Protein 5IX8 (pdb70)

CATH classification: 3.40.50.2300 (+1 more: 3.40.50.2300)

Organism: Bordetella parapertussis (strain 12822 / ATCC BAA-587 / NCTC 13253) (NCBI:txid257311)

Radius of gyration: 27.14 Å; Cα contacts (8 Å, |Δi|>4): 1447; chains: 2; bounding box: 65×62×69 Å

Sequence (625 aa):
DRLQGIVEPIVARQQPLKLGVTVVHLLDNFYKGIAYGIVDEARRSNVEVVQVAVAGAYGNVQQQFAQLQSFKTLGVDYAVLSPAAYSGYDPVVADLARSGIKTISAGIPVNSDKIAFGVLQQDDTLIGKVLGKALCDDGAQGKKQVIVVPGAAGLEWPRLRYEGFKEVASACGAKLTPAAFRGESLLADGAQTQQDLLRTPDAEYVFTPVTFLGIGAVRAARQANRPVKVLTSAVKENEAIREGRLLAVASEPGVIGRLIVQYAIREHEGLPPPLDKPTRSVPYPHFNVPITVVDKSNVDTHPYAFYDYPPQGWSIDRLQGIVEPIVARQPLKLGVTVVHLLDNFYKGIAYGIVDEARRSNVEVVQVAVAGAYGNVQQQQFAQLQSFKTLGVDYAVLSPAAYSGYDPVVADLARSGIKTISAGIPVNSDKIAFGVLQDDTLIGKVLGKALCDDGAQGKQVIVVPGAAGLEWPRLRYEGFKEVASACGAKKLTPAAFRGESLLADGAQTQDLLRTPDAEYVFTPVTFLGIGAVRAARQANRPVKVLTSAVKENEAIREGRLLAVASEPGVIGRLIVQYAIREHEGLPPPLDKPTRSVPYPHFNVPITVVVDKSNVDTHPYAFYDYPPQGWSIETA

Secondary structure (DSSP, 8-state):
-TTTTSS-----SS--EEEEEES-SSSHHHHHHHHHHHHHHHHTT-EEEEEEE--STT-HHHHHHHHHHHHHHT-SEEEE--SSSSS-HHHHHHHHHTT-EEEEESS--S-TT--EEEE--HHHHHHHHHHHHHHTT-TT-EEEE----SSSSHHHHHHHHHHHHHHHTT-EEPP-------TTT--HHHHH---TTEEEEE-SSHHHHHHHHHHHHHTT---EEEEE--HHHH--TTSSEEEEE-------HHHHHHHHHHHHT-----BPP-SSS-S-EEEPPP-EE-TTTTTT-THHHHTPPPTT---/-TTTTSS------S--EEEEEES-SSSSHHHHHHHHHHHHHHHHT-EEEEEEE-SSTT-HHHHHHHHHHHHHTT-SEEEE--SSSSS-HHHHHHHHHTT-EEEEESS--S-TT--EEEE--HHHHHHHHHHHHHHTT-TT-EEEE----SSSSHHHHHHHHHHHHHHHTT-EEPP-------TTT--HHHHH---TTEEEEE-SSHHHHHHHHHHHHHTT--PEEEEE--GGGT--TTSSEEEEE-------HHHHHHHHHHHHT-----BPP-SSS-S-EEEPPP-EE-TTTTTT-THHHHTPPPTT------

InterPro domains:
  IPR006311 Twin-arginine translocation pathway, signal sequence [PS51318] (1-34)
  IPR025997 Periplasmic binding protein [PF13407] (60-306)
  IPR028082 Periplasmic binding protein-like I [SSF53822] (56-345)

Foldseek 3Di:
DLLVPQDDFEAFPDAAEEEEEAADCPALFQVLLVLLLVVLCVVHVYHYPYYYHLPFQVSQVSVLVSLVVVLVVPHQEYEDHGSFQDDCQVSQVVCVVSNYAYEYEAAAHPYLRHAEYAHAQLLVLLQVLLVLCLVVPQAPAEEEEAQEAPRHPSSVSSVNSNCVSNVVSHHHYDDYDHHDTFLVSLVVLLVVVCPVRHQEYEYEADSVQNSNLVSCVVVVNQHEYEYEADPVVLVLQVRNHAKYKHTQSSSNNVVNRVVSCVVVVHDGDWDAADPRHNYTYHHDDIDMDHNVDSPPDVSCSRRGNDVPDDD/DLLVPQDDQEAFPDAAEEEEEAADCPALFQVLLVLLLVVLCVVHVYHYPAYAHLPFQVSQVSVLVSLVCVLVVPHQEYEDHGSFQDDCQVSQVVCVVSNYAYEYEAAAHPYLSHAEYEHAQLLVLLQVLLVLCLVVPQAVAEEEEAQEAPRHPSSVSSVNSNCVSNVVSHHHYDDYDHHDTFLCSLVVLLVVVCPVRHQEYEYEADSVQNSNLVSCVVVVHQHAYEYEAHDVVLVLQVRNHAKYKHTQSSSNNVVNRVVSCVVVVHDGDWDAADPRHNYTYHHDDIDMDHNVDSPPDVSCSRRGDDVPDDDDHD

B-factor: mean 17.67, std 7.72, range [7.01, 57.53]

Nearest PDB structures (foldseek):
  1dbp-assembly1_A  TM=9.033E-01  e=1.895E-18  Escherichia coli
  1drk-assembly1_A  TM=8.856E-01  e=1.521E-18  Escherichia coli
  1drj-assembly1_A  TM=9.032E-01  e=1.158E-17  Escherichia coli
  4rwe-assembly1_A  TM=7.915E-01  e=1.096E-17  Yersinia pestis A1122
  3brs-assembly2_B  TM=8.586E-01  e=3.120E-15  Lachnoclostridium phytofermentans ISDg

Structure (mmCIF, N/CA/C/O backbone):
data_5IX8
#
_entry.id   5IX8
#
_cell.length_a   59.557
_cell.length_b   78.719
_cell.length_c   66.890
_cell.angle_alpha   90.000
_cell.angle_beta   104.830
_cell.angle_gamma   90.000
#
_symmetry.space_group_name_H-M   'P 1 21 1'
#
loop_
_entity.id
_entity.type
_entity.pdbx_description
1 polymer 'Putative sugar ABC transport system, substrate-binding protein'
2 non-polymer 'SULFATE ION'
3 non-polymer 1,2-ETHANEDIOL
4 water water
#
loop_
_atom_site.group_PDB
_atom_site.id
_atom_site.type_symbol
_atom_site.label_atom_id
_atom_site.label_alt_id
_atom_site.label_comp_id
_atom_site.label_asym_id
_atom_site.label_entity_id
_atom_site.label_seq_id
_atom_site.pdbx_PDB_ins_code
_atom_site.Cartn_x
_atom_site.Cartn_y
_atom_site.Cartn_z
_atom_site.occupancy
_atom_site.B_iso_or_equiv
_atom_site.auth_seq_id
_atom_site.auth_comp_id
_atom_site.auth_asym_id
_atom_site.auth_atom_id
_atom_site.pdbx_PDB_model_num
ATOM 1 N N . ASP A 1 1 ? -10.603 36.821 55.011 1.00 28.36 40 ASP A N 1
ATOM 2 C CA . ASP A 1 1 ? -11.789 36.190 54.437 1.00 25.48 40 ASP A CA 1
ATOM 3 C C . ASP A 1 1 ? -12.171 35.011 55.300 1.00 21.51 40 ASP A C 1
ATOM 4 O O . ASP A 1 1 ? -11.396 34.064 55.452 1.00 20.35 40 ASP A O 1
ATOM 9 N N . ARG A 1 2 ? -13.377 35.070 55.874 1.00 18.82 41 ARG A N 1
ATOM 10 C CA . ARG A 1 2 ? -13.818 34.003 56.770 1.00 17.43 41 ARG A CA 1
ATOM 11 C C . ARG A 1 2 ? -13.994 32.679 56.039 1.00 15.71 41 ARG A C 1
ATOM 12 O O . ARG A 1 2 ? -14.072 31.629 56.699 1.00 14.94 41 ARG A O 1
ATOM 20 N N . LEU A 1 3 ? -14.127 32.708 54.710 1.00 14.85 42 LEU A N 1
ATOM 21 C CA . LEU A 1 3 ? -14.265 31.480 53.929 1.00 15.44 42 LEU A CA 1
ATOM 22 C C . LEU A 1 3 ? -12.963 31.099 53.219 1.00 16.74 42 LEU A C 1
ATOM 23 O O . LEU A 1 3 ? -12.957 30.159 52.413 1.00 15.79 42 LEU A O 1
ATOM 28 N N . GLN A 1 4 ? -11.864 31.805 53.518 1.00 17.68 43 GLN A N 1
ATOM 29 C CA . GLN A 1 4 ? -10.518 31.513 52.987 1.00 19.42 43 GLN A CA 1
ATOM 30 C C . GLN A 1 4 ? -10.481 31.405 51.460 1.00 17.71 43 GLN A C 1
ATOM 31 O O . GLN A 1 4 ? -9.704 30.625 50.912 1.00 19.43 43 GLN A O 1
ATOM 37 N N . GLY A 1 5 ? -11.313 32.174 50.763 1.00 14.69 44 GLY A N 1
ATOM 38 C CA . GLY A 1 5 ? -11.406 32.113 49.308 1.00 14.34 44 GLY A CA 1
ATOM 39 C C . GLY A 1 5 ? -11.965 30.835 48.726 1.00 13.87 44 GLY A C 1
ATOM 40 O O . GLY A 1 5 ? -11.864 30.630 47.519 1.00 16.14 44 GLY A O 1
ATOM 41 N N . ILE A 1 6 ? -12.569 29.975 49.536 1.00 11.59 45 ILE A N 1
ATOM 42 C CA . ILE A 1 6 ? -13.014 28.688 49.010 1.00 11.55 45 ILE A CA 1
ATOM 43 C C . ILE A 1 6 ? -14.257 28.855 48.166 1.00 13.10 45 ILE A C 1
ATOM 44 O O . ILE A 1 6 ? -14.422 28.183 47.135 1.00 13.71 45 ILE A O 1
ATOM 49 N N . VAL A 1 7 ? -15.153 29.745 48.594 1.00 12.89 46 VAL A N 1
ATOM 50 C CA . VAL A 1 7 ? -16.410 29.970 47.909 1.00 12.60 46 VAL A CA 1
ATOM 51 C C . VAL A 1 7 ? -16.832 31.398 48.244 1.00 13.52 46 VAL A C 1
ATOM 52 O O . VAL A 1 7 ? -16.479 31.924 49.300 1.00 15.57 46 VAL A O 1
ATOM 56 N N . GLU A 1 8 ? -17.574 32.043 47.325 1.00 13.55 47 GLU A N 1
ATOM 57 C CA . GLU A 1 8 ? -18.101 33.372 47.626 1.00 13.74 47 GLU A CA 1
ATOM 58 C C . GLU A 1 8 ? -19.349 33.238 48.513 1.00 12.48 47 GLU A C 1
ATOM 59 O O . GLU A 1 8 ? -20.141 32.323 48.315 1.00 13.27 47 GLU A O 1
ATOM 65 N N . PRO A 1 9 ? -19.528 34.071 49.537 1.00 12.85 48 PRO A N 1
ATOM 66 C CA . PRO A 1 9 ? -20.750 33.946 50.359 1.00 12.76 48 PRO A CA 1
ATOM 67 C C . PRO A 1 9 ? -21.971 34.439 49.598 1.00 13.26 48 PRO A C 1
ATOM 68 O O . PRO A 1 9 ? -21.945 35.518 49.001 1.00 14.68 48 PRO A O 1
ATOM 72 N N . ILE A 1 10 ? -23.064 33.680 49.662 1.00 12.03 49 ILE A N 1
ATOM 73 C CA . ILE A 1 10 ? -24.324 34.163 49.138 1.00 13.30 49 ILE A CA 1
ATOM 74 C C . ILE A 1 10 ? -25.395 34.034 50.213 1.00 13.02 49 ILE A C 1
ATOM 75 O O . ILE A 1 10 ? -25.144 33.579 51.334 1.00 13.57 49 ILE A O 1
ATOM 80 N N . VAL A 1 11 ? -26.605 34.453 49.854 1.00 11.29 50 VAL A N 1
ATOM 81 C CA . VAL A 1 11 ? -27.729 34.534 50.778 1.00 12.51 50 VAL A CA 1
ATOM 82 C C . VAL A 1 11 ? -28.880 33.709 50.235 1.00 12.28 50 VAL A C 1
ATOM 83 O O . VAL A 1 11 ? -29.184 33.783 49.039 1.00 13.27 50 VAL A O 1
ATOM 87 N N . ALA A 1 12 ? -29.518 32.933 51.110 1.00 11.68 51 ALA A N 1
ATOM 88 C CA . ALA A 1 12 ? -30.661 32.120 50.708 1.00 11.88 51 ALA A CA 1
ATOM 89 C C . ALA A 1 12 ? -31.814 33.033 50.339 1.00 12.42 51 ALA A C 1
ATOM 90 O O . ALA A 1 12 ? -32.078 34.034 51.024 1.00 13.34 51 ALA A O 1
ATOM 92 N N . ARG A 1 13 ? -32.465 32.718 49.225 1.00 12.09 52 ARG A N 1
ATOM 93 C CA . ARG A 1 13 ? -33.719 33.341 48.865 1.00 14.21 52 ARG A CA 1
ATOM 94 C C . ARG A 1 13 ? -34.902 32.449 49.206 1.00 17.74 52 ARG A C 1
ATOM 95 O O . ARG A 1 13 ? -35.926 32.942 49.665 1.00 21.19 52 ARG A O 1
ATOM 103 N N A GLN A 1 14 ? -34.772 31.176 49.031 0.46 18.11 53 GLN A N 1
ATOM 104 N N B GLN A 1 14 ? -34.780 31.151 49.014 0.54 18.03 53 GLN A N 1
ATOM 105 C CA A GLN A 1 14 ? -35.822 30.259 49.459 0.46 19.10 53 GLN A CA 1
ATOM 106 C CA B GLN A 1 14 ? -35.792 30.176 49.435 0.54 18.90 53 GLN A CA 1
ATOM 107 C C A GLN A 1 14 ? -35.634 29.910 50.933 0.46 17.99 53 GLN A C 1
ATOM 108 C C B GLN A 1 14 ? -35.628 29.878 50.928 0.54 17.77 53 GLN A C 1
ATOM 109 O O A GLN A 1 14 ? -34.498 29.782 51.399 0.46 18.15 53 GLN A O 1
ATOM 110 O O B GLN A 1 14 ? -34.497 29.761 51.411 0.54 17.88 53 GLN A O 1
ATOM 121 N N . PRO A 1 15 ? -36.717 29.753 51.687 1.00 17.55 54 PRO A N 1
ATOM 122 C CA . PRO A 1 15 ? -36.571 29.413 53.114 1.00 17.48 54 PRO A CA 1
ATOM 123 C C . PRO A 1 15 ? -35.765 28.136 53.282 1.00 16.12 54 PRO A C 1
ATOM 124 O O . PRO A 1 15 ? -35.972 27.147 52.570 1.00 16.21 54 PRO A O 1
ATOM 128 N N . LEU A 1 16 ? -34.828 28.166 54.220 1.00 14.94 55 LEU A N 1
ATOM 129 C CA . LEU A 1 16 ? -33.907 27.059 54.418 1.00 14.35 55 LEU A CA 1
ATOM 130 C C . LEU A 1 16 ? -33.699 26.869 55.911 1.00 14.43 55 LEU A C 1
ATOM 131 O O . LEU A 1 16 ? -33.172 27.761 56.584 1.00 15.10 55 LEU A O 1
ATOM 136 N N . LYS A 1 17 ? -34.113 25.718 56.426 1.00 13.55 56 LYS A N 1
ATOM 137 C CA . LYS A 1 17 ? -34.006 25.400 57.851 1.00 13.87 56 LYS A CA 1
ATOM 138 C C . LYS A 1 17 ? -33.051 24.238 58.064 1.00 13.53 56 LYS A C 1
ATOM 139 O O . LYS A 1 17 ? -33.128 23.219 57.359 1.00 14.38 56 LYS A O 1
ATOM 145 N N . LEU A 1 18 ? -32.156 24.388 59.029 1.00 11.88 57 LEU A N 1
ATOM 146 C CA . LEU A 1 18 ? -31.212 23.339 59.397 1.00 12.64 57 LEU A CA 1
ATOM 147 C C . LEU A 1 18 ? -31.500 22.825 60.799 1.00 13.61 57 LEU A C 1
ATOM 148 O O . LEU A 1 18 ? -31.794 23.612 61.709 1.00 14.64 57 LEU A O 1
ATOM 153 N N . GLY A 1 19 ? -31.343 21.523 60.993 1.00 13.21 58 GLY A N 1
ATOM 154 C CA . GLY A 1 19 ? -31.208 20.947 62.332 1.00 13.76 58 GLY A CA 1
ATOM 155 C C . GLY A 1 19 ? -29.825 20.337 62.423 1.00 13.64 58 GLY A C 1
ATOM 156 O O . GLY A 1 19 ? -29.384 19.686 61.484 1.00 14.91 58 GLY A O 1
ATOM 157 N N . VAL A 1 20 ? -29.154 20.542 63.563 1.00 14.01 59 VAL A N 1
ATOM 158 C CA . VAL A 1 20 ? -27.760 20.133 63.760 1.00 14.33 59 VAL A CA 1
ATOM 159 C C . VAL A 1 20 ? -27.682 19.212 64.967 1.00 14.83 59 VAL A C 1
ATOM 160 O O . VAL A 1 20 ? -28.156 19.572 66.050 1.00 16.03 59 VAL A O 1
ATOM 164 N N . THR A 1 21 ? -27.058 18.042 64.802 1.00 12.88 60 THR A N 1
ATOM 165 C CA . THR A 1 21 ? -26.684 17.244 65.968 1.00 12.74 60 THR A CA 1
ATOM 166 C C . THR A 1 21 ? -25.215 16.834 65.888 1.00 12.86 60 THR A C 1
ATOM 167 O O . THR A 1 21 ? -24.761 16.294 64.877 1.00 13.90 60 THR A O 1
ATOM 171 N N . VAL A 1 22 ? -24.474 17.081 66.967 1.00 12.36 61 VAL A N 1
ATOM 172 C CA . VAL A 1 22 ? -23.066 16.722 67.041 1.00 13.88 61 VAL A CA 1
ATOM 173 C C . VAL A 1 22 ? -22.861 15.882 68.287 1.00 14.32 61 VAL A C 1
ATOM 174 O O . VAL A 1 22 ? -23.778 15.705 69.086 1.00 15.24 61 VAL A O 1
ATOM 178 N N . VAL A 1 23 ? -21.635 15.365 68.462 1.00 13.99 62 VAL A N 1
ATOM 179 C CA . VAL A 1 23 ? -21.397 14.422 69.554 1.00 13.36 62 VAL A CA 1
ATOM 180 C C . VAL A 1 23 ? -21.482 15.129 70.901 1.00 15.44 62 VAL A C 1
ATOM 181 O O . VAL A 1 23 ? -22.169 14.668 71.828 1.00 16.31 62 VAL A O 1
ATOM 185 N N . HIS A 1 24 ? -20.761 16.237 71.036 1.00 15.95 63 HIS A N 1
ATOM 186 C CA . HIS A 1 24 ? -20.644 16.946 72.297 1.00 16.92 63 HIS A CA 1
ATOM 187 C C . HIS A 1 24 ? -20.131 18.350 71.998 1.00 16.95 63 HIS A C 1
ATOM 188 O O . HIS A 1 24 ? -19.545 18.613 70.945 1.00 18.34 63 HIS A O 1
ATOM 195 N N . LEU A 1 25 ? -20.357 19.252 72.934 1.00 16.29 64 LEU A N 1
ATOM 196 C CA . LEU A 1 25 ? -19.855 20.616 72.796 1.00 17.24 64 LEU A CA 1
ATOM 197 C C . LEU A 1 25 ? -18.794 20.949 73.843 1.00 18.60 64 LEU A C 1
ATOM 198 O O . LEU A 1 25 ? -18.723 22.088 74.304 1.00 19.69 64 LEU A O 1
ATOM 203 N N . LEU A 1 26 ? -17.968 19.968 74.236 1.00 19.89 65 LEU A N 1
ATOM 204 C CA . LEU A 1 26 ? -17.003 20.153 75.313 1.00 20.57 65 LEU A CA 1
ATOM 205 C C . LEU A 1 26 ? -15.626 20.612 74.854 1.00 22.15 65 LEU A C 1
ATOM 206 O O . LEU A 1 26 ? -14.830 21.023 75.707 1.00 23.48 65 LEU A O 1
ATOM 211 N N . ASP A 1 27 ? -15.320 20.591 73.549 1.00 21.98 66 ASP A N 1
ATOM 212 C CA . ASP A 1 27 ? -14.048 21.152 73.093 1.00 21.83 66 ASP A CA 1
ATOM 213 C C . ASP A 1 27 ? -14.288 22.160 71.981 1.00 20.24 66 ASP A C 1
ATOM 214 O O . ASP A 1 27 ? -15.415 22.607 71.791 1.00 22.47 66 ASP A O 1
ATOM 219 N N . ASN A 1 28 ? -13.251 22.594 71.280 1.00 18.45 67 ASN A N 1
ATOM 220 C CA . ASN A 1 28 ? -13.484 23.618 70.280 1.00 17.23 67 ASN A CA 1
ATOM 221 C C . ASN A 1 28 ? -13.927 23.058 68.947 1.00 16.03 67 ASN A C 1
ATOM 222 O O . ASN A 1 28 ? -14.250 23.847 68.049 1.00 17.13 67 ASN A O 1
ATOM 227 N N . PHE A 1 29 ? -13.924 21.735 68.770 1.00 14.64 68 PHE A N 1
ATOM 228 C CA . PHE A 1 29 ? -14.123 21.225 67.416 1.00 12.42 68 PHE A CA 1
ATOM 229 C C . PHE A 1 29 ? -15.596 21.225 67.041 1.00 11.93 68 PHE A C 1
ATOM 230 O O . PHE A 1 29 ? -16.006 21.947 66.128 1.00 12.12 68 PHE A O 1
ATOM 238 N N . TYR A 1 30 ? -16.407 20.378 67.680 1.00 12.48 69 TYR A N 1
ATOM 239 C CA . TYR A 1 30 ? -17.827 20.418 67.320 1.00 12.86 69 TYR A CA 1
ATOM 240 C C . TYR A 1 30 ? -18.453 21.747 67.692 1.00 13.12 69 TYR A C 1
ATOM 241 O O . TYR A 1 30 ? -19.369 22.218 66.994 1.00 13.89 69 TYR A O 1
ATOM 250 N N . LYS A 1 31 ? -18.002 22.355 68.792 1.00 13.75 70 LYS A N 1
ATOM 251 C CA . LYS A 1 31 ? -18.544 23.664 69.149 1.00 12.74 70 LYS A CA 1
ATOM 252 C C . LYS A 1 31 ? -18.186 24.701 68.086 1.00 12.67 70 LYS A C 1
ATOM 253 O O . LYS A 1 31 ? -19.001 25.567 67.754 1.00 13.38 70 LYS A O 1
ATOM 259 N N . GLY A 1 32 ? -16.972 24.614 67.523 1.00 12.84 71 GLY A N 1
ATOM 260 C CA . GLY A 1 32 ? -16.623 25.448 66.378 1.00 12.72 71 GLY A CA 1
ATOM 261 C C . GLY A 1 32 ? -17.526 25.228 65.176 1.00 12.01 71 GLY A C 1
ATOM 262 O O . GLY A 1 32 ? -17.967 26.184 64.522 1.00 12.80 71 GLY A O 1
ATOM 263 N N . ILE A 1 33 ? -17.775 23.967 64.828 1.00 11.99 72 ILE A N 1
ATOM 264 C CA . ILE A 1 33 ? -18.688 23.701 63.724 1.00 12.07 72 ILE A CA 1
ATOM 265 C C . ILE A 1 33 ? -20.041 24.345 63.989 1.00 11.80 72 ILE A C 1
ATOM 266 O O . ILE A 1 33 ? -20.603 25.037 63.122 1.00 11.43 72 ILE A O 1
ATOM 271 N N . ALA A 1 34 ? -20.568 24.158 65.205 1.00 12.82 73 ALA A N 1
ATOM 272 C CA . ALA A 1 34 ? -21.872 24.727 65.552 1.00 12.78 73 ALA A CA 1
ATOM 273 C C . ALA A 1 34 ? -21.851 26.249 65.467 1.00 13.10 73 ALA A C 1
ATOM 274 O O . ALA A 1 34 ? -22.767 26.844 64.897 1.00 13.64 73 ALA A O 1
ATOM 276 N N . TYR A 1 35 ? -20.788 26.887 65.990 1.00 11.75 74 TYR A N 1
ATOM 277 C CA . TYR A 1 35 ? -20.647 28.338 65.863 1.00 12.11 74 TYR A CA 1
ATOM 278 C C . TYR A 1 35 ? -20.598 28.766 64.388 1.00 11.99 74 TYR A C 1
ATOM 279 O O . TYR A 1 35 ? -21.246 29.745 63.988 1.00 12.31 74 TYR A O 1
ATOM 288 N N . GLY A 1 36 ? -19.798 28.067 63.569 1.00 11.64 75 GLY A N 1
ATOM 289 C CA . GLY A 1 36 ? -19.691 28.448 62.161 1.00 10.17 75 GLY A CA 1
ATOM 290 C C . GLY A 1 36 ? -21.024 28.350 61.459 1.00 9.81 75 GLY A C 1
ATOM 291 O O . GLY A 1 36 ? -21.386 29.223 60.661 1.00 11.47 75 GLY A O 1
ATOM 292 N N . ILE A 1 37 ? -21.804 27.309 61.783 1.00 10.20 76 ILE A N 1
ATOM 293 C CA . ILE A 1 37 ? -23.133 27.195 61.182 1.00 10.18 76 ILE A CA 1
ATOM 294 C C . ILE A 1 37 ? -24.030 28.349 61.622 1.00 10.14 76 ILE A C 1
ATOM 295 O O . ILE A 1 37 ? -24.695 28.998 60.799 1.00 10.34 76 ILE A O 1
ATOM 300 N N . VAL A 1 38 ? -24.106 28.583 62.931 1.00 9.98 77 VAL A N 1
ATOM 301 C CA . VAL A 1 38 ? -25.013 29.612 63.465 1.00 10.30 77 VAL A CA 1
ATOM 302 C C . VAL A 1 38 ? -24.622 31.001 62.967 1.00 11.56 77 VAL A C 1
ATOM 303 O O . VAL A 1 38 ? -25.467 31.798 62.515 1.00 12.91 77 VAL A O 1
ATOM 307 N N . ASP A 1 39 ? -23.333 31.322 63.031 1.00 11.46 78 ASP A N 1
ATOM 308 C CA . ASP A 1 39 ? -22.930 32.653 62.614 1.00 13.30 78 ASP A CA 1
ATOM 309 C C . ASP A 1 39 ? -23.044 32.838 61.102 1.00 12.36 78 ASP A C 1
ATOM 310 O O . ASP A 1 39 ? -23.392 33.927 60.631 1.00 15.75 78 ASP A O 1
ATOM 315 N N . GLU A 1 40 ? -22.740 31.810 60.318 1.00 10.75 79 GLU A N 1
ATOM 316 C CA . GLU A 1 40 ? -22.926 31.975 58.884 1.00 9.22 79 GLU A CA 1
ATOM 317 C C . GLU A 1 40 ? -24.405 32.053 58.538 1.00 10.07 79 GLU A C 1
ATOM 318 O O . GLU A 1 40 ? -24.790 32.783 57.618 1.00 10.70 79 GLU A O 1
ATOM 324 N N . ALA A 1 41 ? -25.258 31.322 59.261 1.00 11.07 80 ALA A N 1
ATOM 325 C CA . ALA A 1 41 ? -26.685 31.356 58.933 1.00 11.90 80 ALA A CA 1
ATOM 326 C C . ALA A 1 41 ? -27.260 32.752 59.101 1.00 11.10 80 ALA A C 1
ATOM 327 O O . ALA A 1 41 ? -28.099 33.183 58.289 1.00 11.29 80 ALA A O 1
ATOM 329 N N . ARG A 1 42 ? -26.844 33.473 60.149 1.00 10.73 81 ARG A N 1
ATOM 330 C CA . ARG A 1 42 ? -27.402 34.815 60.363 1.00 11.51 81 ARG A CA 1
ATOM 331 C C . ARG A 1 42 ? -26.830 35.828 59.375 1.00 12.10 81 ARG A C 1
ATOM 332 O O . ARG A 1 42 ? -27.342 36.952 59.292 1.00 13.29 81 ARG A O 1
ATOM 340 N N . ARG A 1 43 ? -25.782 35.459 58.634 1.00 11.39 82 ARG A N 1
ATOM 341 C CA . ARG A 1 43 ? -25.288 36.269 57.532 1.00 10.98 82 ARG A CA 1
ATOM 342 C C . ARG A 1 43 ? -25.991 35.939 56.227 1.00 11.23 82 ARG A C 1
ATOM 343 O O . ARG A 1 43 ? -25.854 36.685 55.239 1.00 12.26 82 ARG A O 1
ATOM 351 N N . SER A 1 44 ? -26.763 34.857 56.204 1.00 10.17 83 SER A N 1
ATOM 352 C CA . SER A 1 44 ? -27.130 34.242 54.939 1.00 10.94 83 SER A CA 1
ATOM 353 C C . SER A 1 44 ? -28.612 33.913 54.817 1.00 10.70 83 SER A C 1
ATOM 354 O O . SER A 1 44 ? -28.983 33.163 53.906 1.00 11.13 83 SER A O 1
ATOM 357 N N . ASN A 1 45 ? -29.460 34.413 55.722 1.00 10.30 84 ASN A N 1
ATOM 358 C CA . ASN A 1 45 ? -30.908 34.147 55.696 1.00 9.43 84 ASN A CA 1
ATOM 359 C C . ASN A 1 45 ? -31.229 32.652 55.809 1.00 10.58 84 ASN A C 1
ATOM 360 O O . ASN A 1 45 ? -32.109 32.126 55.114 1.00 12.82 84 ASN A O 1
ATOM 365 N N . VAL A 1 46 ? -30.518 31.960 56.689 1.00 9.36 85 VAL A N 1
ATOM 366 C CA . VAL A 1 46 ? -30.741 30.542 56.952 1.00 9.78 85 VAL A CA 1
ATOM 367 C C . VAL A 1 46 ? -31.160 30.416 58.401 1.00 11.16 85 VAL A C 1
ATOM 368 O O . VAL A 1 46 ? -30.623 31.118 59.273 1.00 12.80 85 VAL A O 1
ATOM 372 N N . GLU A 1 47 ? -32.128 29.536 58.668 1.00 12.45 86 GLU A N 1
ATOM 373 C CA . GLU A 1 47 ? -32.627 29.335 60.024 1.00 14.84 86 GLU A CA 1
ATOM 374 C C . GLU A 1 47 ? -32.044 28.053 60.601 1.00 14.96 86 GLU A C 1
ATOM 375 O O . GLU A 1 47 ? -32.152 26.984 59.986 1.00 16.26 86 GLU A O 1
ATOM 381 N N . VAL A 1 48 ? -31.421 28.156 61.769 1.00 14.35 87 VAL A N 1
ATOM 382 C CA . VAL A 1 48 ? -30.968 26.991 62.516 1.00 15.48 87 VAL A CA 1
ATOM 383 C C . VAL A 1 48 ? -32.028 26.721 63.568 1.00 16.33 87 VAL A C 1
ATOM 384 O O . VAL A 1 48 ? -32.193 27.494 64.520 1.00 18.35 87 VAL A O 1
ATOM 388 N N . VAL A 1 49 ? -32.781 25.643 63.375 1.00 15.77 88 VAL A N 1
ATOM 389 C CA . VAL A 1 49 ? -33.923 25.396 64.252 1.00 17.08 88 VAL A CA 1
ATOM 390 C C . VAL A 1 49 ? -33.483 24.817 65.589 1.00 17.82 88 VAL A C 1
ATOM 391 O O . VAL A 1 49 ? -34.078 25.110 66.639 1.00 19.76 88 VAL A O 1
ATOM 395 N N . GLN A 1 50 ? -32.440 24.005 65.583 1.00 18.73 89 GLN A N 1
ATOM 396 C CA . GLN A 1 50 ? -32.025 23.348 66.805 1.00 20.07 89 GLN A CA 1
ATOM 397 C C . GLN A 1 50 ? -30.591 22.898 66.633 1.00 19.65 89 GLN A C 1
ATOM 398 O O . GLN A 1 50 ? -30.209 22.460 65.542 1.00 18.34 89 GLN A O 1
ATOM 404 N N . VAL A 1 51 ? -29.811 23.012 67.705 1.00 20.38 90 VAL A N 1
ATOM 405 C CA . VAL A 1 51 ? -28.530 22.329 67.837 1.00 19.70 90 VAL A CA 1
ATOM 406 C C . VAL A 1 51 ? -28.659 21.363 69.000 1.00 19.69 90 VAL A C 1
ATOM 407 O O . VAL A 1 51 ? -29.017 21.770 70.114 1.00 21.70 90 VAL A O 1
ATOM 411 N N . ALA A 1 52 ? -28.426 20.085 68.735 1.00 16.48 91 ALA A N 1
ATOM 412 C CA . ALA A 1 52 ? -28.563 19.049 69.740 1.00 16.29 91 ALA A CA 1
ATOM 413 C C . ALA A 1 52 ? -27.244 18.306 69.874 1.00 16.87 91 ALA A C 1
ATOM 414 O O . ALA A 1 52 ? -26.395 18.362 68.976 1.00 17.31 91 ALA A O 1
ATOM 416 N N . VAL A 1 53 ? -27.069 17.612 71.007 1.00 16.86 92 VAL A N 1
ATOM 417 C CA . VAL A 1 53 ? -25.859 16.819 71.232 1.00 17.39 92 VAL A CA 1
ATOM 418 C C . VAL A 1 53 ? -26.223 15.393 71.597 1.00 17.32 92 VAL A C 1
ATOM 419 O O . VAL A 1 53 ? -27.185 15.144 72.331 1.00 18.60 92 VAL A O 1
ATOM 423 N N . ALA A 1 54 ? -25.440 14.455 71.069 1.00 15.91 93 ALA A N 1
ATOM 424 C CA . ALA A 1 54 ? -25.550 13.064 71.508 1.00 15.78 93 ALA A CA 1
ATOM 425 C C . ALA A 1 54 ? -25.244 12.941 72.986 1.00 17.64 93 ALA A C 1
ATOM 426 O O . ALA A 1 54 ? -25.888 12.162 73.698 1.00 19.79 93 ALA A O 1
ATOM 428 N N . GLY A 1 55 ? -24.212 13.651 73.441 1.00 17.00 94 GLY A N 1
ATOM 429 C CA . GLY A 1 55 ? -23.790 13.689 74.828 1.00 17.90 94 GLY A CA 1
ATOM 430 C C . GLY A 1 55 ? -22.493 12.960 75.066 1.00 18.98 94 GLY A C 1
ATOM 431 O O . GLY A 1 55 ? -21.742 13.326 75.984 1.00 21.18 94 GLY A O 1
ATOM 432 N N . ALA A 1 56 ? -22.213 11.928 74.275 1.00 17.78 95 ALA A N 1
ATOM 433 C CA . ALA A 1 56 ? -20.983 11.156 74.451 1.00 17.20 95 ALA A CA 1
ATOM 434 C C . ALA A 1 56 ? -20.799 10.318 73.204 1.00 16.02 95 ALA A C 1
ATOM 435 O O . ALA A 1 56 ? -21.772 10.018 72.513 1.00 16.12 95 ALA A O 1
ATOM 437 N N . TYR A 1 57 ? -19.556 9.923 72.926 1.00 15.27 96 TYR A N 1
ATOM 438 C CA . TYR A 1 57 ? -19.396 8.896 71.894 1.00 15.10 96 TYR A CA 1
ATOM 439 C C . TYR A 1 57 ? -20.161 7.642 72.314 1.00 15.48 96 TYR A C 1
ATOM 440 O O . TYR A 1 57 ? -20.222 7.297 73.502 1.00 18.02 96 TYR A O 1
ATOM 449 N N . GLY A 1 58 ? -20.801 6.995 71.344 1.00 15.28 97 GLY A N 1
ATOM 450 C CA . GLY A 1 58 ? -21.632 5.834 71.616 1.00 15.21 97 GLY A CA 1
ATOM 451 C C . GLY A 1 58 ? -23.097 6.128 71.880 1.00 16.78 97 GLY A C 1
ATOM 452 O O . GLY A 1 58 ? -23.894 5.180 71.908 1.00 18.29 97 GLY A O 1
ATOM 453 N N . ASN A 1 59 ? -23.478 7.403 72.069 1.00 17.69 98 ASN A N 1
ATOM 454 C CA . ASN A 1 59 ? -24.869 7.784 72.323 1.00 17.56 98 ASN A CA 1
ATOM 455 C C . ASN A 1 59 ? -25.657 7.863 71.017 1.00 17.14 98 ASN A C 1
ATOM 456 O O . ASN A 1 59 ? -26.192 8.899 70.617 1.00 18.40 98 ASN A O 1
ATOM 461 N N . VAL A 1 60 ? -25.737 6.712 70.352 1.00 17.48 99 VAL A N 1
ATOM 462 C CA . VAL A 1 60 ? -26.305 6.666 69.019 1.00 18.46 99 VAL A CA 1
ATOM 463 C C . VAL A 1 60 ? -27.830 6.804 69.060 1.00 18.59 99 VAL A C 1
ATOM 464 O O . VAL A 1 60 ? -28.415 7.530 68.248 1.00 17.85 99 VAL A O 1
ATOM 468 N N . GLN A 1 61 ? -28.496 6.141 70.018 1.00 19.11 100 GLN A N 1
ATOM 469 C CA . GLN A 1 61 ? -29.956 6.238 70.108 1.00 20.64 100 GLN A CA 1
ATOM 470 C C . GLN A 1 61 ? -30.406 7.671 70.364 1.00 19.95 100 GLN A C 1
ATOM 471 O O . GLN A 1 61 ? -31.416 8.126 69.803 1.00 19.72 100 GLN A O 1
ATOM 477 N N . GLN A 1 62 ? -29.657 8.407 71.197 1.00 20.37 101 GLN A N 1
ATOM 478 C CA . GLN A 1 62 ? -29.961 9.815 71.431 1.00 22.28 101 GLN A CA 1
ATOM 479 C C . GLN A 1 62 ? -29.977 10.593 70.125 1.00 20.64 101 GLN A C 1
ATOM 480 O O . GLN A 1 62 ? -30.870 11.418 69.892 1.00 21.36 101 GLN A O 1
ATOM 486 N N . GLN A 1 63 ? -29.008 10.325 69.245 1.00 18.59 102 GLN A N 1
ATOM 487 C CA . GLN A 1 63 ? -28.959 11.051 67.981 1.00 17.09 102 GLN A CA 1
ATOM 488 C C . GLN A 1 63 ? -30.039 10.587 67.024 1.00 16.48 102 GLN A C 1
ATOM 489 O O . GLN A 1 63 ? -30.572 11.400 66.269 1.00 17.16 102 GLN A O 1
ATOM 495 N N . PHE A 1 64 ? -30.358 9.285 67.007 1.00 15.84 103 PHE A N 1
ATOM 496 C CA . PHE A 1 64 ? -31.458 8.840 66.146 1.00 16.98 103 PHE A CA 1
ATOM 497 C C . PHE A 1 64 ? -32.732 9.598 66.494 1.00 19.19 103 PHE A C 1
ATOM 498 O O . PHE A 1 64 ? -33.487 10.023 65.605 1.00 20.52 103 PHE A O 1
ATOM 506 N N . ALA A 1 65 ? -33.001 9.751 67.792 1.00 19.15 104 ALA A N 1
ATOM 507 C CA . ALA A 1 65 ? -34.212 10.445 68.214 1.00 19.38 104 ALA A CA 1
ATOM 508 C C . ALA A 1 65 ? -34.168 11.904 67.795 1.00 19.20 104 ALA A C 1
ATOM 509 O O . ALA A 1 65 ? -35.197 12.480 67.401 1.00 19.96 104 ALA A O 1
ATOM 511 N N . GLN A 1 66 ? -32.985 12.516 67.870 1.00 17.82 105 GLN A N 1
ATOM 512 C CA . GLN A 1 66 ? -32.853 13.912 67.466 1.00 18.37 105 GLN A CA 1
ATOM 513 C C . GLN A 1 66 ? -33.105 14.071 65.975 1.00 18.15 105 GLN A C 1
ATOM 514 O O . GLN A 1 66 ? -33.781 15.014 65.554 1.00 20.01 105 GLN A O 1
ATOM 520 N N . LEU A 1 67 ? -32.557 13.172 65.160 1.00 17.43 106 LEU A N 1
ATOM 521 C CA . LEU A 1 67 ? -32.778 13.256 63.721 1.00 16.32 106 LEU A CA 1
ATOM 522 C C . LEU A 1 67 ? -34.254 13.056 63.391 1.00 17.82 106 LEU A C 1
ATOM 523 O O . LEU A 1 67 ? -34.810 13.751 62.543 1.00 17.84 106 LEU A O 1
ATOM 528 N N . GLN A 1 68 ? -34.915 12.134 64.095 1.00 19.46 107 GLN A N 1
ATOM 529 C CA . GLN A 1 68 ? -36.348 11.954 63.905 1.00 23.88 107 GLN A CA 1
ATOM 530 C C . GLN A 1 68 ? -37.132 13.206 64.263 1.00 24.28 107 GLN A C 1
ATOM 531 O O . GLN A 1 68 ? -38.083 13.570 63.557 1.00 25.91 107 GLN A O 1
ATOM 537 N N . SER A 1 69 ? -36.741 13.902 65.329 1.00 24.19 108 SER A N 1
ATOM 538 C CA . SER A 1 69 ? -37.473 15.113 65.692 1.00 26.16 108 SER A CA 1
ATOM 539 C C . SER A 1 69 ? -37.290 16.221 64.657 1.00 25.08 108 SER A C 1
ATOM 540 O O . SER A 1 69 ? -38.168 17.090 64.514 1.00 25.58 108 SER A O 1
ATOM 543 N N . PHE A 1 70 ? -36.169 16.217 63.929 1.00 23.93 109 PHE A N 1
ATOM 544 C CA . PHE A 1 70 ? -36.008 17.193 62.852 1.00 23.87 109 PHE A CA 1
ATOM 545 C C . PHE A 1 70 ? -37.073 17.008 61.774 1.00 25.39 109 PHE A C 1
ATOM 546 O O . PHE A 1 70 ? -37.469 17.978 61.116 1.00 24.51 109 PHE A O 1
ATOM 554 N N . LYS A 1 71 ? -37.542 15.775 61.579 1.00 27.23 110 LYS A N 1
ATOM 555 C CA . LYS A 1 71 ? -38.605 15.509 60.617 1.00 30.07 110 LYS A CA 1
ATOM 556 C C . LYS A 1 71 ? -39.859 16.291 60.963 1.00 31.52 110 LYS A C 1
ATOM 557 O O . LYS A 1 71 ? -40.493 16.900 60.095 1.00 32.54 110 LYS A O 1
ATOM 563 N N . THR A 1 72 ? -40.239 16.263 62.239 1.00 32.03 111 THR A N 1
ATOM 564 C CA . THR A 1 72 ? -41.416 16.974 62.692 1.00 32.44 111 THR A CA 1
ATOM 565 C C . THR A 1 72 ? -41.218 18.477 62.659 1.00 31.28 111 THR A C 1
ATOM 566 O O . THR A 1 72 ? -42.191 19.218 62.508 1.00 31.55 111 THR A O 1
ATOM 570 N N . LEU A 1 73 ? -39.980 18.954 62.807 1.00 29.05 112 LEU A N 1
ATOM 571 C CA . LEU A 1 73 ? -39.742 20.389 62.798 1.00 27.89 112 LEU A CA 1
ATOM 572 C C . LEU A 1 73 ? -39.648 20.952 61.393 1.00 27.68 112 LEU A C 1
ATOM 573 O O . LEU A 1 73 ? -39.503 22.163 61.237 1.00 29.33 112 LEU A O 1
ATOM 578 N N . GLY A 1 74 ? -39.717 20.109 60.372 1.00 27.12 113 GLY A N 1
ATOM 579 C CA . GLY A 1 74 ? -39.704 20.607 59.008 1.00 26.13 113 GLY A CA 1
ATOM 580 C C . GLY A 1 74 ? -38.370 21.162 58.562 1.00 23.28 113 GLY A C 1
ATOM 581 O O . GLY A 1 74 ? -38.322 22.073 57.725 1.00 24.84 113 GLY A O 1
ATOM 582 N N . VAL A 1 75 ? -37.279 20.639 59.089 1.00 20.11 114 VAL A N 1
ATOM 583 C CA . VAL A 1 75 ? -35.991 21.075 58.574 1.00 17.20 114 VAL A CA 1
ATOM 584 C C . VAL A 1 75 ? -35.826 20.618 57.123 1.00 16.34 114 VAL A C 1
ATOM 585 O O . VAL A 1 75 ? -36.460 19.670 56.657 1.00 17.14 114 VAL A O 1
ATOM 589 N N . ASP A 1 76 ? -34.980 21.331 56.395 1.00 14.33 115 ASP A N 1
ATOM 590 C CA . ASP A 1 76 ? -34.629 20.957 55.028 1.00 14.22 115 ASP A CA 1
ATOM 591 C C . ASP A 1 76 ? -33.375 20.106 54.960 1.00 14.68 115 ASP A C 1
ATOM 592 O O . ASP A 1 76 ? -33.281 19.209 54.105 1.00 15.33 115 ASP A O 1
ATOM 597 N N . TYR A 1 77 ? -32.444 20.332 55.881 1.00 13.97 116 TYR A N 1
ATOM 598 C CA . TYR A 1 77 ? -31.221 19.554 56.003 1.00 14.01 116 TYR A CA 1
ATOM 599 C C . TYR A 1 77 ? -30.988 19.234 57.460 1.00 14.00 116 TYR A C 1
ATOM 600 O O . TYR A 1 77 ? -31.167 20.090 58.333 1.00 14.62 116 TYR A O 1
ATOM 609 N N . ALA A 1 78 ? -30.555 18.011 57.708 1.00 12.58 117 ALA A N 1
ATOM 610 C CA . ALA A 1 78 ? -29.981 17.627 58.988 1.00 12.54 117 ALA A CA 1
ATOM 611 C C . ALA A 1 78 ? -28.477 17.669 58.845 1.00 12.79 117 ALA A C 1
ATOM 612 O O . ALA A 1 78 ? -27.953 17.222 57.831 1.00 15.62 117 ALA A O 1
ATOM 614 N N . VAL A 1 79 ? -27.779 18.214 59.839 1.00 11.01 118 VAL A N 1
ATOM 615 C CA . VAL A 1 79 ? -26.319 18.253 59.849 1.00 11.19 118 VAL A CA 1
ATOM 616 C C . VAL A 1 79 ? -25.853 17.345 60.978 1.00 11.98 118 VAL A C 1
ATOM 617 O O . VAL A 1 79 ? -26.294 17.507 62.115 1.00 13.32 118 VAL A O 1
ATOM 621 N N . LEU A 1 80 ? -24.982 16.384 60.667 1.00 12.02 119 LEU A N 1
ATOM 622 C CA . LEU A 1 80 ? -24.699 15.266 61.554 1.00 11.68 119 LEU A CA 1
ATOM 623 C C . LEU A 1 80 ? -23.196 15.110 61.757 1.00 12.44 119 LEU A C 1
ATOM 624 O O . LEU A 1 80 ? -22.457 14.935 60.785 1.00 11.82 119 LEU A O 1
ATOM 629 N N . SER A 1 81 ? -22.758 15.163 63.017 1.00 12.65 120 SER A N 1
ATOM 630 C CA . SER A 1 81 ? -21.469 14.614 63.453 1.00 12.89 120 SER A CA 1
ATOM 631 C C . SER A 1 81 ? -21.791 13.427 64.339 1.00 13.04 120 SER A C 1
ATOM 632 O O . SER A 1 81 ? -22.293 13.628 65.452 1.00 13.44 120 SER A O 1
ATOM 635 N N . PRO A 1 82 ? -21.533 12.194 63.912 1.00 13.11 121 PRO A N 1
ATOM 636 C CA . PRO A 1 82 ? -22.128 11.036 64.594 1.00 12.72 121 PRO A CA 1
ATOM 637 C C . PRO A 1 82 ? -21.332 10.557 65.801 1.00 12.78 121 PRO A C 1
ATOM 638 O O . PRO A 1 82 ? -20.108 10.668 65.868 1.00 14.29 121 PRO A O 1
ATOM 642 N N . ALA A 1 83 ? -22.056 9.980 66.750 1.00 12.93 122 ALA A N 1
ATOM 643 C CA . ALA A 1 83 ? -21.444 9.420 67.953 1.00 13.18 122 ALA A CA 1
ATOM 644 C C . ALA A 1 83 ? -20.833 8.040 67.727 1.00 12.61 122 ALA A C 1
ATOM 645 O O . ALA A 1 83 ? -20.227 7.479 68.648 1.00 13.28 122 ALA A O 1
ATOM 647 N N . ALA A 1 84 ? -21.013 7.473 66.550 1.00 12.27 123 ALA A N 1
ATOM 648 C CA . ALA A 1 84 ? -20.361 6.238 66.147 1.00 12.72 123 ALA A CA 1
ATOM 649 C C . ALA A 1 84 ? -20.322 6.247 64.634 1.00 11.47 123 ALA A C 1
ATOM 650 O O . ALA A 1 84 ? -21.140 6.908 63.988 1.00 13.45 123 ALA A O 1
ATOM 652 N N . TYR A 1 85 ? -19.385 5.482 64.066 1.00 10.52 124 TYR A N 1
ATOM 653 C CA . TYR A 1 85 ? -19.252 5.469 62.609 1.00 10.78 124 TYR A CA 1
ATOM 654 C C . TYR A 1 85 ? -20.454 4.799 61.961 1.00 11.66 124 TYR A C 1
ATOM 655 O O . TYR A 1 85 ? -21.018 5.320 60.989 1.00 11.78 124 TYR A O 1
ATOM 664 N N . SER A 1 86 ? -20.854 3.644 62.483 1.00 12.66 125 SER A N 1
ATOM 665 C CA . SER A 1 86 ? -21.850 2.787 61.849 1.00 13.44 125 SER A CA 1
ATOM 666 C C . SER A 1 86 ? -23.201 2.870 62.548 1.00 14.42 125 SER A C 1
ATOM 667 O O . SER A 1 86 ? -23.306 3.200 63.734 1.00 15.78 125 SER A O 1
ATOM 670 N N . GLY A 1 87 ? -24.239 2.562 61.780 1.00 14.88 126 GLY A N 1
ATOM 671 C CA . GLY A 1 87 ? -25.593 2.440 62.280 1.00 14.87 126 GLY A CA 1
ATOM 672 C C . GLY A 1 87 ? -26.552 3.557 61.888 1.00 15.12 126 GLY A C 1
ATOM 673 O O . GLY A 1 87 ? -27.725 3.495 62.274 1.00 17.10 126 GLY A O 1
ATOM 674 N N . TYR A 1 88 ? -26.093 4.584 61.171 1.00 14.23 127 TYR A N 1
ATOM 675 C CA . TYR A 1 88 ? -26.928 5.729 60.819 1.00 13.33 127 TYR A CA 1
ATOM 676 C C . TYR A 1 88 ? -27.562 5.610 59.444 1.00 14.93 127 TYR A C 1
ATOM 677 O O . TYR A 1 88 ? -28.383 6.459 59.089 1.00 14.65 127 TYR A O 1
ATOM 686 N N . ASP A 1 89 ? -27.211 4.602 58.647 1.00 16.06 128 ASP A N 1
ATOM 687 C CA . ASP A 1 89 ? -27.801 4.576 57.310 1.00 17.39 128 ASP A CA 1
ATOM 688 C C . ASP A 1 89 ? -29.327 4.482 57.363 1.00 16.17 128 ASP A C 1
ATOM 689 O O . ASP A 1 89 ? -29.978 5.208 56.597 1.00 15.77 128 ASP A O 1
ATOM 694 N N . PRO A 1 90 ? -29.960 3.673 58.228 1.00 17.66 129 PRO A N 1
ATOM 695 C CA . PRO A 1 90 ? -31.441 3.648 58.223 1.00 18.31 129 PRO A CA 1
ATOM 696 C C . PRO A 1 90 ? -32.071 4.991 58.515 1.00 17.52 129 PRO A C 1
ATOM 697 O O . PRO A 1 90 ? -33.071 5.349 57.874 1.00 18.61 129 PRO A O 1
ATOM 701 N N . VAL A 1 91 ? -31.534 5.750 59.468 1.00 17.07 130 VAL A N 1
ATOM 702 C CA . VAL A 1 91 ? -32.168 7.024 59.785 1.00 17.16 130 VAL A CA 1
ATOM 703 C C . VAL A 1 91 ? -31.886 8.050 58.701 1.00 15.99 130 VAL A C 1
ATOM 704 O O . VAL A 1 91 ? -32.747 8.875 58.384 1.00 17.27 130 VAL A O 1
ATOM 708 N N . VAL A 1 92 ? -30.695 8.021 58.102 1.00 14.58 131 VAL A N 1
ATOM 709 C CA . VAL A 1 92 ? -30.432 8.929 56.978 1.00 14.84 131 VAL A CA 1
ATOM 710 C C . VAL A 1 92 ? -31.376 8.613 55.829 1.00 15.73 131 VAL A C 1
ATOM 711 O O . VAL A 1 92 ? -31.944 9.514 55.191 1.00 14.79 131 VAL A O 1
ATOM 715 N N . ALA A 1 93 ? -31.582 7.322 55.563 1.00 16.76 132 ALA A N 1
ATOM 716 C CA . ALA A 1 93 ? -32.480 6.920 54.495 1.00 16.27 132 ALA A CA 1
ATOM 717 C C . ALA A 1 93 ? -33.911 7.353 54.790 1.00 16.42 132 ALA A C 1
ATOM 718 O O . ALA A 1 93 ? -34.637 7.791 53.888 1.00 16.54 132 ALA A O 1
ATOM 720 N N . ASP A 1 94 ? -34.324 7.242 56.049 1.00 17.16 133 ASP A N 1
ATOM 721 C CA . ASP A 1 94 ? -35.669 7.642 56.449 1.00 18.85 133 ASP A CA 1
ATOM 722 C C . ASP A 1 94 ? -35.875 9.145 56.306 1.00 17.19 133 ASP A C 1
ATOM 723 O O . ASP A 1 94 ? -36.926 9.599 55.828 1.00 18.21 133 ASP A O 1
ATOM 728 N N . LEU A 1 95 ? -34.883 9.940 56.718 1.00 15.79 134 LEU A N 1
ATOM 729 C CA . LEU A 1 95 ? -34.993 11.377 56.499 1.00 16.03 134 LEU A CA 1
ATOM 730 C C . LEU A 1 95 ? -35.093 11.693 55.015 1.00 15.62 134 LE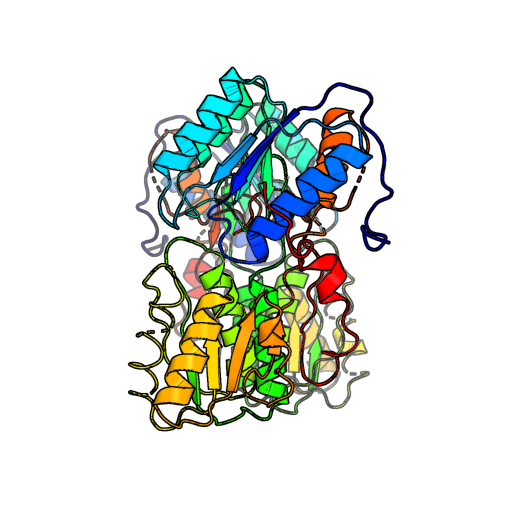U A C 1
ATOM 731 O O . LEU A 1 95 ? -35.921 12.516 54.607 1.00 16.57 134 LEU A O 1
ATOM 736 N N . ALA A 1 96 ? -34.277 11.027 54.184 1.00 15.01 135 ALA A N 1
ATOM 737 C CA . ALA A 1 96 ? -34.296 11.323 52.754 1.00 15.04 135 ALA A CA 1
ATOM 738 C C . ALA A 1 96 ? -35.652 10.997 52.137 1.00 16.87 135 ALA A C 1
ATOM 739 O O . ALA A 1 96 ? -36.101 11.704 51.227 1.00 17.56 135 ALA A O 1
ATOM 741 N N . ARG A 1 97 ? -36.321 9.929 52.609 1.00 18.27 136 ARG A N 1
ATOM 742 C CA . ARG A 1 97 ? -37.635 9.630 52.062 1.00 20.98 136 ARG A CA 1
ATOM 743 C C . ARG A 1 97 ? -38.627 10.724 52.398 1.00 22.58 136 ARG A C 1
ATOM 744 O O . ARG A 1 97 ? -39.617 10.878 51.682 1.00 23.18 136 ARG A O 1
ATOM 752 N N . SER A 1 98 ? -38.369 11.493 53.455 1.00 23.04 137 SER A N 1
ATOM 753 C CA . SER A 1 98 ? -39.200 12.629 53.832 1.00 25.44 137 SER A CA 1
ATOM 754 C C . SER A 1 98 ? -38.745 13.935 53.195 1.00 24.70 137 SER A C 1
ATOM 755 O O . SER A 1 98 ? -39.222 15.008 53.593 1.00 26.17 137 SER A O 1
ATOM 758 N N . GLY A 1 99 ? -37.852 13.878 52.214 1.00 23.02 138 GLY A N 1
ATOM 759 C CA . GLY A 1 99 ? -37.330 15.082 51.594 1.00 22.06 138 GLY A CA 1
ATOM 760 C C . GLY A 1 99 ? -36.271 15.827 52.378 1.00 20.82 138 GLY A C 1
ATOM 761 O O . GLY A 1 99 ? -35.945 16.969 52.017 1.00 23.07 138 GLY A O 1
ATOM 762 N N . ILE A 1 100 ? -35.704 15.226 53.421 1.00 16.41 139 ILE A N 1
ATOM 763 C CA . ILE A 1 100 ? -34.688 15.865 54.248 1.00 14.41 139 ILE A CA 1
ATOM 764 C C . ILE A 1 100 ? -33.348 15.232 53.935 1.00 13.73 139 ILE A C 1
ATOM 765 O O . ILE A 1 100 ? -33.148 14.040 54.188 1.00 13.87 139 ILE A O 1
ATOM 770 N N . LYS A 1 101 ? -32.430 16.031 53.405 1.00 13.02 140 LYS A N 1
ATOM 771 C CA . LYS A 1 101 ? -31.083 15.576 53.089 1.00 13.84 140 LYS A CA 1
ATOM 772 C C . LYS A 1 101 ? -30.202 15.744 54.321 1.00 12.35 140 LYS A C 1
ATOM 773 O O . LYS A 1 101 ? -30.451 16.606 55.174 1.00 14.55 140 LYS A O 1
ATOM 779 N N . THR A 1 102 ? -29.191 14.890 54.434 1.00 10.95 141 THR A N 1
ATOM 780 C CA . THR A 1 102 ? -28.308 14.893 55.591 1.00 9.69 141 THR A CA 1
ATOM 781 C C . THR A 1 102 ? -26.910 15.287 55.140 1.00 10.70 141 THR A C 1
ATOM 782 O O . THR A 1 102 ? -26.394 14.755 54.149 1.00 12.51 141 THR A O 1
ATOM 786 N N . ILE A 1 103 ? -26.319 16.229 55.859 1.00 9.84 142 ILE A N 1
ATOM 787 C CA . ILE A 1 103 ? -24.977 16.725 55.587 1.00 9.26 142 ILE A CA 1
ATOM 788 C C . ILE A 1 103 ? -24.055 16.199 56.673 1.00 9.69 142 ILE A C 1
ATOM 789 O O . ILE A 1 103 ? -24.333 16.367 57.868 1.00 11.80 142 ILE A O 1
ATOM 794 N N . SER A 1 104 ? -22.940 15.611 56.261 1.00 8.83 143 SER A N 1
ATOM 795 C CA . SER A 1 104 ? -21.919 15.131 57.196 1.00 9.16 143 SER A CA 1
ATOM 796 C C . SER A 1 104 ? -21.011 16.283 57.592 1.00 10.85 143 SER A C 1
ATOM 797 O O . SER A 1 104 ? -20.514 17.003 56.717 1.00 11.52 143 SER A O 1
ATOM 800 N N . ALA A 1 105 ? -20.794 16.476 58.907 1.00 10.90 144 ALA A N 1
ATOM 801 C CA . ALA A 1 105 ? -19.952 17.565 59.398 1.00 11.61 144 ALA A CA 1
ATOM 802 C C . ALA A 1 105 ? -18.767 17.036 60.190 1.00 10.99 144 ALA A C 1
ATOM 803 O O . ALA A 1 105 ? -18.947 16.271 61.147 1.00 12.09 144 ALA A O 1
ATOM 805 N N . GLY A 1 106 ? -17.551 17.462 59.802 1.00 9.75 145 GLY A N 1
ATOM 806 C CA . GLY A 1 106 ? -16.351 17.287 60.614 1.00 10.13 145 GLY A CA 1
ATOM 807 C C . GLY A 1 106 ? -15.690 15.921 60.611 1.00 11.18 145 GLY A C 1
ATOM 808 O O . GLY A 1 106 ? -14.462 15.833 60.571 1.00 11.36 145 GLY A O 1
ATOM 809 N N . ILE A 1 107 ? -16.480 14.857 60.699 1.00 10.97 146 ILE A N 1
ATOM 810 C CA . ILE A 1 107 ? -15.948 13.494 60.786 1.00 12.29 146 ILE A CA 1
ATOM 811 C C . ILE A 1 107 ? -16.781 12.567 59.912 1.00 11.00 146 ILE A C 1
ATOM 812 O O . ILE A 1 107 ? -17.963 12.824 59.649 1.00 12.11 146 ILE A O 1
ATOM 817 N N . PRO A 1 108 ? -16.173 11.466 59.434 1.00 10.59 147 PRO A N 1
ATOM 818 C CA . PRO A 1 108 ? -16.888 10.560 58.521 1.00 12.07 147 PRO A CA 1
ATOM 819 C C . PRO A 1 108 ? -18.052 9.837 59.200 1.00 12.00 147 PRO A C 1
ATOM 820 O O . PRO A 1 108 ? -18.006 9.515 60.393 1.00 12.01 147 PRO A O 1
ATOM 824 N N . VAL A 1 109 ? -19.093 9.543 58.417 1.00 11.15 148 VAL A N 1
ATOM 825 C CA . VAL A 1 109 ? -20.145 8.640 58.868 1.00 11.10 148 VAL A CA 1
ATOM 826 C C . VAL A 1 109 ? -20.341 7.553 57.808 1.00 10.98 148 VAL A C 1
ATOM 827 O O . VAL A 1 109 ? -20.186 7.784 56.596 1.00 10.83 148 VAL A O 1
ATOM 831 N N . ASN A 1 110 ? -20.688 6.349 58.271 1.00 11.25 149 ASN A N 1
ATOM 832 C CA . ASN A 1 110 ? -20.788 5.180 57.398 1.00 12.59 149 ASN A CA 1
ATOM 833 C C . ASN A 1 110 ? -22.180 5.089 56.772 1.00 12.75 149 ASN A C 1
ATOM 834 O O . ASN A 1 110 ? -22.989 4.211 57.091 1.00 14.98 149 ASN A O 1
ATOM 839 N N . SER A 1 111 ? -22.456 6.003 55.852 1.00 12.16 150 SER A N 1
ATOM 840 C CA . SER A 1 111 ? -23.719 5.955 55.117 1.00 11.76 150 SER A CA 1
ATOM 841 C C . SER A 1 111 ? -23.512 6.567 53.746 1.00 12.38 150 SER A C 1
ATOM 842 O O . SER A 1 111 ? -23.151 7.742 53.651 1.00 12.32 150 SER A O 1
ATOM 845 N N . ASP A 1 112 ? -23.772 5.790 52.686 1.00 12.22 151 ASP A N 1
ATOM 846 C CA . ASP A 1 112 ? -23.647 6.356 51.342 1.00 13.36 151 ASP A CA 1
ATOM 847 C C . ASP A 1 112 ? -24.885 7.116 50.898 1.00 14.28 151 ASP A C 1
ATOM 848 O O . ASP A 1 112 ? -24.964 7.500 49.717 1.00 15.37 151 ASP A O 1
ATOM 853 N N . LYS A 1 113 ? -25.839 7.334 51.812 1.00 13.39 152 LYS A N 1
ATOM 854 C CA . LYS A 1 113 ? -27.033 8.130 51.532 1.00 12.67 152 LYS A CA 1
ATOM 855 C C . LYS A 1 113 ? -26.909 9.581 52.014 1.00 12.23 152 LYS A C 1
ATOM 856 O O . LYS A 1 113 ? -27.828 10.371 51.814 1.00 12.67 152 LYS A O 1
ATOM 862 N N . ILE A 1 114 ? -25.795 9.930 52.662 1.00 10.82 153 ILE A N 1
ATOM 863 C CA . ILE A 1 114 ? -25.449 11.318 52.951 1.00 11.36 153 ILE A CA 1
ATOM 864 C C . ILE A 1 114 ? -25.400 12.107 51.657 1.00 11.91 153 ILE A C 1
ATOM 865 O O . ILE A 1 114 ? -24.902 11.619 50.630 1.00 14.13 153 ILE A O 1
ATOM 870 N N . ALA A 1 115 ? -25.947 13.330 51.686 1.00 10.83 154 ALA A N 1
ATOM 871 C CA . ALA A 1 115 ? -25.960 14.162 50.477 1.00 11.86 154 ALA A CA 1
ATOM 872 C C . ALA A 1 115 ? -24.563 14.670 50.143 1.00 13.01 154 ALA A C 1
ATOM 873 O O . ALA A 1 115 ? -24.083 14.501 49.009 1.00 14.26 154 ALA A O 1
ATOM 875 N N . PHE A 1 116 ? -23.886 15.273 51.131 1.00 12.04 155 PHE A N 1
ATOM 876 C CA . PHE A 1 116 ? -22.485 15.661 50.993 1.00 11.75 155 PHE A CA 1
ATOM 877 C C . PHE A 1 116 ? -21.943 15.913 52.388 1.00 11.96 155 PHE A C 1
ATOM 878 O O . PHE A 1 116 ? -22.686 15.947 53.372 1.00 11.73 155 PHE A O 1
ATOM 886 N N . GLY A 1 117 ? -20.628 16.088 52.461 1.00 10.69 156 GLY A N 1
ATOM 887 C CA . GLY A 1 117 ? -19.975 16.362 53.719 1.00 9.70 156 GLY A CA 1
ATOM 888 C C . GLY A 1 117 ? -18.977 17.499 53.604 1.00 10.64 156 GLY A C 1
ATOM 889 O O . GLY A 1 117 ? -18.527 17.864 52.516 1.00 12.28 156 GLY A O 1
ATOM 890 N N . VAL A 1 118 ? -18.647 18.070 54.760 1.00 11.15 157 VAL A N 1
ATOM 891 C CA . VAL A 1 118 ? -17.568 19.043 54.870 1.00 10.84 157 VAL A CA 1
ATOM 892 C C . VAL A 1 118 ? -16.751 18.591 56.055 1.00 11.23 157 VAL A C 1
ATOM 893 O O . VAL A 1 118 ? -17.267 18.561 57.180 1.00 12.10 157 VAL A O 1
ATOM 897 N N . LEU A 1 119 ? -15.498 18.210 55.812 1.00 10.65 158 LEU A N 1
ATOM 898 C CA . LEU A 1 119 ? -14.695 17.686 56.925 1.00 10.82 158 LEU A CA 1
ATOM 899 C C . LEU A 1 119 ? -13.225 17.902 56.597 1.00 11.79 158 LEU A C 1
ATOM 900 O O . LEU A 1 119 ? -12.876 18.950 56.054 1.00 13.17 158 LEU A O 1
ATOM 905 N N A GLN A 1 120 ? -12.361 16.996 57.052 0.54 13.21 159 GLN A N 1
ATOM 906 N N B GLN A 1 120 ? -12.373 16.945 56.952 0.46 12.94 159 GLN A N 1
ATOM 907 C CA A GLN A 1 120 ? -10.952 16.989 56.677 0.54 13.38 159 GLN A CA 1
ATOM 908 C CA B GLN A 1 120 ? -10.947 16.997 56.679 0.46 12.94 159 GLN A CA 1
ATOM 909 C C A GLN A 1 120 ? -10.524 15.552 56.462 0.54 13.20 159 GLN A C 1
ATOM 910 C C B GLN A 1 120 ? -10.443 15.568 56.605 0.46 12.83 159 GLN A C 1
ATOM 911 O O A GLN A 1 120 ? -11.244 14.613 56.814 0.54 13.98 159 GLN A O 1
ATOM 912 O O B GLN A 1 120 ? -11.034 14.657 57.192 0.46 13.22 159 GLN A O 1
ATOM 923 N N . ASP A 1 121 ? -9.326 15.389 55.900 1.00 12.20 160 ASP A N 1
ATOM 924 C CA . ASP A 1 121 ? -8.781 14.072 55.580 1.00 11.97 160 ASP A CA 1
ATOM 925 C C . ASP A 1 121 ? -8.088 13.531 56.828 1.00 12.74 160 ASP A C 1
ATOM 926 O O . ASP A 1 121 ? -6.973 13.937 57.153 1.00 13.46 160 ASP A O 1
ATOM 931 N N . ASP A 1 122 ? -8.734 12.594 57.526 1.00 12.85 161 ASP A N 1
ATOM 932 C CA . ASP A 1 122 ? -8.191 12.103 58.790 1.00 11.61 161 ASP A CA 1
ATOM 933 C C . ASP A 1 122 ? -6.871 11.351 58.607 1.00 11.96 161 ASP A C 1
ATOM 934 O O . ASP A 1 122 ? -5.958 11.502 59.430 1.00 12.20 161 ASP A O 1
ATOM 939 N N . THR A 1 123 ? -6.713 10.596 57.515 1.00 11.89 162 THR A N 1
ATOM 940 C CA . THR A 1 123 ? -5.414 9.973 57.286 1.00 13.13 162 THR A CA 1
ATOM 941 C C . THR A 1 123 ? -4.309 11.023 57.171 1.00 13.42 162 THR A C 1
ATOM 942 O O . THR A 1 123 ? -3.188 10.824 57.687 1.00 13.40 162 THR A O 1
ATOM 946 N N . LEU A 1 124 ? -4.600 12.146 56.505 1.00 14.20 163 LEU A N 1
ATOM 947 C CA . LEU A 1 124 ? -3.567 13.156 56.283 1.00 13.11 163 LEU A CA 1
ATOM 948 C C . LEU A 1 124 ? -3.266 13.930 57.569 1.00 13.31 163 LEU A C 1
ATOM 949 O O . LEU A 1 124 ? -2.129 14.381 57.773 1.00 14.71 163 LEU A O 1
ATOM 954 N N . ILE A 1 125 ? -4.256 14.066 58.455 1.00 13.39 164 ILE A N 1
ATOM 955 C CA . ILE A 1 125 ? -3.977 14.605 59.782 1.00 13.73 164 ILE A CA 1
ATOM 956 C C . ILE A 1 125 ? -2.891 13.766 60.461 1.00 13.86 164 ILE A C 1
ATOM 957 O O . ILE A 1 125 ? -1.927 14.295 61.032 1.00 15.32 164 ILE A O 1
ATOM 962 N N . GLY A 1 126 ? -3.022 12.435 60.385 1.00 13.40 165 GLY A N 1
ATOM 963 C CA . GLY A 1 126 ? -2.009 11.571 60.966 1.00 13.26 165 GLY A CA 1
ATOM 964 C C . GLY A 1 126 ? -0.677 11.696 60.254 1.00 13.85 165 GLY A C 1
ATOM 965 O O . GLY A 1 126 ? 0.370 11.752 60.892 1.00 15.33 165 GLY A O 1
ATOM 966 N N . LYS A 1 127 ? -0.699 11.756 58.925 1.00 14.16 166 LYS A N 1
ATOM 967 C CA . LYS A 1 127 ? 0.546 11.917 58.171 1.00 14.28 166 LYS A CA 1
ATOM 968 C C . LYS A 1 127 ? 1.276 13.210 58.529 1.00 15.19 166 LYS A C 1
ATOM 969 O O . LYS A 1 127 ? 2.504 13.211 58.652 1.00 16.92 166 LYS A O 1
ATOM 975 N N . VAL A 1 128 ? 0.558 14.332 58.675 1.00 15.49 167 VAL A N 1
ATOM 976 C CA . VAL A 1 128 ? 1.288 15.580 58.954 1.00 16.88 167 VAL A CA 1
ATOM 977 C C . VAL A 1 128 ? 1.857 15.570 60.377 1.00 16.33 167 VAL A C 1
ATOM 978 O O . VAL A 1 128 ? 2.932 16.139 60.629 1.00 16.60 167 VAL A O 1
ATOM 982 N N . LEU A 1 129 ? 1.196 14.894 61.315 1.00 15.49 168 LEU A N 1
ATOM 983 C CA . LEU A 1 129 ? 1.796 14.736 62.640 1.00 14.40 168 LEU A CA 1
ATOM 984 C C . LEU A 1 129 ? 2.997 13.799 62.577 1.00 15.93 168 LEU A C 1
ATOM 985 O O . LEU A 1 129 ? 3.992 13.993 63.293 1.00 16.98 168 LEU A O 1
ATOM 990 N N . GLY A 1 130 ? 2.920 12.773 61.733 1.00 15.78 169 GLY A N 1
ATOM 991 C CA . GLY A 1 130 ? 4.087 11.941 61.494 1.00 16.26 169 GLY A CA 1
ATOM 992 C C . GLY A 1 130 ? 5.278 12.726 60.976 1.00 17.81 169 GLY A C 1
ATOM 993 O O . GLY A 1 130 ? 6.420 12.502 61.405 1.00 18.47 169 GLY A O 1
ATOM 994 N N . LYS A 1 131 ? 5.038 13.658 60.052 1.00 17.98 170 LYS A N 1
ATOM 995 C CA . LYS A 1 131 ? 6.137 14.473 59.551 1.00 18.31 170 LYS A CA 1
ATOM 996 C C . LYS A 1 131 ? 6.714 15.344 60.652 1.00 18.08 170 LYS A C 1
ATOM 997 O O . LYS A 1 131 ? 7.939 15.488 60.763 1.00 18.68 170 LYS A O 1
ATOM 1003 N N . ALA A 1 132 ? 5.852 15.918 61.501 1.00 17.66 171 ALA A N 1
ATOM 1004 C CA . ALA A 1 132 ? 6.362 16.716 62.618 1.00 18.14 171 ALA A CA 1
ATOM 1005 C C . ALA A 1 132 ? 7.262 15.877 63.521 1.00 18.22 171 ALA A C 1
ATOM 1006 O O . ALA A 1 132 ? 8.338 16.327 63.939 1.00 17.48 171 ALA A O 1
ATOM 1008 N N . LEU A 1 133 ? 6.844 14.641 63.800 1.00 18.63 172 LEU A N 1
ATOM 1009 C CA . LEU A 1 133 ? 7.646 13.718 64.590 1.00 17.91 172 LEU A CA 1
ATOM 1010 C C . LEU A 1 133 ? 8.988 13.469 63.920 1.00 18.69 172 LEU A C 1
ATOM 1011 O O . LEU A 1 133 ? 10.057 13.632 64.530 1.00 18.98 172 LEU A O 1
ATOM 1016 N N . CYS A 1 134 ? 8.949 13.093 62.646 1.00 19.99 173 CYS A N 1
ATOM 1017 C CA . CYS A 1 134 ? 10.185 12.761 61.941 1.00 22.36 173 CYS A CA 1
ATOM 1018 C C . CYS A 1 134 ? 11.130 13.954 61.884 1.00 23.08 173 CYS A C 1
ATOM 1019 O O . CYS A 1 134 ? 12.336 13.810 62.112 1.00 23.34 173 CYS A O 1
ATOM 1022 N N . ASP A 1 135 ? 10.596 15.148 61.615 1.00 23.71 174 ASP A N 1
ATOM 1023 C CA . ASP A 1 135 ? 11.430 16.344 61.549 1.00 23.87 174 ASP A CA 1
ATOM 1024 C C . ASP A 1 135 ? 12.007 16.748 62.906 1.00 23.31 174 ASP A C 1
ATOM 1025 O O . ASP A 1 135 ? 12.972 17.516 62.952 1.00 24.32 174 ASP A O 1
ATOM 1030 N N . ASP A 1 136 ? 11.448 16.268 64.001 1.00 22.83 175 ASP A N 1
ATOM 1031 C CA . ASP A 1 136 ? 12.041 16.500 65.305 1.00 22.25 175 ASP A CA 1
ATOM 1032 C C . ASP A 1 136 ? 13.218 15.573 65.598 1.00 23.30 175 ASP A C 1
ATOM 1033 O O . ASP A 1 136 ? 13.860 15.722 66.646 1.00 25.37 175 ASP A O 1
ATOM 1038 N N . GLY A 1 137 ? 13.519 14.631 64.715 1.00 23.37 176 GLY A N 1
ATOM 1039 C CA . GLY A 1 137 ? 14.610 13.702 64.949 1.00 24.36 176 GLY A CA 1
ATOM 1040 C C . GLY A 1 137 ? 14.200 12.439 65.667 1.00 24.53 176 GLY A C 1
ATOM 1041 O O . GLY A 1 137 ? 14.996 11.881 66.426 1.00 25.47 176 GLY A O 1
ATOM 1042 N N . ALA A 1 138 ? 12.985 11.957 65.437 1.00 23.54 177 ALA A N 1
ATOM 1043 C CA . ALA A 1 138 ? 12.488 10.781 66.143 1.00 22.36 177 ALA A CA 1
ATOM 1044 C C . ALA A 1 138 ? 13.060 9.460 65.635 1.00 23.02 177 ALA A C 1
ATOM 1045 O O . ALA A 1 138 ? 12.789 8.419 66.240 1.00 24.13 177 ALA A O 1
ATOM 1047 N N . GLN A 1 139 ? 13.849 9.464 64.566 1.00 24.56 178 GLN A N 1
ATOM 1048 C CA . GLN A 1 139 ? 14.469 8.227 64.095 1.00 25.06 178 GLN A CA 1
ATOM 1049 C C . GLN A 1 139 ? 15.136 7.470 65.236 1.00 24.77 178 GLN A C 1
ATOM 1050 O O . GLN A 1 139 ? 15.935 8.035 65.989 1.00 24.92 178 GLN A O 1
ATOM 1056 N N . GLY A 1 140 ? 14.789 6.191 65.380 1.00 23.09 179 GLY A N 1
ATOM 1057 C CA . GLY A 1 140 ? 15.329 5.381 66.444 1.00 23.72 179 GLY A CA 1
ATOM 1058 C C . GLY A 1 140 ? 14.673 5.544 67.809 1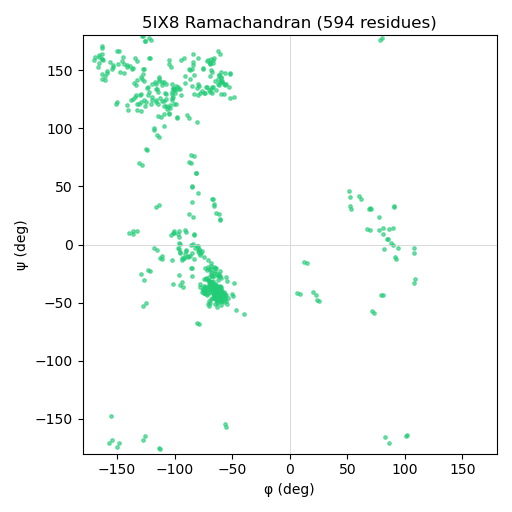.00 23.06 179 GLY A C 1
ATOM 1059 O O . GLY A 1 140 ? 15.000 4.781 68.733 1.00 25.39 179 GLY A O 1
ATOM 1060 N N A LYS A 1 141 ? 13.779 6.510 67.977 0.35 21.76 180 LYS A N 1
ATOM 1061 N N B LYS A 1 141 ? 13.743 6.474 67.971 0.65 21.04 180 LYS A N 1
ATOM 1062 C CA A LYS A 1 141 ? 13.198 6.792 69.282 0.35 20.76 180 LYS A CA 1
ATOM 1063 C CA B LYS A 1 141 ? 13.204 6.775 69.292 0.65 19.89 180 LYS A CA 1
ATOM 1064 C C A LYS A 1 141 ? 11.874 6.055 69.442 0.35 19.36 180 LYS A C 1
ATOM 1065 C C B LYS A 1 141 ? 11.805 6.201 69.443 0.65 18.70 180 LYS A C 1
ATOM 1066 O O A LYS A 1 141 ? 11.265 5.611 68.468 0.35 18.78 180 LYS A O 1
ATOM 1067 O O B LYS A 1 141 ? 11.082 6.019 68.462 0.65 17.92 180 LYS A O 1
ATOM 1078 N N . GLN A 1 142 ? 11.433 5.924 70.693 1.00 18.58 181 GLN A N 1
ATOM 1079 C CA . GLN A 1 142 ? 10.175 5.253 70.990 1.00 18.47 181 GLN A CA 1
ATOM 1080 C C . GLN A 1 142 ? 9.029 6.234 71.183 1.00 17.34 181 GLN A C 1
ATOM 1081 O O . GLN A 1 142 ? 9.175 7.271 71.839 1.00 17.30 181 GLN A O 1
ATOM 1087 N N . VAL A 1 143 ? 7.875 5.863 70.635 1.00 16.05 182 VAL A N 1
ATOM 1088 C CA . VAL A 1 143 ? 6.679 6.688 70.593 1.00 15.20 182 VAL A CA 1
ATOM 1089 C C . VAL A 1 143 ? 5.531 5.886 71.201 1.00 13.54 182 VAL A C 1
ATOM 1090 O O . VAL A 1 143 ? 5.176 4.814 70.685 1.00 15.10 182 VAL A O 1
ATOM 1094 N N . ILE A 1 144 ? 4.947 6.398 72.284 1.00 12.64 183 ILE A N 1
ATOM 1095 C CA . ILE A 1 144 ? 3.715 5.828 72.829 1.00 12.33 183 ILE A CA 1
ATOM 1096 C C . ILE A 1 144 ? 2.551 6.254 71.951 1.00 13.23 183 ILE A C 1
ATOM 1097 O O . ILE A 1 144 ? 2.399 7.454 71.654 1.00 13.71 183 ILE A O 1
ATOM 1102 N N . VAL A 1 145 ? 1.696 5.294 71.579 1.00 11.78 184 VAL A N 1
ATOM 1103 C CA . VAL A 1 145 ? 0.505 5.567 70.778 1.00 11.68 184 VAL A CA 1
ATOM 1104 C C . VAL A 1 145 ? -0.730 5.394 71.659 1.00 11.99 184 VAL A C 1
ATOM 1105 O O . VAL A 1 145 ? -0.962 4.308 72.200 1.00 12.66 184 VAL A O 1
ATOM 1109 N N . VAL A 1 146 ? -1.502 6.469 71.820 1.00 11.19 185 VAL A N 1
ATOM 1110 C CA . VAL A 1 146 ? -2.783 6.472 72.537 1.00 11.49 185 VAL A CA 1
ATOM 1111 C C . VAL A 1 146 ? -3.783 6.804 71.436 1.00 11.39 185 VAL A C 1
ATOM 1112 O O . VAL A 1 146 ? -3.945 7.986 71.108 1.00 12.28 185 VAL A O 1
ATOM 1116 N N . PRO A 1 147 ? -4.413 5.812 70.795 1.00 12.04 186 PRO A N 1
ATOM 1117 C CA . PRO A 1 147 ? -5.036 6.031 69.487 1.00 11.21 186 PRO A CA 1
ATOM 1118 C C . PRO A 1 147 ? -6.452 6.552 69.528 1.00 12.13 186 PRO A C 1
ATOM 1119 O O . PRO A 1 147 ? -6.987 6.906 68.469 1.00 13.41 186 PRO A O 1
ATOM 1123 N N . GLY A 1 148 ? -7.080 6.577 70.686 1.00 12.03 187 GLY A N 1
ATOM 1124 C CA . GLY A 1 148 ? -8.461 6.961 70.760 1.00 11.77 187 GLY A CA 1
ATOM 1125 C C . GLY A 1 148 ? -9.371 5.761 70.873 1.00 11.60 187 GLY A C 1
ATOM 1126 O O . GLY A 1 148 ? -8.959 4.641 71.203 1.00 12.52 187 GLY A O 1
ATOM 1127 N N . ALA A 1 149 ? -10.656 6.025 70.631 1.00 10.64 188 ALA A N 1
ATOM 1128 C CA . ALA A 1 149 ? -11.696 5.021 70.786 1.00 11.65 188 ALA A CA 1
ATOM 1129 C C . ALA A 1 149 ? -11.802 4.169 69.525 1.00 11.44 188 ALA A C 1
ATOM 1130 O O . ALA A 1 149 ? -11.431 4.599 68.423 1.00 13.02 188 ALA A O 1
ATOM 1132 N N . ALA A 1 150 ? -12.346 2.953 69.695 1.00 10.67 189 ALA A N 1
ATOM 1133 C CA . ALA A 1 150 ? -12.743 2.118 68.568 1.00 11.77 189 ALA A CA 1
ATOM 1134 C C . ALA A 1 150 ? -14.150 2.490 68.084 1.00 12.43 189 ALA A C 1
ATOM 1135 O O . ALA A 1 150 ? -14.901 3.192 68.766 1.00 14.16 189 ALA A O 1
ATOM 1137 N N . GLY A 1 151 ? -14.486 2.039 66.863 1.00 11.46 190 GLY A N 1
ATOM 1138 C CA . GLY A 1 151 ? -15.833 2.199 66.353 1.00 11.11 190 GLY A CA 1
ATOM 1139 C C . GLY A 1 151 ? -16.138 3.558 65.767 1.00 11.04 190 GLY A C 1
ATOM 1140 O O . GLY A 1 151 ? -17.303 3.836 65.454 1.00 11.96 190 GLY A O 1
ATOM 1141 N N . LEU A 1 152 ? -15.139 4.411 65.600 1.00 10.60 191 LEU A N 1
ATOM 1142 C CA . LEU A 1 152 ? -15.375 5.756 65.099 1.00 11.00 191 LEU A CA 1
ATOM 1143 C C . LEU A 1 152 ? -14.785 6.001 63.724 1.00 11.05 191 LEU A C 1
ATOM 1144 O O . LEU A 1 152 ? -15.069 7.061 63.134 1.00 11.77 191 LEU A O 1
ATOM 1149 N N . GLU A 1 153 ? -13.933 5.089 63.231 1.00 11.71 192 GLU A N 1
ATOM 1150 C CA . GLU A 1 153 ? -13.266 5.172 61.922 1.00 10.92 192 GLU A CA 1
ATOM 1151 C C . GLU A 1 153 ? -12.149 6.215 61.905 1.00 12.23 192 GLU A C 1
ATOM 1152 O O . GLU A 1 153 ? -10.990 5.876 61.642 1.00 12.79 192 GLU A O 1
ATOM 1158 N N . TRP A 1 154 ? -12.472 7.485 62.190 1.00 11.72 193 TRP A N 1
ATOM 1159 C CA . TRP A 1 154 ? -11.454 8.513 61.996 1.00 9.78 193 TRP A CA 1
ATOM 1160 C C . TRP A 1 154 ? -10.261 8.394 62.948 1.00 9.57 193 TRP A C 1
ATOM 1161 O O . TRP A 1 154 ? -9.155 8.743 62.530 1.00 11.23 193 TRP A O 1
ATOM 1172 N N . PRO A 1 155 ? -10.394 7.906 64.188 1.00 10.00 194 PRO A N 1
ATOM 1173 C CA . PRO A 1 155 ? -9.174 7.714 64.993 1.00 9.75 194 PRO A CA 1
ATOM 1174 C C . PRO A 1 155 ? -8.271 6.676 64.369 1.00 10.61 194 PRO A C 1
ATOM 1175 O O . PRO A 1 155 ? -7.047 6.814 64.404 1.00 12.03 194 PRO A O 1
ATOM 1179 N N . ARG A 1 156 ? -8.856 5.626 63.791 1.00 11.34 195 ARG A N 1
ATOM 1180 C CA . ARG A 1 156 ? -8.034 4.628 63.113 1.00 12.60 195 ARG A CA 1
ATOM 1181 C C . ARG A 1 156 ? -7.330 5.234 61.900 1.00 12.65 195 ARG A C 1
ATOM 1182 O O . ARG A 1 156 ? -6.146 4.944 61.652 1.00 12.70 195 ARG A O 1
ATOM 1190 N N . LEU A 1 157 ? -8.038 6.078 61.130 1.00 11.99 196 LEU A N 1
ATOM 1191 C CA . LEU A 1 157 ? -7.413 6.716 59.978 1.00 11.48 196 LEU A CA 1
ATOM 1192 C C . LEU A 1 157 ? -6.237 7.586 60.407 1.00 12.72 196 LEU A C 1
ATOM 1193 O O . LEU A 1 157 ? -5.163 7.548 59.786 1.00 12.36 196 LEU A O 1
ATOM 1198 N N . ARG A 1 158 ? -6.414 8.364 61.478 1.00 11.73 197 ARG A N 1
ATOM 1199 C CA . ARG A 1 158 ? -5.309 9.185 61.975 1.00 11.48 197 ARG A CA 1
ATOM 1200 C C . ARG A 1 158 ? -4.136 8.329 62.404 1.00 11.86 197 ARG A C 1
ATOM 1201 O O . ARG A 1 158 ? -2.975 8.662 62.116 1.00 11.93 197 ARG A O 1
ATOM 1209 N N . TYR A 1 159 ? -4.418 7.238 63.123 1.00 11.87 198 TYR A N 1
ATOM 1210 C CA . TYR A 1 159 ? -3.361 6.315 63.518 1.00 11.59 198 TYR A CA 1
ATOM 1211 C C . TYR A 1 159 ? -2.641 5.738 62.304 1.00 12.99 198 TYR A C 1
ATOM 1212 O O . TYR A 1 159 ? -1.408 5.684 62.265 1.00 14.23 198 TYR A O 1
ATOM 1221 N N . GLU A 1 160 ? -3.396 5.312 61.296 1.00 12.51 199 GLU A N 1
ATOM 1222 C CA . GLU A 1 160 ? -2.783 4.738 60.101 1.00 13.77 199 GLU A CA 1
ATOM 1223 C C . GLU A 1 160 ? -1.856 5.734 59.399 1.00 14.11 199 GLU A C 1
ATOM 1224 O O . GLU A 1 160 ? -0.747 5.380 58.976 1.00 14.52 199 GLU A O 1
ATOM 1230 N N . GLY A 1 161 ? -2.304 6.987 59.239 1.00 13.08 200 GLY A N 1
ATOM 1231 C CA . GLY A 1 161 ? -1.453 7.974 58.585 1.00 12.52 200 GLY A CA 1
ATOM 1232 C C . GLY A 1 161 ? -0.208 8.288 59.387 1.00 12.18 200 GLY A C 1
ATOM 1233 O O . GLY A 1 161 ? 0.894 8.375 58.820 1.00 13.02 200 GLY A O 1
ATOM 1234 N N . PHE A 1 162 ? -0.357 8.429 60.717 1.00 11.73 201 PHE A N 1
ATOM 1235 C CA . PHE A 1 162 ? 0.790 8.650 61.591 1.00 12.31 201 PHE A CA 1
ATOM 1236 C C . PHE A 1 162 ? 1.777 7.493 61.510 1.00 13.73 201 PHE A C 1
ATOM 1237 O O . PHE A 1 162 ? 2.982 7.699 61.340 1.00 13.32 201 PHE A O 1
ATOM 1245 N N . LYS A 1 163 ? 1.272 6.254 61.603 1.00 13.74 202 LYS A N 1
ATOM 1246 C CA . LYS A 1 163 ? 2.169 5.098 61.616 1.00 15.38 202 LYS A CA 1
ATOM 1247 C C . LYS A 1 163 ? 2.951 4.975 60.314 1.00 16.31 202 LYS A C 1
ATOM 1248 O O . LYS A 1 163 ? 4.133 4.607 60.323 1.00 17.59 202 LYS A O 1
ATOM 1254 N N . GLU A 1 164 ? 2.291 5.205 59.181 1.00 16.76 203 GLU A N 1
ATOM 1255 C CA . GLU A 1 164 ? 2.965 5.116 57.885 1.00 18.73 203 GLU A CA 1
ATOM 1256 C C . GLU A 1 164 ? 4.165 6.054 57.843 1.00 18.27 203 GLU A C 1
ATOM 1257 O O . GLU A 1 164 ? 5.284 5.642 57.542 1.00 18.48 203 GLU A O 1
ATOM 1263 N N . VAL A 1 165 ? 3.958 7.312 58.229 1.00 17.03 204 VAL A N 1
ATOM 1264 C CA . VAL A 1 165 ? 5.025 8.288 58.096 1.00 16.98 204 VAL A CA 1
ATOM 1265 C C . VAL A 1 165 ? 6.063 8.091 59.186 1.00 18.05 204 VAL A C 1
ATOM 1266 O O . VAL A 1 165 ? 7.271 8.151 58.919 1.00 17.30 204 VAL A O 1
ATOM 1270 N N . ALA A 1 166 ? 5.611 7.810 60.420 1.00 18.21 205 ALA A N 1
ATOM 1271 C CA . ALA A 1 166 ? 6.551 7.612 61.529 1.00 19.33 205 ALA A CA 1
ATOM 1272 C C . ALA A 1 166 ? 7.415 6.369 61.325 1.00 20.78 205 ALA A C 1
ATOM 1273 O O . ALA A 1 166 ? 8.629 6.413 61.537 1.00 22.01 205 ALA A O 1
ATOM 1275 N N . SER A 1 167 ? 6.816 5.260 60.903 1.00 21.23 206 SER A N 1
ATOM 1276 C CA . SER A 1 167 ? 7.603 4.064 60.616 1.00 22.25 206 SER A CA 1
ATOM 1277 C C . SER A 1 167 ? 8.638 4.314 59.534 1.00 22.24 206 SER A C 1
ATOM 1278 O O . SER A 1 167 ? 9.747 3.758 59.575 1.00 23.92 206 SER A O 1
ATOM 1281 N N . ALA A 1 168 ? 8.293 5.130 58.541 1.00 22.28 207 ALA A N 1
ATOM 1282 C CA . ALA A 1 168 ? 9.196 5.318 57.419 1.00 23.50 207 ALA A CA 1
ATOM 1283 C C . ALA A 1 168 ? 10.463 6.063 57.825 1.00 25.26 207 ALA A C 1
ATOM 1284 O O . ALA A 1 168 ? 11.492 5.913 57.162 1.00 27.07 207 ALA A O 1
ATOM 1286 N N . CYS A 1 169 ? 10.424 6.871 58.882 1.00 25.05 208 CYS A N 1
ATOM 1287 C CA . CYS A 1 169 ? 11.641 7.538 59.324 1.00 27.94 208 CYS A CA 1
ATOM 1288 C C . CYS A 1 169 ? 12.325 6.803 60.475 1.00 28.07 208 CYS A C 1
ATOM 1289 O O . CYS A 1 169 ? 13.277 7.327 61.057 1.00 30.50 208 CYS A O 1
ATOM 1292 N N . GLY A 1 170 ? 11.879 5.600 60.804 1.00 25.57 209 GLY A N 1
ATOM 1293 C CA . GLY A 1 170 ? 12.572 4.794 61.786 1.00 23.85 209 GLY A CA 1
ATOM 1294 C C . GLY A 1 170 ? 12.133 4.994 63.215 1.00 22.36 209 GLY A C 1
ATOM 1295 O O . GLY A 1 170 ? 12.829 4.532 64.130 1.00 23.21 209 GLY A O 1
ATOM 1296 N N . ALA A 1 171 ? 10.999 5.647 63.447 1.00 20.53 210 ALA A N 1
ATOM 1297 C CA . ALA A 1 171 ? 10.504 5.741 64.807 1.00 19.18 210 ALA A CA 1
ATOM 1298 C C . ALA A 1 171 ? 9.900 4.401 65.222 1.00 20.00 210 ALA A C 1
ATOM 1299 O O . ALA A 1 171 ? 9.430 3.615 64.388 1.00 20.70 210 ALA A O 1
ATOM 1301 N N . LYS A 1 172 ? 9.964 4.119 66.519 1.00 20.50 211 LYS A N 1
ATOM 1302 C CA . LYS A 1 172 ? 9.529 2.840 67.088 1.00 20.99 211 LYS A CA 1
ATOM 1303 C C . LYS A 1 172 ? 8.253 3.081 67.891 1.00 20.03 211 LYS A C 1
ATOM 1304 O O . LYS A 1 172 ? 8.299 3.578 69.014 1.00 20.82 211 LYS A O 1
ATOM 1310 N N . LEU A 1 173 ? 7.119 2.722 67.314 1.00 18.13 212 LEU A N 1
ATOM 1311 C CA . LEU A 1 173 ? 5.819 2.951 67.934 1.00 17.53 212 LEU A CA 1
ATOM 1312 C C . LEU A 1 173 ? 5.396 1.762 68.781 1.00 16.88 212 LEU A C 1
ATOM 1313 O O . LEU A 1 173 ? 5.692 0.614 68.433 1.00 18.87 212 LEU A O 1
ATOM 1318 N N . THR A 1 174 ? 4.710 2.042 69.901 1.00 14.53 213 THR A N 1
ATOM 1319 C CA . THR A 1 174 ? 4.035 0.976 70.656 1.00 14.10 213 THR A CA 1
ATOM 1320 C C . THR A 1 174 ? 2.830 0.513 69.849 1.00 14.68 213 THR A C 1
ATOM 1321 O O . THR A 1 174 ? 2.344 1.246 68.989 1.00 15.39 213 THR A O 1
ATOM 1325 N N . PRO A 1 175 ? 2.323 -0.691 70.096 1.00 14.09 214 PRO A N 1
ATOM 1326 C CA . PRO A 1 175 ? 1.021 -1.047 69.507 1.00 14.46 214 PRO A CA 1
ATOM 1327 C C . PRO A 1 175 ? -0.060 -0.123 70.032 1.00 14.85 214 PRO A C 1
ATOM 1328 O O . PRO A 1 175 ? 0.128 0.605 71.003 1.00 16.15 214 PRO A O 1
ATOM 1332 N N . ALA A 1 176 ? -1.213 -0.149 69.376 1.00 14.69 215 ALA A N 1
ATOM 1333 C CA . ALA A 1 176 ? -2.281 0.793 69.690 1.00 13.20 215 ALA A CA 1
ATOM 1334 C C . ALA A 1 176 ? -3.489 0.034 70.223 1.00 12.70 215 ALA A C 1
ATOM 1335 O O . ALA A 1 176 ? -4.022 -0.852 69.549 1.00 15.23 215 ALA A O 1
ATOM 1337 N N . ALA A 1 177 ? -3.944 0.407 71.409 1.00 10.44 216 ALA A N 1
ATOM 1338 C CA . ALA A 1 177 ? -5.122 -0.215 72.016 1.00 10.86 216 ALA A CA 1
ATOM 1339 C C . ALA A 1 177 ? -6.275 0.790 71.889 1.00 10.78 216 ALA A C 1
ATOM 1340 O O . ALA A 1 177 ? -6.265 1.846 72.537 1.00 11.00 216 ALA A O 1
ATOM 1342 N N . PHE A 1 178 ? -7.284 0.450 71.097 1.00 10.31 217 PHE A N 1
ATOM 1343 C CA . PHE A 1 178 ? -8.397 1.356 70.828 1.00 10.66 217 PHE A CA 1
ATOM 1344 C C . PHE A 1 178 ? -9.461 1.119 71.897 1.00 11.82 217 PHE A C 1
ATOM 1345 O O . PHE A 1 178 ? -10.065 0.042 71.947 1.00 12.75 217 PHE A O 1
ATOM 1353 N N . ARG A 1 179 ? -9.656 2.099 72.781 1.00 12.52 218 ARG A N 1
ATOM 1354 C CA . ARG A 1 179 ? -10.517 1.909 73.939 1.00 14.20 218 ARG A CA 1
ATOM 1355 C C . ARG A 1 179 ? -10.815 3.272 74.539 1.00 14.40 218 ARG A C 1
ATOM 1356 O O . ARG A 1 179 ? -10.116 4.251 74.265 1.00 15.49 218 ARG A O 1
ATOM 1364 N N . GLY A 1 180 ? -11.843 3.305 75.375 1.00 12.64 219 GLY A N 1
ATOM 1365 C CA . GLY A 1 180 ? -12.252 4.520 76.048 1.00 13.57 219 GLY A CA 1
ATOM 1366 C C . GLY A 1 180 ? -13.140 5.385 75.181 1.00 14.01 219 GLY A C 1
ATOM 1367 O O . GLY A 1 180 ? -13.672 4.952 74.159 1.00 15.44 219 GLY A O 1
ATOM 1368 N N . GLU A 1 181 ? -13.311 6.637 75.620 1.00 13.74 220 GLU A N 1
ATOM 1369 C CA . GLU A 1 181 ? -14.171 7.596 74.932 1.00 13.80 220 GLU A CA 1
ATOM 1370 C C . GLU A 1 181 ? -13.427 8.893 74.641 1.00 13.40 220 GLU A C 1
ATOM 1371 O O . GLU A 1 181 ? -14.054 9.899 74.291 1.00 15.22 220 GLU A O 1
ATOM 1385 N N . SER A 1 183 ? -11.725 10.913 76.550 1.00 14.22 222 SER A N 1
ATOM 1386 C CA . SER A 1 183 ? -11.894 11.961 77.539 1.00 13.11 222 SER A CA 1
ATOM 1387 C C . SER A 1 183 ? -10.550 12.393 78.127 1.00 13.43 222 SER A C 1
ATOM 1388 O O . SER A 1 183 ? -9.502 11.772 77.896 1.00 13.07 222 SER A O 1
ATOM 1391 N N A LEU A 1 184 ? -10.577 13.494 78.885 0.51 12.85 223 LEU A N 1
ATOM 1392 N N B LEU A 1 184 ? -10.598 13.478 78.902 0.49 12.87 223 LEU A N 1
ATOM 1393 C CA A LEU A 1 184 ? -9.402 13.864 79.669 0.51 12.96 223 LEU A CA 1
ATOM 1394 C CA B LEU A 1 184 ? -9.422 13.900 79.651 0.49 12.97 223 LEU A CA 1
ATOM 1395 C C A LEU A 1 184 ? -8.964 12.712 80.550 0.51 12.65 223 LEU A C 1
ATOM 1396 C C B LEU A 1 184 ? -8.970 12.811 80.625 0.49 12.59 223 LEU A C 1
ATOM 1397 O O A LEU A 1 184 ? -7.771 12.394 80.644 0.51 12.19 223 LEU A O 1
ATOM 1398 O O B LEU A 1 184 ? -7.765 12.597 80.813 0.49 11.88 223 LEU A O 1
ATOM 1407 N N . ALA A 1 185 ? -9.925 12.111 81.251 1.00 13.07 224 ALA A N 1
ATOM 1408 C CA . ALA A 1 185 ? -9.592 11.035 82.181 1.00 12.40 224 ALA A CA 1
ATOM 1409 C C . ALA A 1 185 ? -8.974 9.859 81.452 1.00 11.89 224 ALA A C 1
ATOM 1410 O O . ALA A 1 185 ? -8.046 9.237 81.970 1.00 11.74 224 ALA A O 1
ATOM 1412 N N . ASP A 1 186 ? -9.463 9.546 80.247 1.00 12.34 225 ASP A N 1
ATOM 1413 C CA . ASP A 1 186 ? -8.851 8.473 79.458 1.00 12.44 225 ASP A CA 1
ATOM 1414 C C . ASP A 1 186 ? -7.420 8.808 79.087 1.00 11.91 225 ASP A C 1
ATOM 1415 O O . ASP A 1 186 ? -6.544 7.942 79.147 1.00 11.04 225 ASP A O 1
ATOM 1420 N N . GLY A 1 187 ? -7.174 10.050 78.643 1.00 11.24 226 GLY A N 1
ATOM 1421 C CA . GLY A 1 187 ? -5.828 10.418 78.256 1.00 11.73 226 GLY A CA 1
ATOM 1422 C C . GLY A 1 187 ? -4.867 10.290 79.415 1.00 12.65 226 GLY A C 1
ATOM 1423 O O . GLY A 1 187 ? -3.746 9.770 79.264 1.00 12.85 226 GLY A O 1
ATOM 1432 N N . ALA A 1 189 ? -5.234 8.369 82.226 1.00 11.07 228 ALA A N 1
ATOM 1433 C CA . ALA A 1 189 ? -5.036 7.014 82.718 1.00 10.10 228 ALA A CA 1
ATOM 1434 C C . ALA A 1 189 ? -4.270 6.187 81.696 1.00 10.57 228 ALA A C 1
ATOM 1435 O O . ALA A 1 189 ? -3.371 5.403 82.045 1.00 11.22 228 ALA A O 1
ATOM 1437 N N . GLN A 1 190 ? -4.624 6.333 80.426 1.00 10.13 229 GLN A N 1
ATOM 1438 C CA . GLN A 1 190 ? -3.927 5.523 79.434 1.00 9.47 229 GLN A CA 1
ATOM 1439 C C . GLN A 1 190 ? -2.468 5.934 79.316 1.00 10.23 229 GLN A C 1
ATOM 1440 O O . GLN A 1 190 ? -1.593 5.071 79.141 1.00 10.70 229 GLN A O 1
ATOM 1446 N N . THR A 1 191 ? -2.180 7.235 79.391 1.00 10.37 230 THR A N 1
ATOM 1447 C CA . THR A 1 191 ? -0.795 7.652 79.211 1.00 10.74 230 THR A CA 1
ATOM 1448 C C . THR A 1 191 ? 0.009 7.324 80.453 1.00 10.87 230 THR A C 1
ATOM 1449 O O . THR A 1 191 ? 1.185 6.931 80.358 1.00 12.30 230 THR A O 1
ATOM 1453 N N A GLN A 1 192 ? -0.608 7.442 81.624 0.60 9.79 231 GLN A N 1
ATOM 1454 N N B GLN A 1 192 ? -0.592 7.479 81.637 0.40 10.57 231 GLN A N 1
ATOM 1455 C CA A GLN A 1 192 ? 0.114 7.072 82.836 0.60 10.88 231 GLN A CA 1
ATOM 1456 C CA B GLN A 1 192 ? 0.098 7.056 82.853 0.40 11.54 231 GLN A CA 1
ATOM 1457 C C A GLN A 1 192 ? 0.532 5.602 82.789 0.60 11.89 231 GLN A C 1
ATOM 1458 C C B GLN A 1 192 ? 0.552 5.609 82.725 0.40 12.09 231 GLN A C 1
ATOM 1459 O O A GLN A 1 192 ? 1.672 5.243 83.131 0.60 12.63 231 GLN A O 1
ATOM 1460 O O B GLN A 1 192 ? 1.723 5.270 82.951 0.40 12.76 231 GLN A O 1
ATOM 1471 N N . ASP A 1 193 ? -0.387 4.741 82.363 1.00 11.82 232 ASP A N 1
ATOM 1472 C CA . ASP A 1 193 ? -0.093 3.325 82.224 1.00 11.52 232 ASP A CA 1
ATOM 1473 C C . ASP A 1 193 ? 0.995 3.082 81.174 1.00 11.55 232 ASP A C 1
ATOM 1474 O O . ASP A 1 193 ? 1.968 2.347 81.422 1.00 11.17 232 ASP A O 1
ATOM 1479 N N . LEU A 1 194 ? 0.872 3.724 79.999 1.00 11.60 233 LEU A N 1
ATOM 1480 C CA . LEU A 1 194 ? 1.854 3.453 78.947 1.00 11.49 233 LEU A CA 1
ATOM 1481 C C . LEU A 1 194 ? 3.217 4.074 79.239 1.00 12.46 233 LEU A C 1
ATOM 1482 O O . LEU A 1 194 ? 4.233 3.484 78.838 1.00 12.94 233 LEU A O 1
ATOM 1487 N N . LEU A 1 195 ? 3.286 5.198 79.981 1.00 12.36 234 LEU A N 1
ATOM 1488 C CA . LEU A 1 195 ? 4.611 5.722 80.363 1.00 13.51 234 LEU A CA 1
ATOM 1489 C C . LEU A 1 195 ? 5.332 4.745 81.274 1.00 14.77 234 LEU A C 1
ATOM 1490 O O . LEU A 1 195 ? 6.556 4.551 81.163 1.00 13.76 234 LEU A O 1
ATOM 1503 N N . ARG A 1 197 ? 4.906 1.518 81.327 1.00 14.70 236 ARG A N 1
ATOM 1504 C CA . ARG A 1 197 ? 5.231 0.327 80.542 1.00 14.44 236 ARG A CA 1
ATOM 1505 C C . ARG A 1 197 ? 6.256 0.588 79.454 1.00 15.33 236 ARG A C 1
ATOM 1506 O O . ARG A 1 197 ? 6.806 -0.377 78.892 1.00 16.96 236 ARG A O 1
ATOM 1514 N N . THR A 1 198 ? 6.505 1.854 79.119 1.00 15.61 237 THR A N 1
ATOM 1515 C CA . THR A 1 198 ? 7.402 2.227 78.024 1.00 15.45 237 THR A CA 1
ATOM 1516 C C . THR A 1 198 ? 8.407 3.241 78.558 1.00 15.23 237 THR A C 1
ATOM 1517 O O . THR A 1 198 ? 8.403 4.417 78.185 1.00 14.74 237 THR A O 1
ATOM 1521 N N . PRO A 1 199 ? 9.294 2.807 79.446 1.00 16.36 238 PRO A N 1
ATOM 1522 C CA . PRO A 1 199 ? 10.175 3.771 80.134 1.00 17.14 238 PRO A CA 1
ATOM 1523 C C . PRO A 1 199 ? 11.075 4.557 79.197 1.00 18.81 238 PRO A C 1
ATOM 1524 O O . PRO A 1 199 ? 11.548 5.639 79.574 1.00 19.05 238 PRO A O 1
ATOM 1528 N N . ASP A 1 200 ? 11.350 4.053 78.001 1.00 18.77 239 ASP A N 1
ATOM 1529 C CA . ASP A 1 200 ? 12.260 4.749 77.108 1.00 20.31 239 ASP A CA 1
ATOM 1530 C C . ASP A 1 200 ? 11.537 5.632 76.096 1.00 19.72 239 ASP A C 1
ATOM 1531 O O . ASP A 1 200 ? 12.197 6.279 75.277 1.00 20.75 239 ASP A O 1
ATOM 1536 N N . ALA A 1 201 ? 10.204 5.701 76.138 1.00 17.67 240 ALA A N 1
ATOM 1537 C CA . ALA A 1 201 ? 9.497 6.547 75.181 1.00 15.64 240 ALA A CA 1
ATOM 1538 C C . ALA A 1 201 ? 9.874 8.023 75.330 1.00 16.21 240 ALA A C 1
ATOM 1539 O O . ALA A 1 201 ? 10.031 8.539 76.446 1.00 16.71 240 ALA A O 1
ATOM 1541 N N . GLU A 1 202 ? 9.972 8.724 74.193 1.00 16.90 241 GLU A N 1
ATOM 1542 C CA . GLU A 1 202 ? 10.276 10.153 74.198 1.00 17.86 241 GLU A CA 1
ATOM 1543 C C . GLU A 1 202 ? 9.148 10.976 73.599 1.00 17.34 241 GLU A C 1
ATOM 1544 O O . GLU A 1 202 ? 9.218 12.212 73.606 1.00 17.19 241 GLU A O 1
ATOM 1550 N N . TYR A 1 203 ? 8.100 10.324 73.113 1.00 16.37 242 TYR A N 1
ATOM 1551 C CA . TYR A 1 203 ? 7.000 10.987 72.440 1.00 14.69 242 TYR A CA 1
ATOM 1552 C C . TYR A 1 203 ? 5.729 10.264 72.808 1.00 13.38 242 TYR A C 1
ATOM 1553 O O . TYR A 1 203 ? 5.760 9.072 73.114 1.00 14.17 242 TYR A O 1
ATOM 1562 N N . VAL A 1 204 ? 4.606 10.984 72.726 1.00 12.83 243 VAL A N 1
ATOM 1563 C CA . VAL A 1 204 ? 3.276 10.391 72.864 1.00 12.93 243 VAL A CA 1
ATOM 1564 C C . VAL A 1 204 ? 2.419 10.933 71.732 1.00 13.64 243 VAL A C 1
ATOM 1565 O O . VAL A 1 204 ? 2.360 12.152 71.516 1.00 14.43 243 VAL A O 1
ATOM 1569 N N . PHE A 1 205 ? 1.775 10.040 70.997 1.00 12.47 244 PHE A N 1
ATOM 1570 C CA . PHE A 1 205 ? 0.851 10.441 69.946 1.00 12.47 244 PHE A CA 1
ATOM 1571 C C . PHE A 1 205 ? -0.573 10.310 70.453 1.00 12.60 244 PHE A C 1
ATOM 1572 O O . PHE A 1 205 ? -0.921 9.283 71.032 1.00 13.78 244 PHE A O 1
ATOM 1580 N N . THR A 1 206 ? -1.396 11.331 70.214 1.00 12.77 245 THR A N 1
ATOM 1581 C CA . THR A 1 206 ? -2.823 11.323 70.528 1.00 13.70 245 THR A CA 1
ATOM 1582 C C . THR A 1 206 ? -3.569 11.944 69.358 1.00 13.75 245 THR A C 1
ATOM 1583 O O . THR A 1 206 ? -3.035 12.847 68.683 1.00 15.26 245 THR A O 1
ATOM 1587 N N . PRO A 1 207 ? -4.822 11.538 69.126 1.00 12.30 246 PRO A N 1
ATOM 1588 C CA . PRO A 1 207 ? -5.542 12.069 67.968 1.00 12.01 246 PRO A CA 1
ATOM 1589 C C . PRO A 1 207 ? -6.403 13.276 68.241 1.00 12.46 246 PRO A C 1
ATOM 1590 O O . PRO A 1 207 ? -6.871 13.862 67.257 1.00 13.32 246 PRO A O 1
ATOM 1594 N N . VAL A 1 208 ? -6.659 13.647 69.508 1.00 12.70 247 VAL A N 1
ATOM 1595 C CA . VAL A 1 208 ? -7.640 14.689 69.828 1.00 13.81 247 VAL A CA 1
ATOM 1596 C C . VAL A 1 208 ? -7.231 15.431 71.087 1.00 13.57 247 VAL A C 1
ATOM 1597 O O . VAL A 1 208 ? -6.523 14.898 71.951 1.00 13.50 247 VAL A O 1
ATOM 1601 N N . THR A 1 209 ? -7.722 16.672 71.190 1.00 14.08 248 THR A N 1
ATOM 1602 C CA . THR A 1 209 ? -7.439 17.611 72.271 1.00 14.62 248 THR A CA 1
ATOM 1603 C C . THR A 1 209 ? -7.378 16.983 73.655 1.00 14.17 248 THR A C 1
ATOM 1604 O O . THR A 1 209 ? -6.372 17.096 74.356 1.00 15.14 248 THR A O 1
ATOM 1608 N N . PHE A 1 210 ? -8.467 16.358 74.095 1.00 14.80 249 PHE A N 1
ATOM 1609 C CA . PHE A 1 210 ? -8.503 15.934 75.496 1.00 15.70 249 PHE A CA 1
ATOM 1610 C C . PHE A 1 210 ? -7.543 14.792 75.776 1.00 13.02 249 PHE A C 1
ATOM 1611 O O . PHE A 1 210 ? -7.071 14.666 76.910 1.00 11.93 249 PHE A O 1
ATOM 1619 N N . LEU A 1 211 ? -7.292 13.917 74.793 1.00 11.71 250 LEU A N 1
ATOM 1620 C CA . LEU A 1 211 ? -6.281 12.880 75.012 1.00 11.46 250 LEU A CA 1
ATOM 1621 C C . LEU A 1 211 ? -4.898 13.509 75.101 1.00 12.21 250 LEU A C 1
ATOM 1622 O O . LEU A 1 211 ? -4.095 13.117 75.945 1.00 13.06 250 LEU A O 1
ATOM 1627 N N . GLY A 1 212 ? -4.623 14.527 74.279 1.00 11.67 251 GLY A N 1
ATOM 1628 C CA . GLY A 1 212 ? -3.364 15.249 74.413 1.00 12.41 251 GLY A CA 1
ATOM 1629 C C . GLY A 1 212 ? -3.204 15.941 75.762 1.00 12.96 251 GLY A C 1
ATOM 1630 O O . GLY A 1 212 ? -2.128 15.902 76.357 1.00 13.76 251 GLY A O 1
ATOM 1631 N N . ILE A 1 213 ? -4.255 16.623 76.243 1.00 14.48 252 ILE A N 1
ATOM 1632 C CA . ILE A 1 213 ? -4.204 17.251 77.571 1.00 14.51 252 ILE A CA 1
ATOM 1633 C C . ILE A 1 213 ? -3.956 16.201 78.646 1.00 15.14 252 ILE A C 1
ATOM 1634 O O . ILE A 1 213 ? -3.149 16.399 79.562 1.00 15.13 252 ILE A O 1
ATOM 1639 N N . GLY A 1 214 ? -4.675 15.080 78.571 1.00 14.57 253 GLY A N 1
ATOM 1640 C CA . GLY A 1 214 ? -4.477 14.043 79.572 1.00 12.68 253 GLY A CA 1
ATOM 1641 C C . GLY A 1 214 ? -3.068 13.481 79.516 1.00 13.67 253 GLY A C 1
ATOM 1642 O O . GLY A 1 214 ? -2.460 13.193 80.554 1.00 13.85 253 GLY A O 1
ATOM 1643 N N . ALA A 1 215 ? -2.527 13.329 78.300 1.00 13.53 254 ALA A N 1
ATOM 1644 C CA . ALA A 1 215 ? -1.161 12.835 78.171 1.00 13.73 254 ALA A CA 1
ATOM 1645 C C . ALA A 1 215 ? -0.178 13.794 78.835 1.00 14.35 254 ALA A C 1
ATOM 1646 O O . ALA A 1 215 ? 0.747 13.363 79.538 1.00 14.42 254 ALA A O 1
ATOM 1648 N N . VAL A 1 216 ? -0.374 15.101 78.633 1.00 14.66 255 VAL A N 1
ATOM 1649 C CA . VAL A 1 216 ? 0.487 16.094 79.271 1.00 16.02 255 VAL A CA 1
ATOM 1650 C C . VAL A 1 216 ? 0.356 16.021 80.787 1.00 17.02 255 VAL A C 1
ATOM 1651 O O . VAL A 1 216 ? 1.361 16.108 81.507 1.00 18.67 255 VAL A O 1
ATOM 1655 N N . ARG A 1 217 ? -0.869 15.831 81.310 1.00 17.22 256 ARG A N 1
ATOM 1656 C CA . ARG A 1 217 ? -1.002 15.713 82.771 1.00 16.09 256 ARG A CA 1
ATOM 1657 C C . ARG A 1 217 ? -0.229 14.506 83.277 1.00 15.05 256 ARG A C 1
ATOM 1658 O O . ARG A 1 217 ? 0.432 14.577 84.318 1.00 16.41 256 ARG A O 1
ATOM 1666 N N . ALA A 1 218 ? -0.317 13.385 82.556 1.00 13.50 257 ALA A N 1
ATOM 1667 C CA . ALA A 1 218 ? 0.415 12.179 82.948 1.00 13.24 257 ALA A CA 1
ATOM 1668 C C . ALA A 1 218 ? 1.918 12.398 82.889 1.00 15.03 257 ALA A C 1
ATOM 1669 O O . ALA A 1 218 ? 2.649 11.948 83.784 1.00 15.18 257 ALA A O 1
ATOM 1671 N N . ALA A 1 219 ? 2.399 13.047 81.825 1.00 15.48 258 ALA A N 1
ATOM 1672 C CA . ALA A 1 219 ? 3.826 13.307 81.685 1.00 16.17 258 ALA A CA 1
ATOM 1673 C C . ALA A 1 219 ? 4.309 14.216 82.802 1.00 17.59 258 ALA A C 1
ATOM 1674 O O . ALA A 1 219 ? 5.382 13.987 83.377 1.00 19.06 258 ALA A O 1
ATOM 1676 N N . ARG A 1 220 ? 3.499 15.224 83.163 1.00 17.31 259 ARG A N 1
ATOM 1677 C CA . ARG A 1 220 ? 3.891 16.123 84.248 1.00 17.92 259 ARG A CA 1
ATOM 1678 C C . ARG A 1 220 ? 3.983 15.359 85.565 1.00 17.70 259 ARG A C 1
ATOM 1679 O O . ARG A 1 220 ? 4.939 15.535 86.340 1.00 19.80 259 ARG A O 1
ATOM 1687 N N . GLN A 1 221 ? 2.994 14.515 85.846 1.00 17.31 260 GLN A N 1
ATOM 1688 C CA . GLN A 1 221 ? 3.000 13.792 87.109 1.00 17.60 260 GLN A CA 1
ATOM 1689 C C . GLN A 1 221 ? 4.179 12.829 87.180 1.00 17.99 260 GLN A C 1
ATOM 1690 O O . GLN A 1 221 ? 4.798 12.685 88.244 1.00 18.95 260 GLN A O 1
ATOM 1696 N N . ALA A 1 222 ? 4.526 12.189 86.060 1.00 18.30 261 ALA A N 1
ATOM 1697 C CA . ALA A 1 222 ? 5.617 11.210 86.042 1.00 19.51 261 ALA A CA 1
ATOM 1698 C C . ALA A 1 222 ? 6.992 11.843 85.875 1.00 21.45 261 ALA A C 1
ATOM 1699 O O . ALA A 1 222 ? 7.983 11.112 85.799 1.00 21.85 261 ALA A O 1
ATOM 1701 N N . ASN A 1 223 ? 7.069 13.169 85.774 1.00 21.91 262 ASN A N 1
ATOM 1702 C CA . ASN A 1 223 ? 8.326 13.867 85.497 1.00 22.54 262 ASN A CA 1
ATOM 1703 C C . ASN A 1 223 ? 9.034 13.307 84.265 1.00 21.47 262 ASN A C 1
ATOM 1704 O O . ASN A 1 223 ? 10.261 13.143 84.249 1.00 22.94 262 ASN A O 1
ATOM 1709 N N . ARG A 1 224 ? 8.259 13.000 83.228 1.00 18.90 263 ARG A N 1
ATOM 1710 C CA . ARG A 1 224 ? 8.793 12.456 81.982 1.00 17.92 263 ARG A CA 1
ATOM 1711 C C . ARG A 1 224 ? 8.803 13.544 80.918 1.00 19.62 263 ARG A C 1
ATOM 1712 O O . ARG A 1 224 ? 7.736 14.078 80.569 1.00 19.70 263 ARG A O 1
ATOM 1720 N N . PRO A 1 225 ? 9.946 13.875 80.376 1.00 20.79 264 PRO A N 1
ATOM 1721 C CA . PRO A 1 225 ? 10.025 14.970 79.401 1.00 20.98 264 PRO A CA 1
ATOM 1722 C C . PRO A 1 225 ? 9.590 14.545 78.010 1.00 21.72 264 PRO A C 1
ATOM 1723 O O . PRO A 1 225 ? 10.254 14.887 77.026 1.00 23.56 264 PRO A O 1
ATOM 1727 N N . VAL A 1 226 ? 8.499 13.821 77.902 1.00 19.64 265 VAL A N 1
ATOM 1728 C CA . VAL A 1 226 ? 8.037 13.402 76.584 1.00 18.86 265 VAL A CA 1
ATOM 1729 C C . VAL A 1 226 ? 7.402 14.586 75.877 1.00 18.72 265 VAL A C 1
ATOM 1730 O O . VAL A 1 226 ? 6.831 15.485 76.514 1.00 18.98 265 VAL A O 1
ATOM 1734 N N . LYS A 1 227 ? 7.471 14.557 74.546 1.00 17.03 266 LYS A N 1
ATOM 1735 C CA . LYS A 1 227 ? 6.819 15.547 73.699 1.00 17.03 266 LYS A CA 1
ATOM 1736 C C . LYS A 1 227 ? 5.545 14.932 73.160 1.00 16.38 266 LYS A C 1
ATOM 1737 O O . LYS A 1 227 ? 5.561 13.790 72.689 1.00 17.52 266 LYS A O 1
ATOM 1743 N N . VAL A 1 228 ? 4.457 15.688 73.207 1.00 15.47 267 VAL A N 1
ATOM 1744 C CA . VAL A 1 228 ? 3.134 15.180 72.851 1.00 15.32 267 VAL A CA 1
ATOM 1745 C C . VAL A 1 228 ? 2.715 15.766 71.511 1.00 15.12 267 VAL A C 1
ATOM 1746 O O . VAL A 1 228 ? 2.980 16.941 71.226 1.00 15.43 267 VAL A O 1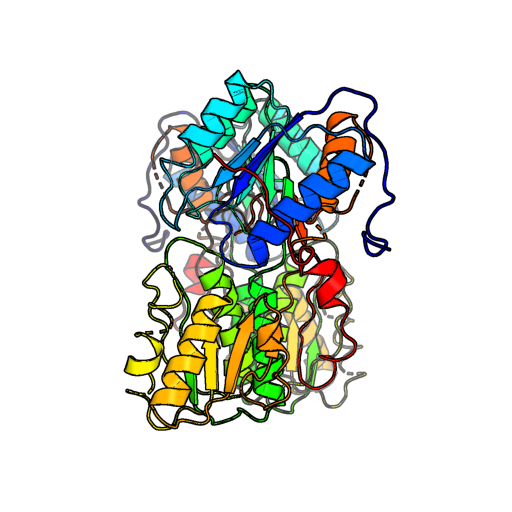
ATOM 1750 N N . LEU A 1 229 ? 2.127 14.919 70.668 1.00 14.22 268 LEU A N 1
ATOM 1751 C CA . LEU A 1 229 ? 1.487 15.309 69.422 1.00 13.71 268 LEU A CA 1
ATOM 1752 C C . LEU A 1 229 ? -0.000 15.136 69.600 1.00 13.48 268 LEU A C 1
ATOM 1753 O O . LEU A 1 229 ? -0.448 14.143 70.191 1.00 13.84 268 LEU A O 1
ATOM 1758 N N . THR A 1 230 ? -0.766 16.081 69.074 1.00 12.77 269 THR A N 1
ATOM 1759 C CA . THR A 1 230 ? -2.202 15.990 69.223 1.00 13.31 269 THR A CA 1
ATOM 1760 C C . THR A 1 230 ? -2.863 16.799 68.114 1.00 14.11 269 THR A C 1
ATOM 1761 O O . THR A 1 230 ? -2.212 17.241 67.162 1.00 13.74 269 THR A O 1
ATOM 1765 N N . SER A 1 231 ? -4.182 16.970 68.229 1.00 15.50 270 SER A N 1
ATOM 1766 C CA . SER A 1 231 ? -4.940 17.624 67.186 1.00 17.27 270 SER A CA 1
ATOM 1767 C C . SER A 1 231 ? -6.042 18.457 67.815 1.00 16.73 270 SER A C 1
ATOM 1768 O O . SER A 1 231 ? -6.559 18.112 68.876 1.00 18.24 270 SER A O 1
ATOM 1771 N N . ALA A 1 232 ? -6.356 19.572 67.156 1.00 15.28 271 ALA A N 1
ATOM 1772 C CA . ALA A 1 232 ? -7.442 20.496 67.475 1.00 15.51 271 ALA A CA 1
ATOM 1773 C C . ALA A 1 232 ? -7.065 21.439 68.613 1.00 15.82 271 ALA A C 1
ATOM 1774 O O . ALA A 1 232 ? -7.010 21.038 69.779 1.00 17.60 271 ALA A O 1
ATOM 1784 N N . VAL A 1 234 ? -6.797 24.268 71.506 1.00 15.12 273 VAL A N 1
ATOM 1785 C CA . VAL A 1 234 ? -7.451 25.092 72.516 1.00 16.04 273 VAL A CA 1
ATOM 1786 C C . VAL A 1 234 ? -6.421 26.113 72.984 1.00 17.45 273 VAL A C 1
ATOM 1787 O O . VAL A 1 234 ? -5.214 25.910 72.842 1.00 18.34 273 VAL A O 1
ATOM 1791 N N . LYS A 1 235 ? -6.915 27.220 73.556 1.00 17.87 274 LYS A N 1
ATOM 1792 C CA . LYS A 1 235 ? -6.041 28.321 73.962 1.00 21.03 274 LYS A CA 1
ATOM 1793 C C . LYS A 1 235 ? -4.846 27.841 74.781 1.00 21.07 274 LYS A C 1
ATOM 1794 O O . LYS A 1 235 ? -3.713 28.290 74.568 1.00 21.54 274 LYS A O 1
ATOM 1800 N N . GLU A 1 236 ? -5.082 26.938 75.741 1.00 21.71 275 GLU A N 1
ATOM 1801 C CA . GLU A 1 236 ? -4.013 26.507 76.631 1.00 22.90 275 GLU A CA 1
ATOM 1802 C C . GLU A 1 236 ? -2.897 25.766 75.900 1.00 21.94 275 GLU A C 1
ATOM 1803 O O . GLU A 1 236 ? -1.763 25.690 76.417 1.00 22.56 275 GLU A O 1
ATOM 1809 N N . ASN A 1 237 ? -3.178 25.240 74.701 1.00 20.55 276 ASN A N 1
ATOM 1810 C CA . ASN A 1 237 ? -2.142 24.567 73.920 1.00 20.04 276 ASN A CA 1
ATOM 1811 C C . ASN A 1 237 ? -1.045 25.526 73.481 1.00 20.03 276 ASN A C 1
ATOM 1812 O O . ASN A 1 237 ? 0.085 25.098 73.212 1.00 21.09 276 ASN A O 1
ATOM 1817 N N . GLU A 1 238 ? -1.372 26.811 73.342 1.00 18.81 277 GLU A N 1
ATOM 1818 C CA . GLU A 1 238 ? -0.395 27.772 72.828 1.00 18.97 277 GLU A CA 1
ATOM 1819 C C . GLU A 1 238 ? 0.832 27.828 73.720 1.00 19.33 277 GLU A C 1
ATOM 1820 O O . GLU A 1 238 ? 1.956 27.714 73.237 1.00 18.38 277 GLU A O 1
ATOM 1826 N N . ALA A 1 239 ? 0.628 27.959 75.036 1.00 20.62 278 ALA A N 1
ATOM 1827 C CA . ALA A 1 239 ? 1.764 28.000 75.959 1.00 20.82 278 ALA A CA 1
ATOM 1828 C C . ALA A 1 239 ? 2.507 26.662 75.978 1.00 22.28 278 ALA A C 1
ATOM 1829 O O . ALA A 1 239 ? 3.739 26.628 76.072 1.00 23.97 278 ALA A O 1
ATOM 1839 N N . ILE A 1 241 ? 2.894 24.578 73.500 1.00 20.05 280 ILE A N 1
ATOM 1840 C CA . ILE A 1 241 ? 3.766 24.553 72.327 1.00 20.31 280 ILE A CA 1
ATOM 1841 C C . ILE A 1 241 ? 5.019 25.389 72.573 1.00 21.25 280 ILE A C 1
ATOM 1842 O O . ILE A 1 241 ? 6.149 24.949 72.314 1.00 20.41 280 ILE A O 1
ATOM 1847 N N . ARG A 1 242 ? 4.845 26.609 73.088 1.00 21.76 281 ARG A N 1
ATOM 1848 C CA . ARG A 1 242 ? 6.005 27.464 73.314 1.00 22.76 281 ARG A CA 1
ATOM 1849 C C . ARG A 1 242 ? 6.961 26.857 74.332 1.00 24.29 281 ARG A C 1
ATOM 1850 O O . ARG A 1 242 ? 8.183 27.004 74.210 1.00 25.24 281 ARG A O 1
ATOM 1858 N N . GLU A 1 243 ? 6.425 26.217 75.363 1.00 24.58 282 GLU A N 1
ATOM 1859 C CA . GLU A 1 243 ? 7.223 25.610 76.426 1.00 26.51 282 GLU A CA 1
ATOM 1860 C C . GLU A 1 243 ? 7.826 24.273 76.026 1.00 26.36 282 GLU A C 1
ATOM 1861 O O . GLU A 1 243 ? 8.576 23.687 76.823 1.00 28.03 282 GLU A O 1
ATOM 1867 N N . GLY A 1 244 ? 7.499 23.773 74.831 1.00 24.82 283 GLY A N 1
ATOM 1868 C CA . GLY A 1 244 ? 8.067 22.556 74.297 1.00 22.97 283 GLY A CA 1
ATOM 1869 C C . GLY A 1 244 ? 7.346 21.280 74.662 1.00 22.26 283 GLY A C 1
ATOM 1870 O O . GLY A 1 244 ? 7.797 20.201 74.265 1.00 23.65 283 GLY A O 1
ATOM 1871 N N . ARG A 1 245 ? 6.250 21.353 75.407 1.00 20.10 284 ARG A N 1
ATOM 1872 C CA . ARG A 1 245 ? 5.582 20.126 75.844 1.00 19.76 284 ARG A CA 1
ATOM 1873 C C . ARG A 1 245 ? 4.750 19.494 74.726 1.00 18.66 284 ARG A C 1
ATOM 1874 O O . ARG A 1 245 ? 4.686 18.259 74.618 1.00 17.97 284 ARG A O 1
ATOM 1882 N N . LEU A 1 246 ? 4.113 20.322 73.889 1.00 17.12 285 LEU A N 1
ATOM 1883 C CA . LEU A 1 246 ? 3.431 19.864 72.683 1.00 17.19 285 LEU A CA 1
ATOM 1884 C C . LEU A 1 246 ? 4.343 20.143 71.499 1.00 17.90 285 LEU A C 1
ATOM 1885 O O . LEU A 1 246 ? 4.716 21.299 71.253 1.00 20.07 285 LEU A O 1
ATOM 1890 N N . LEU A 1 247 ? 4.706 19.086 70.776 1.00 16.92 286 LEU A N 1
ATOM 1891 C CA . LEU A 1 247 ? 5.572 19.244 69.609 1.00 17.32 286 LEU A CA 1
ATOM 1892 C C . LEU A 1 247 ? 4.816 19.850 68.447 1.00 16.81 286 LEU A C 1
ATOM 1893 O O . LEU A 1 247 ? 5.346 20.703 67.720 1.00 17.70 286 LEU A O 1
ATOM 1898 N N . ALA A 1 248 ? 3.574 19.424 68.265 1.00 15.49 287 ALA A N 1
ATOM 1899 C CA . ALA A 1 248 ? 2.777 19.846 67.133 1.00 14.48 287 ALA A CA 1
ATOM 1900 C C . ALA A 1 248 ? 1.327 19.546 67.433 1.00 14.44 287 ALA A C 1
ATOM 1901 O O . ALA A 1 248 ? 1.000 18.540 68.088 1.00 14.69 287 ALA A O 1
ATOM 1903 N N . VAL A 1 249 ? 0.461 20.406 66.917 1.00 13.32 288 VAL A N 1
ATOM 1904 C CA . VAL A 1 249 ? -0.975 20.240 67.055 1.00 13.59 288 VAL A CA 1
ATOM 1905 C C . VAL A 1 249 ? -1.565 20.451 65.687 1.00 13.71 288 VAL A C 1
ATOM 1906 O O . VAL A 1 249 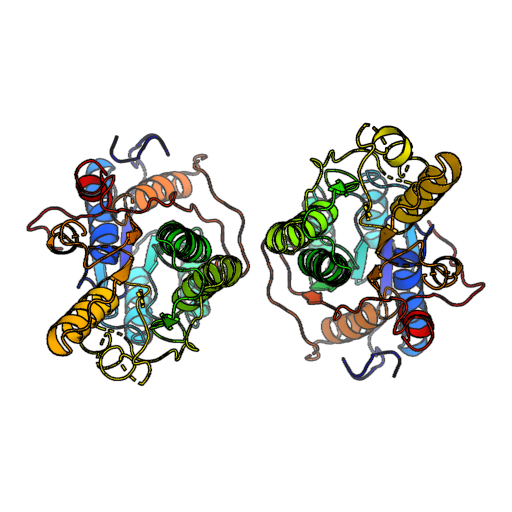? -1.438 21.542 65.118 1.00 14.44 288 VAL A O 1
ATOM 1910 N N . ALA A 1 250 ? -2.250 19.456 65.180 1.00 12.40 289 ALA A N 1
ATOM 1911 C CA . ALA A 1 250 ? -2.917 19.668 63.902 1.00 13.76 289 ALA A CA 1
ATOM 1912 C C . ALA A 1 250 ? -4.090 20.633 64.098 1.00 14.41 289 ALA A C 1
ATOM 1913 O O . ALA A 1 250 ? -4.852 20.500 65.056 1.00 15.49 289 ALA A O 1
ATOM 1915 N N . SER A 1 251 ? -4.206 21.638 63.222 1.00 13.65 290 SER A N 1
ATOM 1916 C CA . SER A 1 251 ? -5.357 22.547 63.270 1.00 14.56 290 SER A CA 1
ATOM 1917 C C . SER A 1 251 ? -6.594 21.822 62.746 1.00 15.30 290 SER A C 1
ATOM 1918 O O . SER A 1 251 ? -6.539 21.198 61.691 1.00 18.16 290 SER A O 1
ATOM 1921 N N . GLU A 1 252 ? -7.703 21.874 63.484 1.00 13.66 291 GLU A N 1
ATOM 1922 C CA . GLU A 1 252 ? -8.985 21.382 62.981 1.00 13.92 291 GLU A CA 1
ATOM 1923 C C . GLU A 1 252 ? -9.948 22.558 62.925 1.00 15.23 291 GLU A C 1
ATOM 1924 O O . GLU A 1 252 ? -10.494 22.971 63.964 1.00 16.32 291 GLU A O 1
ATOM 1930 N N . PRO A 1 253 ? -10.126 23.162 61.780 1.00 16.47 292 PRO A N 1
ATOM 1931 C CA . PRO A 1 253 ? -10.855 24.441 61.688 1.00 16.59 292 PRO A CA 1
ATOM 1932 C C . PRO A 1 253 ? -12.372 24.253 61.639 1.00 15.32 292 PRO A C 1
ATOM 1933 O O . PRO A 1 253 ? -13.015 24.376 60.608 1.00 14.58 292 PRO A O 1
ATOM 1937 N N . GLY A 1 254 ? -12.954 23.949 62.805 1.00 14.02 293 GLY A N 1
ATOM 1938 C CA . GLY A 1 254 ? -14.379 23.656 62.866 1.00 12.75 293 GLY A CA 1
ATOM 1939 C C . GLY A 1 254 ? -15.220 24.831 62.396 1.00 12.31 293 GLY A C 1
ATOM 1940 O O . GLY A 1 254 ? -16.280 24.642 61.802 1.00 11.13 293 GLY A O 1
ATOM 1941 N N . VAL A 1 255 ? -14.782 26.057 62.716 1.00 11.99 294 VAL A N 1
ATOM 1942 C CA . VAL A 1 255 ? -15.587 27.233 62.407 1.00 11.20 294 VAL A CA 1
ATOM 1943 C C . VAL A 1 255 ? -15.755 27.352 60.905 1.00 10.16 294 VAL A C 1
ATOM 1944 O O . VAL A 1 255 ? -16.868 27.518 60.412 1.00 11.59 294 VAL A O 1
ATOM 1948 N N . ILE A 1 256 ? -14.663 27.218 60.145 1.00 11.13 295 ILE A N 1
ATOM 1949 C CA . ILE A 1 256 ? -14.829 27.355 58.691 1.00 11.44 295 ILE A CA 1
ATOM 1950 C C . ILE A 1 256 ? -15.651 26.185 58.131 1.00 11.27 295 ILE A C 1
ATOM 1951 O O . ILE A 1 256 ? -16.424 26.368 57.173 1.00 11.56 295 ILE A O 1
ATOM 1964 N N . GLY A 1 258 ? -18.203 24.797 59.532 1.00 11.40 297 GLY A N 1
ATOM 1965 C CA . GLY A 1 258 ? -19.596 25.177 59.741 1.00 10.86 297 GLY A CA 1
ATOM 1966 C C . GLY A 1 258 ? -20.070 26.218 58.742 1.00 10.94 297 GLY A C 1
ATOM 1967 O O . GLY A 1 258 ? -21.175 26.124 58.216 1.00 10.70 297 GLY A O 1
ATOM 1968 N N . ARG A 1 259 ? -19.243 27.237 58.483 1.00 10.52 298 ARG A N 1
ATOM 1969 C CA . ARG A 1 259 ? -19.614 28.246 57.490 1.00 11.14 298 ARG A CA 1
ATOM 1970 C C . ARG A 1 259 ? -19.792 27.616 56.128 1.00 11.42 298 ARG A C 1
ATOM 1971 O O . ARG A 1 259 ? -20.723 27.964 55.380 1.00 11.28 298 ARG A O 1
ATOM 1979 N N . LEU A 1 260 ? -18.869 26.730 55.760 1.00 10.88 299 LEU A N 1
ATOM 1980 C CA . LEU A 1 260 ? -18.977 26.074 54.470 1.00 10.45 299 LEU A CA 1
ATOM 1981 C C . LEU A 1 260 ? -20.228 25.217 54.377 1.00 9.51 299 LEU A C 1
ATOM 1982 O O . LEU A 1 260 ? -20.857 25.171 53.331 1.00 9.79 299 LEU A O 1
ATOM 1987 N N . ILE A 1 261 ? -20.611 24.538 55.452 1.00 9.92 300 ILE A N 1
ATOM 1988 C CA . ILE A 1 261 ? -21.851 23.756 55.403 1.00 10.13 300 ILE A CA 1
ATOM 1989 C C . ILE A 1 261 ? -23.037 24.629 55.002 1.00 10.90 300 ILE A C 1
ATOM 1990 O O . ILE A 1 261 ? -23.873 24.241 54.174 1.00 11.03 300 ILE A O 1
ATOM 1995 N N . VAL A 1 262 ? -23.130 25.824 55.574 1.00 9.75 301 VAL A N 1
ATOM 1996 C CA . VAL A 1 262 ? -24.226 26.729 55.222 1.00 9.43 301 VAL A CA 1
ATOM 1997 C C . VAL A 1 262 ? -24.137 27.148 53.756 1.00 8.84 301 VAL A C 1
ATOM 1998 O O . VAL A 1 262 ? -25.145 27.150 53.020 1.00 9.98 301 VAL A O 1
ATOM 2002 N N . GLN A 1 263 ? -22.934 27.538 53.307 1.00 9.51 302 GLN A N 1
ATOM 2003 C CA . GLN A 1 263 ? -22.811 28.022 51.931 1.00 9.86 302 GLN A CA 1
ATOM 2004 C C . GLN A 1 263 ? -23.069 26.910 50.914 1.00 11.03 302 GLN A C 1
ATOM 2005 O O . GLN A 1 263 ? -23.632 27.165 49.833 1.00 11.73 302 GLN A O 1
ATOM 2011 N N . TYR A 1 264 ? -22.659 25.677 51.237 1.00 10.76 303 TYR A N 1
ATOM 2012 C CA . TYR A 1 264 ? -22.931 24.547 50.354 1.00 10.46 303 TYR A CA 1
ATOM 2013 C C . TYR A 1 264 ? -24.414 24.204 50.354 1.00 10.54 303 TYR A C 1
ATOM 2014 O O . TYR A 1 264 ? -24.990 23.894 49.289 1.00 11.07 303 TYR A O 1
ATOM 2023 N N . ALA A 1 265 ? -25.043 24.235 51.544 1.00 10.57 304 ALA A N 1
ATOM 2024 C CA . ALA A 1 265 ? -26.468 23.893 51.636 1.00 10.59 304 ALA A CA 1
ATOM 2025 C C . ALA A 1 265 ? -27.331 24.861 50.821 1.00 9.65 304 ALA A C 1
ATOM 2026 O O . ALA A 1 265 ? -28.302 24.432 50.168 1.00 10.22 304 ALA A O 1
ATOM 2028 N N . ILE A 1 266 ? -27.017 26.168 50.855 1.00 9.04 305 ILE A N 1
ATOM 2029 C CA . ILE A 1 266 ? -27.831 27.119 50.085 1.00 10.10 305 ILE A CA 1
ATOM 2030 C C . ILE A 1 266 ? -27.770 26.779 48.612 1.00 10.96 305 ILE A C 1
ATOM 2031 O O . ILE A 1 266 ? -28.795 26.789 47.904 1.00 11.87 305 ILE A O 1
ATOM 2036 N N . ARG A 1 267 ? -26.567 26.472 48.126 1.00 9.93 306 ARG A N 1
ATOM 2037 C CA . ARG A 1 267 ? -26.398 26.137 46.719 1.00 10.11 306 ARG A CA 1
ATOM 2038 C C . ARG A 1 267 ? -27.133 24.860 46.376 1.00 11.08 306 ARG A C 1
ATOM 2039 O O . ARG A 1 267 ? -27.823 24.787 45.350 1.00 12.19 306 ARG A O 1
ATOM 2047 N N . GLU A 1 268 ? -26.988 23.826 47.208 1.00 11.84 307 GLU A N 1
ATOM 2048 C CA . GLU A 1 268 ? -27.690 22.568 46.932 1.00 13.39 307 GLU A CA 1
ATOM 2049 C C . GLU A 1 268 ? -29.193 22.803 46.882 1.00 12.94 307 GLU A C 1
ATOM 2050 O O . GLU A 1 268 ? -29.880 22.354 45.955 1.00 13.42 307 GLU A O 1
ATOM 2056 N N . HIS A 1 269 ? -29.696 23.583 47.833 1.00 11.77 308 HIS A N 1
ATOM 2057 C CA . HIS A 1 269 ? -31.129 23.813 47.969 1.00 13.07 308 HIS A CA 1
ATOM 2058 C C . HIS A 1 269 ? -31.701 24.561 46.777 1.00 14.49 308 HIS A C 1
ATOM 2059 O O . HIS A 1 269 ? -32.8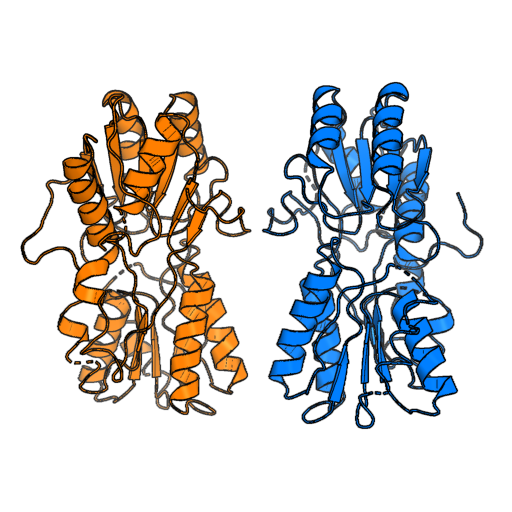38 24.289 46.354 1.00 17.56 308 HIS A O 1
ATOM 2066 N N . GLU A 1 270 ? -30.950 25.520 46.232 1.00 13.97 309 GLU A N 1
ATOM 2067 C CA . GLU A 1 270 ? -31.457 26.363 45.153 1.00 13.26 309 GLU A CA 1
ATOM 2068 C C . GLU A 1 270 ? -30.953 25.934 43.786 1.00 14.65 309 GLU A C 1
ATOM 2069 O O . GLU A 1 270 ? -31.171 26.655 42.803 1.00 15.45 309 GLU A O 1
ATOM 2075 N N . GLY A 1 271 ? -30.304 24.774 43.694 1.00 14.99 310 GLY A N 1
ATOM 2076 C CA . GLY A 1 271 ? -29.892 24.263 42.392 1.00 15.44 310 GLY A CA 1
ATOM 2077 C C . GLY A 1 271 ? -28.776 25.058 41.757 1.00 16.87 310 GLY A C 1
ATOM 2078 O O . GLY A 1 271 ? -28.700 25.150 40.518 1.00 19.39 310 GLY A O 1
ATOM 2079 N N . LEU A 1 272 ? -27.908 25.616 42.550 1.00 15.26 311 LEU A N 1
ATOM 2080 C CA . LEU A 1 272 ? -26.778 26.395 42.057 1.00 15.39 311 LEU A CA 1
ATOM 2081 C C . LEU A 1 272 ? -25.546 25.510 41.949 1.00 16.62 311 LEU A C 1
ATOM 2082 O O . LEU A 1 272 ? -25.476 24.452 42.593 1.00 17.14 311 LEU A O 1
ATOM 2087 N N . PRO A 1 273 ? -24.559 25.907 41.142 1.00 15.98 312 PRO A N 1
ATOM 2088 C CA . PRO A 1 273 ? -23.314 25.131 41.051 1.00 16.20 312 PRO A CA 1
ATOM 2089 C C . PRO A 1 273 ? -22.665 24.941 42.412 1.00 16.14 312 PRO A C 1
ATOM 2090 O O . PRO A 1 273 ? -22.491 25.896 43.168 1.00 15.93 312 PRO A O 1
ATOM 2102 N N . PRO A 1 275 ? -19.755 24.244 45.213 1.00 15.68 314 PRO A N 1
ATOM 2103 C CA . PRO A 1 275 ? -18.331 24.473 45.379 1.00 15.88 314 PRO A CA 1
ATOM 2104 C C . PRO A 1 275 ? -17.606 23.133 45.383 1.00 15.79 314 PRO A C 1
ATOM 2105 O O . PRO A 1 275 ? -18.242 22.076 45.173 1.00 15.26 314 PRO A O 1
ATOM 2109 N N . PRO A 1 276 ? -16.285 23.113 45.600 1.00 15.42 315 PRO A N 1
ATOM 2110 C CA . PRO A 1 276 ? -15.528 21.868 45.352 1.00 15.63 315 PRO A CA 1
ATOM 2111 C C . PRO A 1 276 ? -15.986 20.702 46.220 1.00 15.31 315 PRO A C 1
ATOM 2112 O O . PRO A 1 276 ? -16.216 20.836 47.425 1.00 15.12 315 PRO A O 1
ATOM 2116 N N . LEU A 1 277 ? -16.092 19.534 45.589 1.00 14.40 316 LEU A N 1
ATOM 2117 C CA . LEU A 1 277 ? -16.372 18.301 46.313 1.00 13.78 316 LEU A CA 1
ATOM 2118 C C . LEU A 1 277 ? -15.473 17.197 45.795 1.00 14.15 316 LEU A C 1
ATOM 2119 O O . LEU A 1 277 ? -15.449 16.925 44.591 1.00 15.67 316 LEU A O 1
ATOM 2124 N N . ASP A 1 278 ? -14.737 16.572 46.704 1.00 14.05 317 ASP A N 1
ATOM 2125 C CA . ASP A 1 278 ? -14.030 15.341 46.376 1.00 14.49 317 ASP A CA 1
ATOM 2126 C C . ASP A 1 278 ? -15.001 14.166 46.156 1.00 14.30 317 ASP A C 1
ATOM 2127 O O . ASP A 1 278 ? -16.125 14.129 46.673 1.00 13.73 317 ASP A O 1
ATOM 2132 N N . LYS A 1 279 ? -14.532 13.181 45.395 1.00 13.68 318 LYS A N 1
ATOM 2133 C CA . LYS A 1 279 ? -15.313 11.966 45.171 1.00 14.59 318 LYS A CA 1
ATOM 2134 C C . LYS A 1 279 ? -15.401 11.135 46.444 1.00 11.54 318 LYS A C 1
ATOM 2135 O O . LYS A 1 279 ? -14.528 11.223 47.303 1.00 11.89 318 LYS A O 1
ATOM 2141 N N . PRO A 1 280 ? -16.440 10.308 46.580 1.00 11.47 319 PRO A N 1
ATOM 2142 C CA . PRO A 1 280 ? -16.508 9.376 47.717 1.00 10.16 319 PRO A CA 1
ATOM 2143 C C . PRO A 1 280 ? -15.234 8.552 47.839 1.00 11.02 319 PRO A C 1
ATOM 2144 O O . PRO A 1 280 ? -14.587 8.223 46.834 1.00 12.46 319 PRO A O 1
ATOM 2148 N N . THR A 1 281 ? -14.878 8.230 49.078 1.00 10.43 320 THR A N 1
ATOM 2149 C CA . THR A 1 281 ? -13.764 7.329 49.373 1.00 10.33 320 THR A CA 1
ATOM 2150 C C . THR A 1 281 ? -14.288 6.144 50.168 1.00 9.95 320 THR A C 1
ATOM 2151 O O . THR A 1 281 ? -15.454 6.105 50.539 1.00 9.89 320 THR A O 1
ATOM 2155 N N . ARG A 1 282 ? -13.399 5.189 50.451 1.00 9.73 321 ARG A N 1
ATOM 2156 C CA . ARG A 1 282 ? -13.808 4.020 51.233 1.00 9.08 321 ARG A CA 1
ATOM 2157 C C . ARG A 1 282 ? -14.427 4.425 52.561 1.00 10.25 321 ARG A C 1
ATOM 2158 O O . ARG A 1 282 ? -15.494 3.911 52.939 1.00 12.00 321 ARG A O 1
ATOM 2166 N N . SER A 1 283 ? -13.762 5.327 53.302 1.00 10.59 322 SER A N 1
ATOM 2167 C CA . SER A 1 283 ? -14.240 5.723 54.626 1.00 10.40 322 SER A CA 1
ATOM 2168 C C . SER A 1 283 ? -15.265 6.840 54.590 1.00 11.28 322 SER A C 1
ATOM 2169 O O . SER A 1 283 ? -15.982 7.034 55.588 1.00 13.19 322 SER A O 1
ATOM 2172 N N . VAL A 1 284 ? -15.311 7.607 53.498 1.00 10.08 323 VAL A N 1
ATOM 2173 C CA . VAL A 1 284 ? -16.199 8.767 53.411 1.00 10.10 323 VAL A CA 1
ATOM 2174 C C . VAL A 1 284 ? -17.071 8.562 52.178 1.00 10.29 323 VAL A C 1
ATOM 2175 O O . VAL A 1 284 ? -16.758 9.092 51.104 1.00 10.41 323 VAL A O 1
ATOM 2179 N N . PRO A 1 285 ? -18.146 7.781 52.258 1.00 10.91 324 PRO A N 1
ATOM 2180 C CA . PRO A 1 285 ? -18.807 7.285 51.041 1.00 10.94 324 PRO A CA 1
ATOM 2181 C C . PRO A 1 285 ? -19.819 8.251 50.455 1.00 11.40 324 PRO A C 1
ATOM 2182 O O . PRO A 1 285 ? -20.945 7.871 50.125 1.00 12.26 324 PRO A O 1
ATOM 2186 N N . TYR A 1 286 ? -19.407 9.500 50.274 1.00 10.49 325 TYR A N 1
ATOM 2187 C CA . TYR A 1 286 ? -20.261 10.548 49.728 1.00 10.12 325 TYR A CA 1
ATOM 2188 C C . TYR A 1 286 ? -19.373 11.690 49.268 1.00 10.58 325 TYR A C 1
ATOM 2189 O O . TYR A 1 286 ? -18.217 11.795 49.692 1.00 11.75 325 TYR A O 1
ATOM 2198 N N . PRO A 1 287 ? -19.874 12.547 48.387 1.00 10.24 326 PRO A N 1
ATOM 2199 C CA . PRO A 1 287 ? -19.092 13.723 47.974 1.00 10.49 326 PRO A CA 1
ATOM 2200 C C . PRO A 1 287 ? -18.803 14.603 49.173 1.00 10.18 326 PRO A C 1
ATOM 2201 O O . PRO A 1 287 ? -19.660 14.781 50.032 1.00 10.94 326 PRO A O 1
ATOM 2205 N N . HIS A 1 288 ? -17.581 15.141 49.247 1.00 10.71 327 HIS A N 1
ATOM 2206 C CA . HIS A 1 288 ? -17.243 15.859 50.467 1.00 10.37 327 HIS A CA 1
ATOM 2207 C C . HIS A 1 288 ? -16.103 16.819 50.194 1.00 10.99 327 HIS A C 1
ATOM 2208 O O . HIS A 1 288 ? -15.235 16.550 49.351 1.00 11.80 327 HIS A O 1
ATOM 2215 N N . PHE A 1 289 ? -16.121 17.950 50.906 1.00 11.06 328 PHE A N 1
ATOM 2216 C CA . PHE A 1 289 ? -15.016 18.899 50.858 1.00 10.54 328 PHE A CA 1
ATOM 2217 C C . PHE A 1 289 ? -14.109 18.634 52.035 1.00 12.01 328 PHE A C 1
ATOM 2218 O O . PHE A 1 289 ? -14.589 18.509 53.169 1.00 13.63 328 PHE A O 1
ATOM 2226 N N . ASN A 1 290 ? -12.807 18.585 51.779 1.00 12.35 329 ASN A N 1
ATOM 2227 C CA . ASN A 1 290 ? -11.821 18.454 52.850 1.00 12.18 329 ASN A CA 1
ATOM 2228 C C . ASN A 1 290 ? -11.117 19.784 53.014 1.00 12.26 329 ASN A C 1
ATOM 2229 O O . ASN A 1 290 ? -10.451 20.232 52.080 1.00 14.61 329 ASN A O 1
ATOM 2234 N N . VAL A 1 291 ? -11.229 20.395 54.193 1.00 12.46 330 VAL A N 1
ATOM 2235 C CA . VAL A 1 291 ? -10.503 21.645 54.445 1.00 12.65 330 VAL A CA 1
ATOM 2236 C C . VAL A 1 291 ? -9.012 21.340 54.499 1.00 13.95 330 VAL A C 1
ATOM 2237 O O . VAL A 1 291 ? -8.610 20.383 55.166 1.00 14.91 330 VAL A O 1
ATOM 2241 N N . PRO A 1 292 ? -8.157 22.111 53.839 1.00 16.81 331 PRO A N 1
ATOM 2242 C CA . PRO A 1 292 ? -6.726 21.787 53.870 1.00 18.31 331 PRO A CA 1
ATOM 2243 C C . PRO A 1 292 ? -6.175 21.800 55.288 1.00 18.86 331 PRO A C 1
ATOM 2244 O O . PRO A 1 292 ? -6.652 22.525 56.167 1.00 20.05 331 PRO A O 1
ATOM 2248 N N . ILE A 1 293 ? -5.178 20.950 55.514 1.00 18.36 332 ILE A N 1
ATOM 2249 C CA . ILE A 1 293 ? -4.625 20.710 56.842 1.00 19.01 332 ILE A CA 1
ATOM 2250 C C . ILE A 1 293 ? -3.404 21.590 57.049 1.00 19.69 332 ILE A C 1
ATOM 2251 O O . ILE A 1 293 ? -2.540 21.685 56.165 1.00 20.88 332 ILE A O 1
ATOM 2256 N N . THR A 1 294 ? -3.336 22.232 58.208 1.00 19.33 333 THR A N 1
ATOM 2257 C CA . THR A 1 294 ? -2.154 22.943 58.677 1.00 20.14 333 THR A CA 1
ATOM 2258 C C . THR A 1 294 ? -1.800 22.429 60.069 1.00 19.32 333 THR A C 1
ATOM 2259 O O . THR A 1 294 ? -2.655 21.930 60.807 1.00 21.73 333 THR A O 1
ATOM 2263 N N . VAL A 1 295 ? -0.522 22.479 60.397 1.00 17.43 334 VAL A N 1
ATOM 2264 C CA . VAL A 1 295 ? -0.032 22.071 61.708 1.00 17.09 334 VAL A CA 1
ATOM 2265 C C . VAL A 1 295 ? 0.443 23.307 62.450 1.00 17.11 334 VAL A C 1
ATOM 2266 O O . VAL A 1 295 ? 1.072 24.192 61.854 1.00 17.87 334 VAL A O 1
ATOM 2270 N N . VAL A 1 296 ? 0.155 23.366 63.748 1.00 15.32 335 VAL A N 1
ATOM 2271 C CA . VAL A 1 296 ? 0.626 24.454 64.598 1.00 15.99 335 VAL A CA 1
ATOM 2272 C C . VAL A 1 296 ? 1.805 23.939 65.400 1.00 16.58 335 VAL A C 1
ATOM 2273 O O . VAL A 1 296 ? 1.735 22.840 65.983 1.00 17.19 335 VAL A O 1
ATOM 2277 N N . ASP A 1 297 ? 2.896 24.703 65.411 1.00 18.06 336 ASP A N 1
ATOM 2278 C CA . ASP A 1 297 ? 4.102 24.321 66.156 1.00 20.51 336 ASP A CA 1
ATOM 2279 C C . ASP A 1 297 ? 4.802 25.600 66.599 1.00 21.70 336 ASP A C 1
ATOM 2280 O O . ASP A 1 297 ? 4.271 26.693 66.424 1.00 21.84 336 ASP A O 1
ATOM 2285 N N . LYS A 1 298 ? 5.990 25.465 67.199 1.00 23.75 337 LYS A N 1
ATOM 2286 C CA . LYS A 1 298 ? 6.720 26.655 67.638 1.00 27.60 337 LYS A CA 1
ATOM 2287 C C . LYS A 1 298 ? 6.932 27.659 66.509 1.00 28.76 337 LYS A C 1
ATOM 2288 O O . LYS A 1 298 ? 6.995 28.8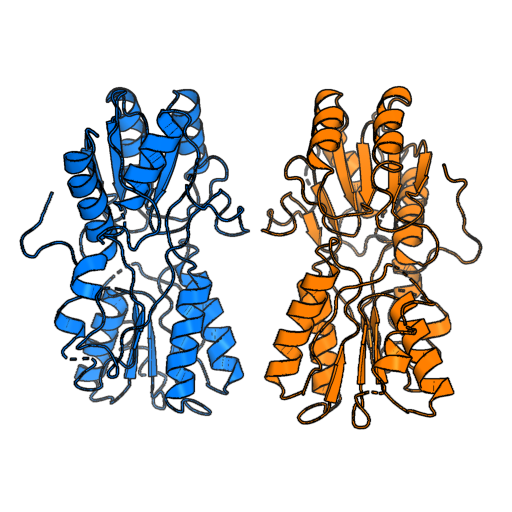75 66.757 1.00 29.91 337 LYS A O 1
ATOM 2294 N N . SER A 1 299 ? 7.064 27.181 65.270 1.00 28.56 338 SER A N 1
ATOM 2295 C CA . SER A 1 299 ? 7.387 28.083 64.174 1.00 29.72 338 SER A CA 1
ATOM 2296 C C . SER A 1 299 ? 6.222 28.984 63.794 1.00 28.96 338 SER A C 1
ATOM 2297 O O . SER A 1 299 ? 6.453 30.040 63.213 1.00 30.31 338 SER A O 1
ATOM 2300 N N . ASN A 1 300 ? 4.974 28.610 64.110 1.00 27.10 339 ASN A N 1
ATOM 2301 C CA . ASN A 1 300 ? 3.850 29.442 63.704 1.00 25.53 339 ASN A CA 1
ATOM 2302 C C . ASN A 1 300 ? 2.793 29.633 64.782 1.00 24.61 339 ASN A C 1
ATOM 2303 O O . ASN A 1 300 ? 1.696 30.121 64.473 1.00 24.82 339 ASN A O 1
ATOM 2308 N N . VAL A 1 301 ? 3.061 29.250 66.030 1.00 23.80 340 VAL A N 1
ATOM 2309 C CA . VAL A 1 301 ? 2.044 29.414 67.058 1.00 23.61 340 VAL A CA 1
ATOM 2310 C C . VAL A 1 301 ? 1.696 30.891 67.236 1.00 25.07 340 VAL A C 1
ATOM 2311 O O . VAL A 1 301 ? 0.569 31.227 67.599 1.00 25.44 340 VAL A O 1
ATOM 2315 N N . ASP A 1 302 ? 2.623 31.799 66.938 1.00 27.76 341 ASP A N 1
ATOM 2316 C CA . ASP A 1 302 ? 2.342 33.224 67.089 1.00 30.00 341 ASP A CA 1
ATOM 2317 C C . ASP A 1 302 ? 1.752 33.866 65.839 1.00 31.20 341 ASP A C 1
ATOM 2318 O O . ASP A 1 302 ? 1.380 35.039 65.892 1.00 32.75 341 ASP A O 1
ATOM 2323 N N . THR A 1 303 ? 1.639 33.142 64.723 1.00 30.82 342 THR A N 1
ATOM 2324 C CA . THR A 1 303 ? 1.151 33.746 63.482 1.00 31.01 342 THR A CA 1
ATOM 2325 C C . THR A 1 303 ? 0.023 32.961 62.841 1.00 30.63 342 THR A C 1
ATOM 2326 O O . THR A 1 303 ? -0.755 33.520 62.063 1.00 31.70 342 THR A O 1
ATOM 2330 N N . HIS A 1 304 ? -0.047 31.662 63.111 1.00 30.62 343 HIS A N 1
ATOM 2331 C CA . HIS A 1 304 ? -1.066 30.830 62.475 1.00 31.05 343 HIS A CA 1
ATOM 2332 C C . HIS A 1 304 ? -2.458 31.353 62.828 1.00 31.14 343 HIS A C 1
ATOM 2333 O O . HIS A 1 304 ? -2.682 31.808 63.951 1.00 31.36 343 HIS A O 1
ATOM 2340 N N . PRO A 1 305 ? -3.418 31.310 61.896 1.00 31.96 344 PRO A N 1
ATOM 2341 C CA . PRO A 1 305 ? -4.719 31.940 62.149 1.00 30.70 344 PRO A CA 1
ATOM 2342 C C . PRO A 1 305 ? -5.733 31.036 62.846 1.00 30.17 344 PRO A C 1
ATOM 2343 O O . PRO A 1 305 ? -6.957 31.230 62.699 1.00 29.48 344 PRO A O 1
ATOM 2347 N N . TYR A 1 306 ? -5.238 30.049 63.613 1.00 29.98 345 TYR A N 1
ATOM 2348 C CA . TYR A 1 306 ? -6.142 29.089 64.252 1.00 31.20 345 TYR A CA 1
ATOM 2349 C C . TYR A 1 306 ? -7.195 29.788 65.107 1.00 32.44 345 TYR A C 1
ATOM 2350 O O . TYR A 1 306 ? -8.300 29.268 65.273 1.00 33.27 345 TYR A O 1
ATOM 2359 N N . ALA A 1 307 ? -6.882 30.971 65.645 1.00 32.93 346 ALA A N 1
ATOM 2360 C CA . ALA A 1 307 ? -7.841 31.679 66.483 1.00 34.78 346 ALA A CA 1
ATOM 2361 C C . ALA A 1 307 ? -9.022 32.228 65.690 1.00 36.54 346 ALA A C 1
ATOM 2362 O O . ALA A 1 307 ? -10.066 32.535 66.276 1.00 38.66 346 ALA A O 1
ATOM 2364 N N . PHE A 1 308 ? -8.877 32.403 64.383 1.00 35.65 347 PHE A N 1
ATOM 2365 C CA . PHE A 1 308 ? -9.984 32.904 63.578 1.00 33.39 347 PHE A CA 1
ATOM 2366 C C . PHE A 1 308 ? -10.803 31.756 62.992 1.00 31.65 347 PHE A C 1
ATOM 2367 O O . PHE A 1 308 ? -12.034 31.823 62.965 1.00 32.85 347 PHE A O 1
ATOM 2369 N N . TYR A 1 309 ? -10.143 30.663 62.604 1.00 29.63 348 TYR A N 1
ATOM 2370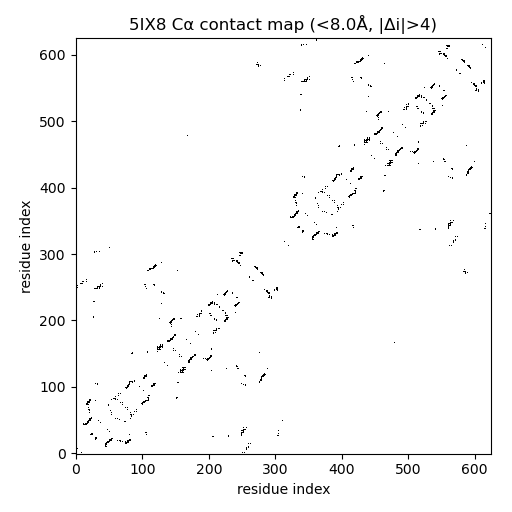 C CA . TYR A 1 309 ? -10.788 29.562 61.903 1.00 27.19 348 TYR A CA 1
ATOM 2371 C C . TYR A 1 309 ? -11.079 28.359 62.797 1.00 25.80 348 TYR A C 1
ATOM 2372 O O . TYR A 1 309 ? -11.817 27.460 62.372 1.00 25.29 348 TYR A O 1
ATOM 2381 N N . ASP A 1 310 ? -10.503 28.302 64.009 1.00 25.56 349 ASP A N 1
ATOM 2382 C CA . ASP A 1 310 ? -10.608 27.134 64.879 1.00 25.18 349 ASP A CA 1
ATOM 2383 C C . ASP A 1 310 ? -11.233 27.402 66.245 1.00 24.17 349 ASP A C 1
ATOM 2384 O O . ASP A 1 310 ? -11.699 26.451 66.888 1.00 25.53 349 ASP A O 1
ATOM 2389 N N . TYR A 1 311 ? -11.210 28.630 66.732 1.00 21.45 350 TYR A N 1
ATOM 2390 C CA . TYR A 1 311 ? -11.809 28.958 68.022 1.00 20.29 350 TYR A CA 1
ATOM 2391 C C . TYR A 1 311 ? -13.155 29.614 67.799 1.00 19.78 350 TYR A C 1
ATOM 2392 O O . TYR A 1 311 ? -13.217 30.646 67.092 1.00 20.61 350 TYR A O 1
ATOM 2401 N N . PRO A 1 312 ? -14.231 29.131 68.408 1.00 20.05 351 PRO A N 1
ATOM 2402 C CA . PRO A 1 312 ? -15.427 29.968 68.529 1.00 20.64 351 PRO A CA 1
ATOM 2403 C C . PRO A 1 312 ? -15.108 31.148 69.429 1.00 21.31 351 PRO A C 1
ATOM 2404 O O . PRO A 1 312 ? -14.135 31.107 70.192 1.00 21.43 351 PRO A O 1
ATOM 2408 N N . PRO A 1 313 ? -15.884 32.212 69.369 1.00 22.15 352 PRO A N 1
ATOM 2409 C CA . PRO A 1 313 ? -15.564 33.398 70.174 1.00 23.20 352 PRO A CA 1
ATOM 2410 C C . PRO A 1 313 ? -15.582 33.070 71.653 1.00 24.98 352 PRO A C 1
ATOM 2411 O O . PRO A 1 313 ? -16.357 32.220 72.106 1.00 23.29 352 PRO A O 1
ATOM 2415 N N . GLN A 1 314 ? -14.695 33.743 72.406 1.00 27.57 353 GLN A N 1
ATOM 2416 C CA . GLN A 1 314 ? -14.717 33.566 73.846 1.00 29.87 353 GLN A CA 1
ATOM 2417 C C . GLN A 1 314 ? -16.078 33.987 74.314 1.00 30.15 353 GLN A C 1
ATOM 2418 O O . GLN A 1 314 ? -16.572 35.062 73.936 1.00 30.08 353 GLN A O 1
ATOM 2424 N N . GLY A 1 315 ? -16.702 33.129 75.092 1.00 28.78 354 GLY A N 1
ATOM 2425 C CA . GLY A 1 315 ? -17.977 33.472 75.631 1.00 28.23 354 GLY A CA 1
ATOM 2426 C C . GLY A 1 315 ? -19.137 33.091 74.769 1.00 26.93 354 GLY A C 1
ATOM 2427 O O . GLY A 1 315 ? -20.282 33.340 75.169 1.00 28.48 354 GLY A O 1
ATOM 2428 N N . TRP A 1 316 ? -18.893 32.490 73.604 1.00 25.84 355 TRP A N 1
ATOM 2429 C CA . TRP A 1 316 ? -19.997 31.992 72.791 1.00 25.55 355 TRP A CA 1
ATOM 2430 C C . TRP A 1 316 ? -20.505 30.664 73.337 1.00 27.42 355 TRP A C 1
ATOM 2431 O O . TRP A 1 316 ? -19.718 29.778 73.673 1.00 30.22 355 TRP A O 1
ATOM 2442 N N . SER A 1 317 ? -21.824 30.526 73.403 1.00 27.69 356 SER A N 1
ATOM 2443 C CA . SER A 1 317 ? -22.478 29.244 73.641 1.00 29.78 356 SER A CA 1
ATOM 2444 C C . SER A 1 317 ? -23.809 29.257 72.902 1.00 32.49 356 SER A C 1
ATOM 2445 O O . SER A 1 317 ? -24.281 30.303 72.458 1.00 31.98 356 SER A O 1
ATOM 2448 N N . ILE A 1 318 ? -24.424 28.095 72.758 1.00 35.01 357 ILE A N 1
ATOM 2449 C CA . ILE A 1 318 ? -25.675 28.094 72.014 1.00 37.89 357 ILE A CA 1
ATOM 2450 C C . ILE A 1 318 ? -26.850 27.624 72.864 1.00 39.21 357 ILE A C 1
ATOM 2451 O O . ILE A 1 318 ? -26.737 26.643 73.591 1.00 40.61 357 ILE A O 1
ATOM 2456 N N . ASP B 1 1 ? -7.649 -26.663 44.076 1.00 26.49 40 ASP B N 1
ATOM 2457 C CA . ASP B 1 1 ? -8.987 -26.072 43.953 1.00 23.21 40 ASP B CA 1
ATOM 2458 C C . ASP B 1 1 ? -8.906 -24.919 42.978 1.00 18.25 40 ASP B C 1
ATOM 2459 O O . ASP B 1 1 ? -8.182 -23.941 43.207 1.00 17.55 40 ASP B O 1
ATOM 2464 N N . ARG B 1 2 ? -9.657 -25.018 41.883 1.00 15.05 41 ARG B N 1
ATOM 2465 C CA . ARG B 1 2 ? -9.591 -23.963 40.875 1.00 14.64 41 ARG B CA 1
ATOM 2466 C C . ARG B 1 2 ? -10.113 -22.636 41.405 1.00 13.87 41 ARG B C 1
ATOM 2467 O O . ARG B 1 2 ? -9.800 -21.603 40.814 1.00 14.91 41 ARG B O 1
ATOM 2475 N N . LEU B 1 3 ? -10.912 -22.640 42.478 1.00 13.58 42 LEU B N 1
ATOM 2476 C CA . LEU B 1 3 ? -11.404 -21.400 43.078 1.00 12.95 42 LEU B CA 1
ATOM 2477 C C . LEU B 1 3 ? -10.627 -21.022 44.334 1.00 14.15 42 LEU B C 1
ATOM 2478 O O . LEU B 1 3 ? -11.029 -20.092 45.042 1.00 14.02 42 LEU B O 1
ATOM 2483 N N . GLN B 1 4 ? -9.510 -21.709 44.608 1.00 15.12 43 GLN B N 1
ATOM 2484 C CA . GLN B 1 4 ? -8.627 -21.392 45.739 1.00 18.13 43 GLN B CA 1
ATOM 2485 C C . GLN B 1 4 ? -9.395 -21.330 47.068 1.00 16.88 43 GLN B C 1
ATOM 2486 O O . GLN B 1 4 ? -9.027 -20.577 47.991 1.00 18.52 43 GLN B O 1
ATOM 2492 N N . GLY B 1 5 ? -10.468 -22.109 47.194 1.00 16.01 44 GLY B N 1
ATOM 2493 C CA . GLY B 1 5 ? -11.205 -22.081 48.447 1.00 16.43 44 GLY B CA 1
ATOM 2494 C C . GLY B 1 5 ? -11.968 -20.799 48.723 1.00 15.48 44 GLY B C 1
ATOM 2495 O O . GLY B 1 5 ? -12.449 -20.603 49.848 1.00 16.14 44 GLY B O 1
ATOM 2496 N N . ILE B 1 6 ? -12.112 -19.927 47.732 1.00 12.76 45 ILE B N 1
ATOM 2497 C CA . ILE B 1 6 ? -12.749 -18.635 47.987 1.00 12.46 45 ILE B CA 1
ATOM 2498 C C . ILE B 1 6 ? -14.244 -18.790 48.133 1.00 12.99 45 ILE B C 1
ATOM 2499 O O . ILE B 1 6 ? -14.873 -18.125 48.975 1.00 13.36 45 ILE B O 1
ATOM 2504 N N . VAL B 1 7 ? -14.824 -19.656 47.304 1.00 11.95 46 VAL B N 1
ATOM 2505 C CA . VAL B 1 7 ? -16.258 -19.883 47.274 1.00 13.94 46 VAL B CA 1
ATOM 2506 C C . VAL B 1 7 ? -16.475 -21.296 46.755 1.00 13.06 46 VAL B C 1
ATOM 2507 O O . VAL B 1 7 ? -15.627 -21.840 46.052 1.00 14.02 46 VAL B O 1
ATOM 2511 N N . GLU B 1 8 ? -17.583 -21.909 47.147 1.00 13.45 47 GLU B N 1
ATOM 2512 C CA . GLU B 1 8 ? -17.941 -23.247 46.674 1.00 14.00 47 GLU B CA 1
ATOM 2513 C C . GLU B 1 8 ? -18.573 -23.141 45.283 1.00 13.69 47 GLU B C 1
ATOM 2514 O O . GLU B 1 8 ? -19.386 -22.256 45.052 1.00 14.48 47 GLU B O 1
ATOM 2520 N N . PRO B 1 9 ? -18.202 -23.975 44.315 1.00 13.70 48 PRO B N 1
ATOM 2521 C CA . PRO B 1 9 ? -18.819 -23.828 42.982 1.00 14.39 48 PRO B CA 1
ATOM 2522 C C . PRO B 1 9 ? -20.244 -24.309 43.038 1.00 13.53 48 PRO B C 1
ATOM 2523 O O . PRO B 1 9 ? -20.512 -25.373 43.604 1.00 16.22 48 PRO B O 1
ATOM 2527 N N . ILE B 1 10 ? -21.167 -23.549 42.429 1.00 12.29 49 ILE B N 1
ATOM 2528 C CA . ILE B 1 10 ? -22.533 -24.022 42.275 1.00 13.83 49 ILE B CA 1
ATOM 2529 C C . ILE B 1 10 ? -22.961 -23.889 40.816 1.00 12.66 49 ILE B C 1
ATOM 2530 O O . ILE B 1 10 ? -22.199 -23.472 39.949 1.00 13.51 49 ILE B O 1
ATOM 2535 N N . VAL B 1 11 ? -24.194 -24.298 40.550 1.00 11.55 50 VAL B N 1
ATOM 2536 C CA . VAL B 1 11 ? -24.690 -24.429 39.189 1.00 11.67 50 VAL B CA 1
ATOM 2537 C C . VAL B 1 11 ? -25.951 -23.588 39.070 1.00 11.41 50 VAL B C 1
ATOM 2538 O O . VAL B 1 11 ? -26.819 -23.638 39.947 1.00 12.52 50 VAL B O 1
ATOM 2542 N N . ALA B 1 12 ? -26.054 -22.809 37.987 1.00 10.76 51 ALA B N 1
ATOM 2543 C CA . ALA B 1 12 ? -27.258 -22.026 37.753 1.00 10.09 51 ALA B CA 1
ATOM 2544 C C . ALA B 1 12 ? -28.429 -22.960 37.462 1.00 12.30 51 ALA B C 1
ATOM 2545 O O . ALA B 1 12 ? -28.295 -23.919 36.688 1.00 13.69 51 ALA B O 1
ATOM 2547 N N . ARG B 1 13 ? -29.581 -22.675 38.079 1.00 12.41 52 ARG B N 1
ATOM 2548 C CA . ARG B 1 13 ? -30.838 -23.309 37.707 1.00 15.40 52 ARG B CA 1
ATOM 2549 C C . ARG B 1 13 ? -31.697 -22.404 36.856 1.00 17.53 52 ARG B C 1
ATOM 2550 O O . ARG B 1 13 ? -32.413 -22.897 35.988 1.00 20.58 52 ARG B O 1
ATOM 2558 N N . GLN B 1 14 ? -31.655 -21.080 37.087 1.00 16.19 53 GLN B N 1
ATOM 2559 C CA . GLN B 1 14 ? -32.390 -20.166 36.206 1.00 18.90 53 GLN B CA 1
ATOM 2560 C C . GLN B 1 14 ? -31.515 -19.812 35.010 1.00 16.94 53 GLN B C 1
ATOM 2561 O O . GLN B 1 14 ? -30.300 -19.656 35.165 1.00 15.85 53 GLN B O 1
ATOM 2567 N N . PRO B 1 15 ? -32.069 -19.679 33.809 1.00 17.30 54 PRO B N 1
ATOM 2568 C CA . PRO B 1 15 ? -31.238 -19.299 32.650 1.00 17.10 54 PRO B CA 1
ATOM 2569 C C . PRO B 1 15 ? -30.426 -18.037 32.940 1.00 15.71 54 PRO B C 1
ATOM 2570 O O . PRO B 1 15 ? -30.938 -17.059 33.496 1.00 16.19 54 PRO B O 1
ATOM 2574 N N . LEU B 1 16 ? -29.140 -18.065 32.570 1.00 13.58 55 LEU B N 1
ATOM 2575 C CA . LEU B 1 16 ? -28.246 -16.948 32.851 1.00 12.19 55 LEU B CA 1
ATOM 2576 C C . LEU B 1 16 ? -27.323 -16.763 31.662 1.00 11.47 55 LEU B C 1
ATOM 2577 O O . LEU B 1 16 ? -26.547 -17.663 31.336 1.00 11.79 55 LEU B O 1
ATOM 2582 N N . LYS B 1 17 ? -27.374 -15.586 31.042 1.00 11.30 56 LYS B N 1
ATOM 2583 C CA . LYS B 1 17 ? -26.570 -15.272 29.861 1.00 11.53 56 LYS B CA 1
ATOM 2584 C C . LYS B 1 17 ? -25.598 -14.146 30.177 1.00 11.70 56 LYS B C 1
ATOM 2585 O O . LYS B 1 17 ? -25.994 -13.133 30.772 1.00 12.03 56 LYS B O 1
ATOM 2591 N N . LEU B 1 18 ? -24.339 -14.319 29.775 1.00 10.81 57 LEU B N 1
ATOM 2592 C CA . LEU B 1 18 ? -23.313 -13.298 29.954 1.00 11.23 57 LEU B CA 1
ATOM 2593 C C . LEU B 1 18 ? -22.867 -12.760 28.603 1.00 11.78 57 LEU B C 1
ATOM 2594 O O . LEU B 1 18 ? -22.709 -13.517 27.646 1.00 11.37 57 LEU B O 1
ATOM 2599 N N . GLY B 1 19 ? -22.565 -11.473 28.558 1.00 11.20 58 GLY B N 1
ATOM 2600 C CA . GLY B 1 19 ? -21.809 -10.887 27.453 1.00 11.21 58 GLY B CA 1
ATOM 2601 C C . GLY B 1 19 ? -20.547 -10.294 28.049 1.00 11.25 58 GLY B C 1
ATOM 2602 O O . GLY B 1 19 ? -20.601 -9.672 29.115 1.00 12.08 58 GLY B O 1
ATOM 2603 N N . VAL B 1 20 ? -19.419 -10.480 27.362 1.00 10.98 59 VAL B N 1
ATOM 2604 C CA . VAL B 1 20 ? -18.112 -10.073 27.869 1.00 9.77 59 VAL B CA 1
ATOM 2605 C C . VAL B 1 20 ? -17.490 -9.113 26.874 1.00 10.20 59 VAL B C 1
ATOM 2606 O O . VAL B 1 20 ? -17.445 -9.406 25.676 1.00 12.26 59 VAL B O 1
ATOM 2610 N N . THR B 1 21 ? -16.997 -7.977 27.354 1.00 8.54 60 THR B N 1
ATOM 2611 C CA . THR B 1 21 ? -16.131 -7.155 26.509 1.00 8.94 60 THR B CA 1
ATOM 2612 C C . THR B 1 21 ? -14.913 -6.696 27.291 1.00 10.15 60 THR B C 1
ATOM 2613 O O . THR B 1 21 ? -15.039 -6.174 28.403 1.00 10.76 60 THR B O 1
ATOM 2617 N N . VAL B 1 22 ? -13.731 -6.947 26.729 1.00 9.38 61 VAL B N 1
ATOM 2618 C CA . VAL B 1 22 ? -12.461 -6.612 27.357 1.00 9.57 61 VAL B CA 1
ATOM 2619 C C . VAL B 1 22 ? -11.648 -5.775 26.383 1.00 9.21 61 VAL B C 1
ATOM 2620 O O . VAL B 1 22 ? -12.037 -5.589 25.235 1.00 11.01 61 VAL B O 1
ATOM 2624 N N . VAL B 1 23 ? -10.484 -5.297 26.830 1.00 8.92 62 VAL B N 1
ATOM 2625 C CA . VAL B 1 23 ? -9.731 -4.369 25.990 1.00 9.63 62 VAL B CA 1
ATOM 2626 C C . VAL B 1 23 ? -9.162 -5.086 24.781 1.00 11.57 62 VAL B C 1
ATOM 2627 O O . VAL B 1 23 ? -9.285 -4.610 23.646 1.00 13.06 62 VAL B O 1
ATOM 2631 N N . HIS B 1 24 ? -8.511 -6.227 25.004 1.00 12.28 63 HIS B N 1
ATOM 2632 C CA . HIS B 1 24 ? -7.801 -6.926 23.941 1.00 11.66 63 HIS B CA 1
ATOM 2633 C C . HIS B 1 24 ? -7.498 -8.313 24.472 1.00 12.79 63 HIS B C 1
ATOM 2634 O O . HIS B 1 24 ? -7.516 -8.543 25.688 1.00 12.56 63 HIS B O 1
ATOM 2641 N N . LEU B 1 25 ? -7.205 -9.228 23.555 1.00 13.70 64 LEU B N 1
ATOM 2642 C CA . LEU B 1 25 ? -6.879 -10.604 23.921 1.00 14.87 64 LEU B CA 1
ATOM 2643 C C . LEU B 1 25 ? -5.449 -10.960 23.548 1.00 15.98 64 LEU B C 1
ATOM 2644 O O . LEU B 1 25 ? -5.152 -12.128 23.241 1.00 17.49 64 LEU B O 1
ATOM 2649 N N . LEU B 1 26 ? -4.546 -9.981 23.605 1.00 16.48 65 LEU B N 1
ATOM 2650 C CA . LEU B 1 26 ? -3.171 -10.161 23.143 1.00 17.25 65 LEU B CA 1
ATOM 2651 C C . LEU B 1 26 ? -2.180 -10.610 24.228 1.00 17.24 65 LEU B C 1
ATOM 2652 O O . LEU B 1 26 ? -1.054 -11.026 23.884 1.00 19.02 65 LEU B O 1
ATOM 2657 N N . ASP B 1 27 ? -2.542 -10.582 25.507 1.00 17.64 66 ASP B N 1
ATOM 2658 C CA . ASP B 1 27 ? -1.670 -11.122 26.550 1.00 17.08 66 ASP B CA 1
ATOM 2659 C C . ASP B 1 27 ? -2.472 -12.144 27.349 1.00 15.54 66 ASP B C 1
ATOM 2660 O O . ASP B 1 27 ? -3.485 -12.689 26.888 1.00 17.36 66 ASP B O 1
ATOM 2665 N N . ASN B 1 28 ? -1.966 -12.520 28.524 1.00 13.93 67 ASN B N 1
ATOM 2666 C CA . ASN B 1 28 ? -2.650 -13.558 29.284 1.00 13.87 67 ASN B CA 1
ATOM 2667 C C . ASN B 1 28 ? -3.675 -12.995 30.235 1.00 13.45 67 ASN B C 1
ATOM 2668 O O . ASN B 1 28 ? -4.430 -13.774 30.842 1.00 14.61 67 ASN B O 1
ATOM 2673 N N . PHE B 1 29 ? -3.723 -11.673 30.398 1.00 12.40 68 PHE B N 1
ATOM 2674 C CA . PHE B 1 29 ? -4.540 -11.139 31.477 1.00 11.10 68 PHE B CA 1
ATOM 2675 C C . PHE B 1 29 ? -6.006 -11.136 31.086 1.00 10.12 68 PHE B C 1
ATOM 2676 O O . PHE B 1 29 ? -6.804 -11.879 31.663 1.00 10.41 68 PHE B O 1
ATOM 2684 N N . TYR B 1 30 ? -6.402 -10.297 30.116 1.00 10.42 69 TYR B N 1
ATOM 2685 C CA . TYR B 1 30 ? -7.820 -10.324 29.724 1.00 10.36 69 TYR B CA 1
ATOM 2686 C C . TYR B 1 30 ? -8.199 -11.654 29.099 1.00 10.60 69 TYR B C 1
ATOM 2687 O O . TYR B 1 30 ? -9.343 -12.108 29.253 1.00 10.97 69 TYR B O 1
ATOM 2696 N N . LYS B 1 31 ? -7.277 -12.276 28.375 1.00 11.14 70 LYS B N 1
ATOM 2697 C CA . LYS B 1 31 ? -7.579 -13.569 27.786 1.00 11.78 70 LYS B CA 1
ATOM 2698 C C . LYS B 1 31 ? -7.781 -14.626 28.868 1.00 12.12 70 LYS B C 1
ATOM 2699 O O . LYS B 1 31 ? -8.653 -15.489 28.732 1.00 11.30 70 LYS B O 1
ATOM 2705 N N . GLY B 1 32 ? -7.016 -14.543 29.971 1.00 11.87 71 GLY B N 1
ATOM 2706 C CA . GLY B 1 32 ? -7.255 -15.421 31.114 1.00 10.99 71 GLY B CA 1
ATOM 2707 C C . GLY B 1 32 ? -8.608 -15.199 31.765 1.00 9.67 71 GLY B C 1
ATOM 2708 O O . GLY B 1 32 ? -9.291 -16.158 32.137 1.00 10.32 71 GLY B O 1
ATOM 2709 N N . ILE B 1 33 ? -9.022 -13.938 31.899 1.00 9.01 72 ILE B N 1
ATOM 2710 C CA . ILE B 1 33 ? -10.355 -13.642 32.406 1.00 8.19 72 ILE B CA 1
ATOM 2711 C C . ILE B 1 33 ? -11.399 -14.273 31.509 1.00 9.02 72 ILE B C 1
ATOM 2712 O O . ILE B 1 33 ? -12.312 -14.967 31.982 1.00 8.38 72 ILE B O 1
ATOM 2717 N N . ALA B 1 34 ? -11.257 -14.071 30.189 1.00 9.52 73 ALA B N 1
ATOM 2718 C CA . ALA B 1 34 ? -12.201 -14.672 29.250 1.00 9.75 73 ALA B CA 1
ATOM 2719 C C . ALA B 1 34 ? -12.223 -16.192 29.366 1.00 9.29 73 ALA B C 1
ATOM 2720 O O . ALA B 1 34 ? -13.297 -16.808 29.356 1.00 9.70 73 ALA B O 1
ATOM 2722 N N . TYR B 1 35 ? -11.047 -16.820 29.453 1.00 8.49 74 TYR B N 1
ATOM 2723 C CA . TYR B 1 35 ? -11.015 -18.268 29.591 1.00 9.29 74 TYR B CA 1
ATOM 2724 C C . TYR B 1 35 ? -11.695 -18.714 30.896 1.00 8.41 74 TYR B C 1
ATOM 2725 O O . TYR B 1 35 ? -12.437 -19.707 30.921 1.00 8.79 74 TYR B O 1
ATOM 2734 N N . GLY B 1 36 ? -11.422 -18.015 31.995 1.00 7.68 75 GLY B N 1
ATOM 2735 C CA . GLY B 1 36 ? -12.038 -18.393 33.260 1.00 7.83 75 GLY B CA 1
ATOM 2736 C C . GLY B 1 36 ? -13.556 -18.315 33.211 1.00 7.27 75 GLY B C 1
ATOM 2737 O O . GLY B 1 36 ? -14.245 -19.195 33.733 1.00 7.66 75 GLY B O 1
ATOM 2738 N N . ILE B 1 37 ? -14.085 -17.267 32.581 1.00 8.00 76 ILE B N 1
ATOM 2739 C CA . ILE B 1 37 ? -15.537 -17.130 32.429 1.00 7.56 76 ILE B CA 1
ATOM 2740 C C . ILE B 1 37 ? -16.096 -18.277 31.583 1.00 8.54 76 ILE B C 1
ATOM 2741 O O . ILE B 1 37 ? -17.058 -18.953 31.975 1.00 8.12 76 ILE B O 1
ATOM 2746 N N . VAL B 1 38 ? -15.487 -18.524 30.416 1.00 8.87 77 VAL B N 1
ATOM 2747 C CA . VAL B 1 38 ? -16.003 -19.545 29.497 1.00 9.60 77 VAL B CA 1
ATOM 2748 C C . VAL B 1 38 ? -15.915 -20.932 30.128 1.00 8.95 77 VAL B C 1
ATOM 2749 O O . VAL B 1 38 ? -16.874 -21.726 30.103 1.00 10.16 77 VAL B O 1
ATOM 2753 N N . ASP B 1 39 ? -14.763 -21.253 30.719 1.00 7.17 78 ASP B N 1
ATOM 2754 C CA . ASP B 1 39 ? -14.617 -22.585 31.284 1.00 8.93 78 ASP B CA 1
ATOM 2755 C C . ASP B 1 39 ? -15.486 -22.768 32.531 1.00 9.69 78 ASP B C 1
ATOM 2756 O O . ASP B 1 39 ? -16.082 -23.837 32.728 1.00 11.98 78 ASP B O 1
ATOM 2761 N N . GLU B 1 40 ? -15.601 -21.736 33.373 1.00 7.62 79 GLU B N 1
ATOM 2762 C CA . GLU B 1 40 ? -16.471 -21.883 34.528 1.00 7.01 79 GLU B CA 1
ATOM 2763 C C . GLU B 1 40 ? -17.934 -21.955 34.104 1.00 7.28 79 GLU B C 1
ATOM 2764 O O . GLU B 1 40 ? -18.711 -22.719 34.694 1.00 9.16 79 GLU B O 1
ATOM 2770 N N . ALA B 1 41 ? -18.303 -21.252 33.025 1.00 8.35 80 ALA B N 1
ATOM 2771 C CA . ALA B 1 41 ? -19.701 -21.256 32.586 1.00 8.88 80 ALA B CA 1
ATOM 2772 C C . ALA B 1 41 ? -20.130 -22.656 32.147 1.00 9.40 80 ALA B C 1
ATOM 2773 O O . ALA B 1 41 ? -21.254 -23.086 32.438 1.00 10.30 80 ALA B O 1
ATOM 2775 N N . ARG B 1 42 ? -19.233 -23.401 31.485 1.00 9.37 81 ARG B N 1
ATOM 2776 C CA . ARG B 1 42 ? -19.627 -24.739 31.010 1.00 10.22 81 ARG B CA 1
ATOM 2777 C C . ARG B 1 42 ? -19.619 -25.768 32.138 1.00 10.14 81 ARG B C 1
ATOM 2778 O O . ARG B 1 42 ? -20.096 -26.896 31.942 1.00 9.29 81 ARG B O 1
ATOM 2786 N N . ARG B 1 43 ? -19.093 -25.392 33.304 1.00 10.03 82 ARG B N 1
ATOM 2787 C CA . ARG B 1 43 ? -19.198 -26.197 34.515 1.00 9.64 82 ARG B CA 1
ATOM 2788 C C . ARG B 1 43 ? -20.456 -25.888 35.307 1.00 9.83 82 ARG B C 1
ATOM 2789 O O . ARG B 1 43 ? -20.791 -26.634 36.236 1.00 11.55 82 ARG B O 1
ATOM 2797 N N . SER B 1 44 ? -21.173 -24.832 34.928 1.00 9.19 83 SER B N 1
ATOM 2798 C CA . SER B 1 44 ? -22.118 -24.190 35.821 1.00 9.43 83 SER B CA 1
ATOM 2799 C C . SER B 1 44 ? -23.448 -23.845 35.160 1.00 10.19 83 SER B C 1
ATOM 2800 O O . SER B 1 44 ? -24.248 -23.122 35.772 1.00 11.17 83 SER B O 1
ATOM 2803 N N . ASN B 1 45 ? -23.706 -24.310 33.934 1.00 10.94 84 ASN B N 1
ATOM 2804 C CA . ASN B 1 45 ? -24.969 -24.065 33.243 1.00 10.75 84 ASN B CA 1
ATOM 2805 C C . ASN B 1 45 ? -25.177 -22.576 33.007 1.00 9.65 84 ASN B C 1
ATOM 2806 O O . ASN B 1 45 ? -26.290 -22.055 33.129 1.00 11.27 84 ASN B O 1
ATOM 2811 N N . VAL B 1 46 ? -24.098 -21.869 32.662 1.00 8.03 85 VAL B N 1
ATOM 2812 C CA . VAL B 1 46 ? -24.174 -20.452 32.314 1.00 9.26 85 VAL B CA 1
ATOM 2813 C C . VAL B 1 46 ? -23.823 -20.326 30.841 1.00 9.40 85 VAL B C 1
ATOM 2814 O O . VAL B 1 46 ? -22.927 -21.035 30.350 1.00 11.36 85 VAL B O 1
ATOM 2818 N N . GLU B 1 47 ? -24.540 -19.445 30.125 1.00 10.54 86 GLU B N 1
ATOM 2819 C CA . GLU B 1 47 ? -24.312 -19.256 28.697 1.00 12.62 86 GLU B CA 1
ATOM 2820 C C . GLU B 1 47 ? -23.509 -17.979 28.475 1.00 13.59 86 GLU B C 1
ATOM 2821 O O . GLU B 1 47 ? -23.889 -16.919 28.974 1.00 14.95 86 GLU B O 1
ATOM 2827 N N . VAL B 1 48 ? -22.382 -18.088 27.789 1.00 12.37 87 VAL B N 1
ATOM 2828 C CA . VAL B 1 48 ? -21.610 -16.923 27.364 1.00 11.19 87 VAL B CA 1
ATOM 2829 C C . VAL B 1 48 ? -21.996 -16.652 25.924 1.00 11.93 87 VAL B C 1
ATOM 2830 O O . VAL B 1 48 ? -21.649 -17.424 25.023 1.00 14.02 87 VAL B O 1
ATOM 2834 N N . VAL B 1 49 ? -22.722 -15.556 25.696 1.00 11.74 88 VAL B N 1
ATOM 2835 C CA . VAL B 1 49 ? -23.275 -15.369 24.364 1.00 14.96 88 VAL B CA 1
ATOM 2836 C C . VAL B 1 49 ? -22.256 -14.726 23.460 1.00 16.73 88 VAL B C 1
ATOM 2837 O O . VAL B 1 49 ? -22.280 -14.944 22.242 1.00 18.77 88 VAL B O 1
ATOM 2841 N N . GLN B 1 50 ? -21.330 -13.956 24.016 1.00 16.95 89 GLN B N 1
ATOM 2842 C CA . GLN B 1 50 ? -20.393 -13.263 23.154 1.00 17.88 89 GLN B CA 1
ATOM 2843 C C . GLN B 1 50 ? -19.218 -12.799 23.988 1.00 16.38 89 GLN B C 1
ATOM 2844 O O . GLN B 1 50 ? -19.391 -12.417 25.147 1.00 15.56 89 GLN B O 1
ATOM 2850 N N . VAL B 1 51 ? -18.030 -12.871 23.402 1.00 16.60 90 VAL B N 1
ATOM 2851 C CA . VAL B 1 51 ? -16.833 -12.224 23.938 1.00 14.92 90 VAL B CA 1
ATOM 2852 C C . VAL B 1 51 ? -16.346 -11.263 22.877 1.00 15.38 90 VAL B C 1
ATOM 2853 O O . VAL B 1 51 ? -16.065 -11.672 21.744 1.00 18.48 90 VAL B O 1
ATOM 2857 N N . ALA B 1 52 ? -16.271 -9.995 23.231 1.00 13.11 91 ALA B N 1
ATOM 2858 C CA . ALA B 1 52 ? -15.901 -8.932 22.312 1.00 13.58 91 ALA B CA 1
ATOM 2859 C C . ALA B 1 52 ? -14.679 -8.217 22.848 1.00 13.22 91 ALA B C 1
ATOM 2860 O O . ALA B 1 52 ? -14.375 -8.299 24.046 1.00 12.29 91 ALA B O 1
ATOM 2862 N N . VAL B 1 53 ? -13.981 -7.503 21.957 1.00 12.67 92 VAL B N 1
ATOM 2863 C CA . VAL B 1 53 ? -12.812 -6.717 22.374 1.00 12.08 92 VAL B CA 1
ATOM 2864 C C . VAL B 1 53 ? -12.940 -5.296 21.870 1.00 12.37 92 VAL B C 1
ATOM 2865 O O . VAL B 1 53 ? -13.386 -5.055 20.741 1.00 14.21 92 VAL B O 1
ATOM 2869 N N . ALA B 1 54 ? -12.504 -4.350 22.701 1.00 11.97 93 ALA B N 1
ATOM 2870 C CA . ALA B 1 54 ? -12.405 -2.966 22.228 1.00 12.71 93 ALA B CA 1
ATOM 2871 C C . ALA B 1 54 ? -11.400 -2.843 21.082 1.00 14.76 93 ALA B C 1
ATOM 2872 O O . ALA B 1 54 ? -11.601 -2.053 20.150 1.00 16.12 93 ALA B O 1
ATOM 2874 N N . GLY B 1 55 ? -10.294 -3.585 21.163 1.00 14.73 94 GLY B N 1
ATOM 2875 C CA . GLY B 1 55 ? -9.208 -3.573 20.192 1.00 15.73 94 GLY B CA 1
ATOM 2876 C C . GLY B 1 55 ? -7.951 -2.882 20.706 1.00 16.18 94 GLY B C 1
ATOM 2877 O O . GLY B 1 55 ? -6.836 -3.255 20.314 1.00 18.78 94 GLY B O 1
ATOM 2878 N N . ALA B 1 56 ? -8.107 -1.865 21.533 1.00 13.55 95 ALA B N 1
ATOM 2879 C CA . ALA B 1 56 ? -6.992 -1.030 21.977 1.00 13.10 95 ALA B CA 1
ATOM 2880 C C . ALA B 1 56 ? -7.469 -0.194 23.146 1.00 11.82 95 ALA B C 1
ATOM 2881 O O . ALA B 1 56 ? -8.657 0.137 23.226 1.00 12.11 95 ALA B O 1
ATOM 2883 N N . TYR B 1 57 ? -6.549 0.184 24.026 1.00 11.57 96 TYR B N 1
ATOM 2884 C CA . TYR B 1 57 ? -6.917 1.224 24.991 1.00 10.67 96 TYR B CA 1
ATOM 2885 C C . TYR B 1 57 ? -7.339 2.480 24.237 1.00 13.07 96 TYR B C 1
ATOM 2886 O O . TYR B 1 57 ? -6.786 2.816 23.181 1.00 15.68 96 TYR B O 1
ATOM 2895 N N . GLY B 1 58 ? -8.381 3.135 24.743 1.00 12.49 97 GLY B N 1
ATOM 2896 C CA . GLY B 1 58 ? -8.941 4.294 24.086 1.00 13.01 97 GLY B CA 1
ATOM 2897 C C . GLY B 1 58 ? -10.078 3.989 23.124 1.00 14.14 97 GLY B C 1
ATOM 2898 O O . GLY B 1 58 ? -10.782 4.917 22.716 1.00 16.41 97 GLY B O 1
ATOM 2899 N N . ASN B 1 59 ? -10.297 2.719 22.766 1.00 14.29 98 ASN B N 1
ATOM 2900 C CA . ASN B 1 59 ? -11.379 2.337 21.851 1.00 12.95 98 ASN B CA 1
ATOM 2901 C C . ASN B 1 59 ? -12.714 2.250 22.596 1.00 13.66 98 ASN B C 1
ATOM 2902 O O . ASN B 1 59 ? -13.369 1.211 22.663 1.00 13.90 98 ASN B O 1
ATOM 2907 N N . VAL B 1 60 ? -13.115 3.393 23.154 1.00 14.48 99 VAL B N 1
ATOM 2908 C CA . VAL B 1 60 ? -14.286 3.455 24.010 1.00 14.39 99 VAL B CA 1
ATOM 2909 C C . VAL B 1 60 ? -15.573 3.304 23.208 1.00 15.52 99 VAL B C 1
ATOM 2910 O O . VAL B 1 60 ? -16.494 2.576 23.625 1.00 14.49 99 VAL B O 1
ATOM 2914 N N . GLN B 1 61 ? -15.673 3.986 22.054 1.00 16.85 100 GLN B N 1
ATOM 2915 C CA . GLN B 1 61 ? -16.917 3.912 21.277 1.00 17.32 100 GLN B CA 1
ATOM 2916 C C . GLN B 1 61 ? -17.177 2.488 20.807 1.00 17.51 100 GLN B C 1
ATOM 2917 O O . GLN B 1 61 ? -18.330 2.031 20.785 1.00 19.11 100 GLN B O 1
ATOM 2923 N N . GLN B 1 62 ? -16.112 1.747 20.467 1.00 17.34 101 GLN B N 1
ATOM 2924 C CA . GLN B 1 62 ? -16.296 0.349 20.076 1.00 18.44 101 GLN B CA 1
ATOM 2925 C C . GLN B 1 62 ? -16.935 -0.443 21.198 1.00 15.71 101 GLN B C 1
ATOM 2926 O O . GLN B 1 62 ? -17.835 -1.267 20.965 1.00 15.80 101 GLN B O 1
ATOM 2932 N N A GLN B 1 63 ? -16.513 -0.174 22.429 0.51 13.75 102 GLN B N 1
ATOM 2933 N N B GLN B 1 63 ? -16.494 -0.203 22.441 0.49 13.96 102 GLN B N 1
ATOM 2934 C CA A GLN B 1 63 ? -17.007 -0.924 23.566 0.51 13.11 102 GLN B CA 1
ATOM 2935 C CA B GLN B 1 63 ? -17.031 -0.947 23.574 0.49 13.40 102 GLN B CA 1
ATOM 2936 C C A GLN B 1 63 ? -18.416 -0.496 23.943 0.51 13.77 102 GLN B C 1
ATOM 2937 C C B GLN B 1 63 ? -18.443 -0.505 23.909 0.49 13.92 102 GLN B C 1
ATOM 2938 O O A GLN B 1 63 ? -19.223 -1.325 24.370 0.51 14.81 102 GLN B O 1
ATOM 2939 O O B GLN B 1 63 ? -19.278 -1.330 24.291 0.49 14.91 102 GLN B O 1
ATOM 2950 N N . PHE B 1 64 ? -18.728 0.795 23.795 1.00 13.43 103 PHE B N 1
ATOM 2951 C CA . PHE B 1 64 ? -20.100 1.246 24.028 1.00 13.75 103 PHE B CA 1
ATOM 2952 C C . PHE B 1 64 ? -21.053 0.481 23.125 1.00 15.67 103 PHE B C 1
ATOM 2953 O O . PHE B 1 64 ? -22.123 0.019 23.558 1.00 17.37 103 PHE B O 1
ATOM 2961 N N . ALA B 1 65 ? -20.668 0.331 21.860 1.00 16.14 104 ALA B N 1
ATOM 2962 C CA . ALA B 1 65 ? -21.544 -0.328 20.908 1.00 15.95 104 ALA B CA 1
ATOM 2963 C C . ALA B 1 65 ? -21.683 -1.807 21.233 1.00 15.34 104 ALA B C 1
ATOM 2964 O O . ALA B 1 65 ? -22.786 -2.369 21.106 1.00 17.49 104 ALA B O 1
ATOM 2966 N N . GLN B 1 66 ? -20.601 -2.436 21.730 1.00 15.55 105 GLN B N 1
ATOM 2967 C CA . GLN B 1 66 ? -20.699 -3.836 22.139 1.00 14.54 105 GLN B CA 1
ATOM 2968 C C . GLN B 1 66 ? -21.634 -3.987 23.330 1.00 14.54 105 GLN B C 1
ATOM 2969 O O . GLN B 1 66 ? -22.480 -4.892 23.361 1.00 15.73 105 GLN B O 1
ATOM 2975 N N . LEU B 1 67 ? -21.477 -3.123 24.334 1.00 14.22 106 LEU B N 1
ATOM 2976 C CA . LEU B 1 67 ? -22.370 -3.171 25.482 1.00 14.19 106 LEU B CA 1
ATOM 2977 C C . LEU B 1 67 ? -23.819 -2.968 25.054 1.00 14.67 106 LEU B C 1
ATOM 2978 O O . LEU B 1 67 ? -24.705 -3.699 25.496 1.00 15.02 106 LEU B O 1
ATOM 2983 N N . GLN B 1 68 ? -24.073 -2.002 24.165 1.00 16.45 107 GLN B N 1
ATOM 2984 C CA . GLN B 1 68 ? -25.430 -1.783 23.673 1.00 19.68 107 GLN B CA 1
ATOM 2985 C C . GLN B 1 68 ? -25.986 -3.016 22.972 1.00 20.62 107 GLN B C 1
ATOM 2986 O O . GLN B 1 68 ? -27.181 -3.339 23.100 1.00 22.04 107 GLN B O 1
ATOM 2992 N N . SER B 1 69 ? -25.144 -3.719 22.223 1.00 19.99 108 SER B N 1
ATOM 2993 C CA . SER B 1 69 ? -25.651 -4.881 21.517 1.00 20.97 108 SER B CA 1
ATOM 2994 C C . SER B 1 69 ? -26.041 -6.011 22.458 1.00 20.70 108 SER B C 1
ATOM 2995 O O . SER B 1 69 ? -26.834 -6.878 22.069 1.00 20.57 108 SER B O 1
ATOM 2998 N N . PHE B 1 70 ? -25.507 -6.020 23.688 1.00 19.42 109 PHE B N 1
ATOM 2999 C CA . PHE B 1 70 ? -25.907 -7.042 24.648 1.00 18.64 109 PHE B CA 1
ATOM 3000 C C . PHE B 1 70 ? -27.392 -6.947 24.978 1.00 20.46 109 PHE B C 1
ATOM 3001 O O . PHE B 1 70 ? -27.991 -7.952 25.351 1.00 19.37 109 PHE B O 1
ATOM 3009 N N . LYS B 1 71 ? -28.010 -5.758 24.866 1.00 22.66 110 LYS B N 1
ATOM 3010 C CA . LYS B 1 71 ? -29.452 -5.678 25.105 1.00 25.56 110 LYS B CA 1
ATOM 3011 C C . LYS B 1 71 ? -30.214 -6.551 24.129 1.00 28.60 110 LYS B C 1
ATOM 3012 O O . LYS B 1 71 ? -31.169 -7.235 24.508 1.00 30.19 110 LYS B O 1
ATOM 3018 N N . THR B 1 72 ? -29.819 -6.507 22.858 1.00 29.41 111 THR B N 1
ATOM 3019 C CA . THR B 1 72 ? -30.461 -7.263 21.794 1.00 31.28 111 THR B CA 1
ATOM 3020 C C . THR B 1 72 ? -30.285 -8.752 21.970 1.00 29.56 111 THR B C 1
ATOM 3021 O O . THR B 1 72 ? -31.066 -9.527 21.428 1.00 30.48 111 THR B O 1
ATOM 3025 N N . LEU B 1 73 ? -29.246 -9.172 22.672 1.00 27.08 112 LEU B N 1
ATOM 3026 C CA . LEU B 1 73 ? -28.903 -10.577 22.775 1.00 25.80 112 LEU B CA 1
ATOM 3027 C C . LEU B 1 73 ? -29.467 -11.235 24.017 1.00 25.49 112 LEU B C 1
ATOM 3028 O O . LEU B 1 73 ? -29.197 -12.420 24.244 1.00 27.20 112 LEU B O 1
ATOM 3033 N N . GLY B 1 74 ? -30.201 -10.500 24.844 1.00 24.09 113 GLY B N 1
ATOM 3034 C CA . GLY B 1 74 ? -30.835 -11.118 25.993 1.00 23.50 113 GLY B CA 1
ATOM 3035 C C . GLY B 1 74 ? -29.903 -11.378 27.144 1.00 20.91 113 GLY B C 1
ATOM 3036 O O . GLY B 1 74 ? -30.163 -12.268 27.966 1.00 21.35 113 GLY B O 1
ATOM 3037 N N . VAL B 1 75 ? -28.812 -10.629 27.222 1.00 17.34 114 VAL B N 1
ATOM 3038 C CA . VAL B 1 75 ? -27.818 -10.840 28.252 1.00 14.54 114 VAL B CA 1
ATOM 3039 C C . VAL B 1 75 ? -28.405 -10.443 29.604 1.00 13.06 114 VAL B C 1
ATOM 3040 O O . VAL B 1 75 ? -29.255 -9.539 29.697 1.00 14.20 114 VAL B O 1
ATOM 3044 N N . ASP B 1 76 ? -28.021 -11.172 30.651 1.00 11.76 115 ASP B N 1
ATOM 3045 C CA . ASP B 1 76 ? -28.384 -10.807 32.011 1.00 12.25 115 ASP B CA 1
ATOM 3046 C C . ASP B 1 76 ? -27.314 -9.994 32.718 1.00 11.82 115 ASP B C 1
ATOM 3047 O O . ASP B 1 76 ? -27.648 -9.136 33.565 1.00 12.69 115 ASP B O 1
ATOM 3052 N N . TYR B 1 77 ? -26.036 -10.276 32.432 1.00 11.18 116 TYR B N 1
ATOM 3053 C CA . TYR B 1 77 ? -24.909 -9.519 32.968 1.00 11.54 116 TYR B CA 1
ATOM 3054 C C . TYR B 1 77 ? -23.944 -9.207 31.851 1.00 11.30 116 TYR B C 1
ATOM 3055 O O . TYR B 1 77 ? -23.627 -10.071 31.017 1.00 13.29 116 TYR B O 1
ATOM 3064 N N . ALA B 1 78 ? -23.459 -7.984 31.856 1.00 10.19 117 ALA B N 1
ATOM 3065 C CA . ALA B 1 78 ? -22.371 -7.573 30.979 1.00 9.64 117 ALA B CA 1
ATOM 3066 C C . ALA B 1 78 ? -21.124 -7.600 31.838 1.00 9.98 117 ALA B C 1
ATOM 3067 O O . ALA B 1 78 ? -21.158 -7.111 32.959 1.00 13.63 117 ALA B O 1
ATOM 3069 N N . VAL B 1 79 ? -20.044 -8.172 31.329 1.00 8.08 118 VAL B N 1
ATOM 3070 C CA . VAL B 1 79 ? -18.764 -8.210 32.033 1.00 8.42 118 VAL B CA 1
ATOM 3071 C C . VAL B 1 79 ? -17.839 -7.268 31.284 1.00 9.11 118 VAL B C 1
ATOM 3072 O O . VAL B 1 79 ? -17.642 -7.433 30.079 1.00 10.37 118 VAL B O 1
ATOM 3076 N N . LEU B 1 80 ? -17.276 -6.284 31.982 1.00 8.04 119 LEU B N 1
ATOM 3077 C CA . LEU B 1 80 ? -16.574 -5.168 31.350 1.00 7.63 119 LEU B CA 1
ATOM 3078 C C . LEU B 1 80 ? -15.158 -5.004 31.912 1.00 9.59 119 LEU B C 1
ATOM 3079 O O . LEU B 1 80 ? -14.980 -4.826 33.125 1.00 9.29 119 LEU B O 1
ATOM 3084 N N . SER B 1 81 ? -14.164 -5.029 31.021 1.00 9.43 120 SER B N 1
ATOM 3085 C CA . SER B 1 81 ? -12.821 -4.500 31.276 1.00 8.40 120 SER B CA 1
ATOM 3086 C C . SER B 1 81 ? -12.671 -3.325 30.332 1.00 8.28 120 SER B C 1
ATOM 3087 O O . SER B 1 81 ? -12.611 -3.542 29.110 1.00 8.80 120 SER B O 1
ATOM 3090 N N . PRO B 1 82 ? -12.640 -2.087 30.827 1.00 8.66 121 PRO B N 1
ATOM 3091 C CA . PRO B 1 82 ? -12.832 -0.931 29.940 1.00 9.16 121 PRO B CA 1
ATOM 3092 C C . PRO B 1 82 ? -11.537 -0.452 29.298 1.00 8.48 121 PRO B C 1
ATOM 3093 O O . PRO B 1 82 ? -10.439 -0.560 29.853 1.00 10.31 121 PRO B O 1
ATOM 3097 N N . ALA B 1 83 ? -11.693 0.107 28.102 1.00 10.00 122 ALA B N 1
ATOM 3098 C CA . ALA B 1 83 ? -10.587 0.689 27.345 1.00 10.41 122 ALA B CA 1
ATOM 3099 C C . ALA B 1 83 ? -10.196 2.081 27.835 1.00 10.81 122 ALA B C 1
ATOM 3100 O O . ALA B 1 83 ? -9.190 2.635 27.350 1.00 11.38 122 ALA B O 1
ATOM 3102 N N . ALA B 1 84 ? -10.962 2.653 28.761 1.00 9.63 123 ALA B N 1
ATOM 3103 C CA . ALA B 1 84 ? -10.613 3.904 29.452 1.00 9.41 123 ALA B CA 1
ATOM 3104 C C . ALA B 1 84 ? -11.313 3.871 30.800 1.00 9.41 123 ALA B C 1
ATOM 3105 O O . ALA B 1 84 ? -12.318 3.176 30.958 1.00 10.63 123 ALA B O 1
ATOM 3107 N N . TYR B 1 85 ? -10.766 4.600 31.791 1.00 8.14 124 TYR B N 1
ATOM 3108 C CA . TYR B 1 85 ? -11.396 4.625 33.120 1.00 7.81 124 TYR B CA 1
ATOM 3109 C C . TYR B 1 85 ? -12.753 5.327 33.096 1.00 9.30 124 TYR B C 1
ATOM 3110 O O . TYR B 1 85 ? -13.747 4.800 33.623 1.00 10.02 124 TYR B O 1
ATOM 3119 N N . SER B 1 86 ? -12.826 6.492 32.454 1.00 9.92 125 SER B N 1
ATOM 3120 C CA . SER B 1 86 ? -14.006 7.340 32.504 1.00 9.55 125 SER B CA 1
ATOM 3121 C C . SER B 1 86 ? -14.793 7.258 31.214 1.00 10.80 125 SER B C 1
ATOM 3122 O O . SER B 1 86 ? -14.276 6.893 30.151 1.00 11.79 125 SER B O 1
ATOM 3125 N N . GLY B 1 87 ? -16.066 7.624 31.316 1.00 10.53 126 GLY B N 1
ATOM 3126 C CA . GLY B 1 87 ? -16.941 7.717 30.174 1.00 11.37 126 GLY B CA 1
ATOM 3127 C C . GLY B 1 87 ? -17.983 6.627 30.083 1.00 12.56 126 GLY B C 1
ATOM 3128 O O . GLY B 1 87 ? -18.886 6.733 29.218 1.00 13.36 126 GLY B O 1
ATOM 3129 N N . TYR B 1 88 ? -17.928 5.606 30.958 1.00 11.06 127 TYR B N 1
ATOM 3130 C CA . TYR B 1 88 ? -18.835 4.463 30.857 1.00 11.86 127 TYR B CA 1
ATOM 3131 C C . TYR B 1 88 ? -20.071 4.580 31.721 1.00 12.67 127 TYR B C 1
ATOM 3132 O O . TYR B 1 88 ? -20.968 3.735 31.589 1.00 12.55 127 TYR B O 1
ATOM 3141 N N . ASP B 1 89 ? -20.181 5.601 32.580 1.00 12.24 128 ASP B N 1
ATOM 3142 C CA . ASP B 1 89 ? -21.357 5.617 33.443 1.00 14.34 128 ASP B CA 1
ATOM 3143 C C . ASP B 1 89 ? -22.655 5.682 32.640 1.00 13.64 128 ASP B C 1
ATOM 3144 O O . ASP B 1 89 ? -23.600 4.944 32.993 1.00 13.74 128 ASP B O 1
ATOM 3149 N N . PRO B 1 90 ? -22.777 6.489 31.571 1.00 14.66 129 PRO B N 1
ATOM 3150 C CA . PRO B 1 90 ? -24.055 6.502 30.830 1.00 15.20 129 PRO B CA 1
ATOM 3151 C C . PRO B 1 90 ? -24.446 5.145 30.280 1.00 15.68 129 PRO B C 1
ATOM 3152 O O . PRO B 1 90 ? -25.628 4.770 30.370 1.00 15.97 129 PRO B O 1
ATOM 3156 N N . VAL B 1 91 ? -23.494 4.392 29.713 1.00 13.90 130 VAL B N 1
ATOM 3157 C CA . VAL B 1 91 ? -23.867 3.104 29.139 1.00 13.80 130 VAL B CA 1
ATOM 3158 C C . VAL B 1 91 ? -24.147 2.085 30.238 1.00 12.63 130 VAL B C 1
ATOM 3159 O O . VAL B 1 91 ? -25.064 1.262 30.109 1.00 12.84 130 VAL B O 1
ATOM 3163 N N . VAL B 1 92 ? -23.403 2.129 31.344 1.00 11.79 131 VAL B N 1
ATOM 3164 C CA . VAL B 1 92 ? -23.729 1.229 32.462 1.00 11.19 131 VAL B CA 1
ATOM 3165 C C . VAL B 1 92 ? -25.123 1.530 33.000 1.00 11.65 131 VAL B C 1
ATOM 3166 O O . VAL B 1 92 ? -25.909 0.614 33.286 1.00 11.30 131 VAL B O 1
ATOM 3170 N N . ALA B 1 93 ? -25.465 2.822 33.125 1.00 12.02 132 ALA B N 1
ATOM 3171 C CA . ALA B 1 93 ? -26.809 3.194 33.565 1.00 13.75 132 ALA B CA 1
ATOM 3172 C C . ALA B 1 93 ? -27.871 2.719 32.590 1.00 13.78 132 ALA B C 1
ATOM 3173 O O . ALA B 1 93 ? -28.954 2.275 33.000 1.00 14.24 132 ALA B O 1
ATOM 3175 N N . ASP B 1 94 ? -27.602 2.853 31.298 1.00 13.41 133 ASP B N 1
ATOM 3176 C CA . ASP B 1 94 ? -28.537 2.419 30.261 1.00 15.15 133 ASP B CA 1
ATOM 3177 C C . ASP B 1 94 ? -28.771 0.917 30.342 1.00 14.00 133 ASP B C 1
ATOM 3178 O O . ASP B 1 94 ? -29.917 0.440 30.306 1.00 14.57 133 ASP B O 1
ATOM 3183 N N . LEU B 1 95 ? -27.692 0.153 30.497 1.00 12.62 134 LEU B N 1
ATOM 3184 C CA . LEU B 1 95 ? -27.870 -1.285 30.649 1.00 12.25 134 LEU B CA 1
ATOM 3185 C C . LEU B 1 95 ? -28.675 -1.605 31.897 1.00 12.81 134 LEU B C 1
ATOM 3186 O O . LEU B 1 95 ? -29.558 -2.473 31.873 1.00 13.25 134 LEU B O 1
ATOM 3191 N N . ALA B 1 96 ? -28.374 -0.928 33.006 1.00 12.58 135 ALA B N 1
ATOM 3192 C CA . ALA B 1 96 ? -29.080 -1.212 34.255 1.00 13.40 135 ALA B CA 1
ATOM 3193 C C . ALA B 1 96 ? -30.574 -0.938 34.129 1.00 14.11 135 ALA B C 1
ATOM 3194 O O . ALA B 1 96 ? -31.405 -1.713 34.645 1.00 15.42 135 ALA B O 1
ATOM 3196 N N . ARG B 1 97 ? -30.940 0.147 33.431 1.00 13.98 136 ARG B N 1
ATOM 3197 C CA . ARG B 1 97 ? -32.356 0.413 33.194 1.00 15.75 136 ARG B CA 1
ATOM 3198 C C . ARG B 1 97 ? -32.986 -0.688 32.351 1.00 16.46 136 ARG B C 1
ATOM 3199 O O . ARG B 1 97 ? -34.196 -0.918 32.441 1.00 17.44 136 ARG B O 1
ATOM 3207 N N . SER B 1 98 ? -32.183 -1.387 31.548 1.00 16.65 137 SER B N 1
ATOM 3208 C CA . SER B 1 98 ? -32.657 -2.495 30.738 1.00 18.19 137 SER B CA 1
ATOM 3209 C C . SER B 1 98 ? -32.570 -3.830 31.452 1.00 18.84 137 SER B C 1
ATOM 3210 O O . SER B 1 98 ? -32.739 -4.876 30.809 1.00 21.05 137 SER B O 1
ATOM 3213 N N . GLY B 1 99 ? -32.292 -3.827 32.751 1.00 17.95 138 GLY B N 1
ATOM 3214 C CA . GLY B 1 99 ? -32.216 -5.075 33.489 1.00 17.93 138 GLY B CA 1
ATOM 3215 C C . GLY B 1 99 ? -30.913 -5.823 33.344 1.00 17.66 138 GLY B C 1
ATOM 3216 O O . GLY B 1 99 ? -30.842 -7.011 33.688 1.00 20.83 138 GLY B O 1
ATOM 3217 N N . ILE B 1 100 ? -29.883 -5.175 32.830 1.00 13.07 139 ILE B N 1
ATOM 3218 C CA . ILE B 1 100 ? -28.580 -5.809 32.630 1.00 11.47 139 ILE B CA 1
ATOM 3219 C C . ILE B 1 100 ? -27.637 -5.199 33.641 1.00 11.59 139 ILE B C 1
ATOM 3220 O O . ILE B 1 100 ? -27.339 -4.008 33.578 1.00 11.91 139 ILE B O 1
ATOM 3225 N N . LYS B 1 101 ? -27.201 -5.996 34.594 1.00 10.79 140 LYS B N 1
ATOM 3226 C CA . LYS B 1 101 ? -26.190 -5.534 35.519 1.00 11.21 140 LYS B CA 1
ATOM 3227 C C . LYS B 1 101 ? -24.821 -5.707 34.881 1.00 10.66 140 LYS B C 1
ATOM 3228 O O . LYS B 1 101 ? -24.592 -6.643 34.112 1.00 12.42 140 LYS B O 1
ATOM 3234 N N . THR B 1 102 ? -23.916 -4.782 35.201 1.00 9.12 141 THR B N 1
ATOM 3235 C CA . THR B 1 102 ? -22.562 -4.781 34.685 1.00 8.70 141 THR B CA 1
ATOM 3236 C C . THR B 1 102 ? -21.599 -5.164 35.794 1.00 9.52 141 THR B C 1
ATOM 3237 O O . THR B 1 102 ? -21.674 -4.632 36.910 1.00 9.02 141 THR B O 1
ATOM 3241 N N . ILE B 1 103 ? -20.732 -6.128 35.482 1.00 8.14 142 ILE B N 1
ATOM 3242 C CA . ILE B 1 103 ? -19.726 -6.654 36.391 1.00 7.08 142 ILE B CA 1
ATOM 3243 C C . ILE B 1 103 ? -18.391 -6.131 35.901 1.00 8.10 142 ILE B C 1
ATOM 3244 O O . ILE B 1 103 ? -18.025 -6.333 34.735 1.00 9.74 142 ILE B O 1
ATOM 3249 N N . SER B 1 104 ? -17.665 -5.479 36.795 1.00 8.51 143 SER B N 1
ATOM 3250 C CA . SER B 1 104 ? -16.320 -4.993 36.505 1.00 7.94 143 SER B CA 1
ATOM 3251 C C . SER B 1 104 ? -15.333 -6.155 36.618 1.00 9.29 143 SER B C 1
ATOM 3252 O O . SER B 1 104 ? -15.359 -6.901 37.616 1.00 9.82 143 SER B O 1
ATOM 3255 N N . ALA B 1 105 ? -14.502 -6.351 35.585 1.00 8.26 144 ALA B N 1
ATOM 3256 C CA . ALA B 1 105 ? -13.557 -7.473 35.568 1.00 7.64 144 ALA B CA 1
ATOM 3257 C C . ALA B 1 105 ? -12.130 -6.961 35.475 1.00 8.35 144 ALA B C 1
ATOM 3258 O O . ALA B 1 105 ? -11.806 -6.216 34.549 1.00 8.74 144 ALA B O 1
ATOM 3260 N N . GLY B 1 106 ? -11.272 -7.374 36.436 1.00 8.02 145 GLY B N 1
ATOM 3261 C CA . GLY B 1 106 ? -9.845 -7.213 36.295 1.00 8.72 145 GLY B CA 1
ATOM 3262 C C . GLY B 1 106 ? -9.258 -5.850 36.621 1.00 9.20 145 GLY B C 1
ATOM 3263 O O . GLY B 1 106 ? -8.201 -5.769 37.251 1.00 9.58 145 GLY B O 1
ATOM 3264 N N . ILE B 1 107 ? -9.914 -4.784 36.174 1.00 9.37 146 ILE B N 1
ATOM 3265 C CA . ILE B 1 107 ? -9.412 -3.416 36.340 1.00 9.21 146 ILE B CA 1
ATOM 3266 C C . ILE B 1 107 ? -10.574 -2.482 36.657 1.00 9.87 146 ILE B C 1
ATOM 3267 O O . ILE B 1 107 ? -11.726 -2.739 36.279 1.00 11.20 146 ILE B O 1
ATOM 3272 N N . PRO B 1 108 ? -10.298 -1.378 37.374 1.00 9.14 147 PRO B N 1
ATOM 3273 C CA . PRO B 1 108 ? -11.378 -0.470 37.805 1.00 10.24 147 PRO B CA 1
ATOM 3274 C C . PRO B 1 108 ? -12.030 0.275 36.646 1.00 9.60 147 PRO B C 1
ATOM 3275 O O . PRO B 1 108 ? -11.388 0.592 35.643 1.00 10.03 147 PRO B O 1
ATOM 3279 N N . VAL B 1 109 ? -13.320 0.600 36.812 1.00 8.49 148 VAL B N 1
ATOM 3280 C CA . VAL B 1 109 ? -14.020 1.494 35.887 1.00 7.60 148 VAL B CA 1
ATOM 3281 C C . VAL B 1 109 ? -14.710 2.579 36.700 1.00 8.74 148 VAL B C 1
ATOM 3282 O O . VAL B 1 109 ? -15.149 2.326 37.828 1.00 9.53 148 VAL B O 1
ATOM 3286 N N . ASN B 1 110 ? -14.761 3.800 36.156 1.00 8.67 149 ASN B N 1
ATOM 3287 C CA . ASN B 1 110 ? -15.292 4.957 36.881 1.00 9.06 149 ASN B CA 1
ATOM 3288 C C . ASN B 1 110 ? -16.810 5.047 36.738 1.00 10.41 149 ASN B C 1
ATOM 3289 O O . ASN B 1 110 ? -17.356 5.905 36.039 1.00 11.80 149 ASN B O 1
ATOM 3294 N N . SER B 1 111 ? -17.499 4.117 37.380 1.00 10.03 150 SER B N 1
ATOM 3295 C CA . SER B 1 111 ? -18.955 4.195 37.416 1.00 11.02 150 SER B CA 1
ATOM 3296 C C . SER B 1 111 ? -19.453 3.559 38.698 1.00 11.82 150 SER B C 1
ATOM 3297 O O . SER B 1 111 ? -19.193 2.378 38.941 1.00 12.00 150 SER B O 1
ATOM 3300 N N . ASP B 1 112 ? -20.196 4.331 39.494 1.00 9.93 151 ASP B N 1
ATOM 3301 C CA . ASP B 1 112 ? -20.758 3.774 40.711 1.00 11.32 151 ASP B CA 1
ATOM 3302 C C . ASP B 1 112 ? -22.066 3.018 40.451 1.00 11.53 151 ASP B C 1
ATOM 3303 O O . ASP B 1 112 ? -22.733 2.599 41.413 1.00 12.86 151 ASP B O 1
ATOM 3308 N N . LYS B 1 113 ? -22.427 2.814 39.181 1.00 11.64 152 LYS B N 1
ATOM 3309 C CA . LYS B 1 113 ? -23.590 2.010 38.830 1.00 11.15 152 LYS B CA 1
ATOM 3310 C C . LYS B 1 113 ? -23.246 0.567 38.488 1.00 10.04 152 LYS B C 1
ATOM 3311 O O . LYS B 1 113 ? -24.158 -0.221 38.221 1.00 11.30 152 LYS B O 1
ATOM 3317 N N . ILE B 1 114 ? -21.958 0.220 38.473 1.00 8.63 153 ILE B N 1
ATOM 3318 C CA . ILE B 1 114 ? -21.509 -1.168 38.403 1.00 9.04 153 ILE B CA 1
ATOM 3319 C C . ILE B 1 114 ? -22.108 -1.958 39.543 1.00 9.77 153 ILE B C 1
ATOM 3320 O O . ILE B 1 114 ? -22.152 -1.482 40.690 1.00 10.59 153 ILE B O 1
ATOM 3325 N N . ALA B 1 115 ? -22.568 -3.180 39.235 1.00 9.28 154 ALA B N 1
ATOM 3326 C CA . ALA B 1 115 ? -23.162 -4.023 40.274 1.00 10.42 154 ALA B CA 1
ATOM 3327 C C . ALA B 1 115 ? -22.109 -4.517 41.256 1.00 10.24 154 ALA B C 1
ATOM 3328 O O . ALA B 1 115 ? -22.270 -4.362 42.485 1.00 12.50 154 ALA B O 1
ATOM 3330 N N . PHE B 1 116 ? -21.035 -5.136 40.736 1.00 9.27 155 PHE B N 1
ATOM 3331 C CA . PHE B 1 116 ? -19.919 -5.551 41.584 1.00 9.07 155 PHE B CA 1
ATOM 3332 C C . PHE B 1 116 ? -18.742 -5.808 40.661 1.00 9.52 155 PHE B C 1
ATOM 3333 O O . PHE B 1 116 ? -18.892 -5.812 39.443 1.00 9.73 155 PHE B O 1
ATOM 3341 N N . GLY B 1 117 ? -17.559 -5.973 41.257 1.00 9.10 156 GLY B N 1
ATOM 3342 C CA . GLY B 1 117 ? -16.363 -6.248 40.495 1.00 8.44 156 GLY B CA 1
ATOM 3343 C C . GLY B 1 117 ? -15.582 -7.404 41.089 1.00 8.14 156 GLY B C 1
ATOM 3344 O O . GLY B 1 117 ? -15.720 -7.741 42.273 1.00 9.04 156 GLY B O 1
ATOM 3345 N N . VAL B 1 118 ? -14.752 -8.016 40.240 1.00 8.64 157 VAL B N 1
ATOM 3346 C CA . VAL B 1 118 ? -13.745 -8.984 40.657 1.00 8.37 157 VAL B CA 1
ATOM 3347 C C . VAL B 1 118 ? -12.450 -8.515 40.021 1.00 8.11 157 VAL B C 1
ATOM 3348 O O . VAL B 1 118 ? -12.328 -8.521 38.784 1.00 9.57 157 VAL B O 1
ATOM 3352 N N . LEU B 1 119 ? -11.485 -8.125 40.847 1.00 8.12 158 LEU B N 1
ATOM 3353 C CA . LEU B 1 119 ? -10.243 -7.572 40.300 1.00 8.93 158 LEU B CA 1
ATOM 3354 C C . LEU B 1 119 ? -9.145 -7.789 41.343 1.00 9.81 158 LEU B C 1
ATOM 3355 O O . LEU B 1 119 ? -9.151 -8.810 42.036 1.00 10.91 158 LEU B O 1
ATOM 3360 N N . GLN B 1 120 ? -8.185 -6.877 41.409 1.00 10.66 159 GLN B N 1
ATOM 3361 C CA . GLN B 1 120 ? -7.122 -6.894 42.413 1.00 11.55 159 GLN B CA 1
ATOM 3362 C C . GLN B 1 120 ? -6.809 -5.461 42.776 1.00 10.87 159 GLN B C 1
ATOM 3363 O O . GLN B 1 120 ? -7.118 -4.559 42.015 1.00 12.22 159 GLN B O 1
ATOM 3369 N N . ASP B 1 121 ? -6.155 -5.263 43.924 1.00 9.55 160 ASP B N 1
ATOM 3370 C CA . ASP B 1 121 ? -5.835 -3.927 44.411 1.00 9.93 160 ASP B CA 1
ATOM 3371 C C . ASP B 1 121 ? -4.595 -3.416 43.680 1.00 10.65 160 ASP B C 1
ATOM 3372 O O . ASP B 1 121 ? -3.466 -3.858 43.951 1.00 11.90 160 ASP B O 1
ATOM 3377 N N . ASP B 1 122 ? -4.806 -2.484 42.746 1.00 9.56 161 ASP B N 1
ATOM 3378 C CA . ASP B 1 122 ? -3.704 -2.002 41.915 1.00 9.70 161 ASP B CA 1
ATOM 3379 C C . ASP B 1 122 ? -2.635 -1.242 42.725 1.00 9.57 161 ASP B C 1
ATOM 3380 O O . ASP B 1 122 ? -1.436 -1.365 42.440 1.00 9.54 161 ASP B O 1
ATOM 3385 N N . THR B 1 123 ? -3.029 -0.460 43.735 1.00 10.92 162 THR B N 1
ATOM 3386 C CA . THR B 1 123 ? -2.015 0.175 44.586 1.00 11.52 162 THR B CA 1
ATOM 3387 C C . THR B 1 123 ? -1.128 -0.872 45.257 1.00 11.37 162 THR B C 1
ATOM 3388 O O . THR B 1 123 ? 0.098 -0.706 45.336 1.00 11.10 162 THR B O 1
ATOM 3392 N N . LEU B 1 124 ? -1.730 -1.964 45.736 1.00 11.61 163 LEU B N 1
ATOM 3393 C CA . LEU B 1 124 ? -0.954 -3.012 46.397 1.00 13.49 163 LEU B CA 1
ATOM 3394 C C . LEU B 1 124 ? -0.055 -3.761 45.413 1.00 12.66 163 LEU B C 1
ATOM 3395 O O . LEU B 1 124 ? 1.037 -4.211 45.790 1.00 11.78 163 LEU B O 1
ATOM 3400 N N . ILE B 1 125 ? -0.468 -3.894 44.150 1.00 12.37 164 ILE B N 1
ATOM 3401 C CA . ILE B 1 125 ? 0.440 -4.469 43.147 1.00 11.87 164 ILE B CA 1
ATOM 3402 C C . ILE B 1 125 ? 1.715 -3.644 43.074 1.00 10.73 164 ILE B C 1
ATOM 3403 O O . ILE B 1 125 ? 2.834 -4.179 43.075 1.00 11.54 164 ILE B O 1
ATOM 3408 N N . GLY B 1 126 ? 1.562 -2.320 43.036 1.00 9.74 165 GLY B N 1
ATOM 3409 C CA . GLY B 1 126 ? 2.730 -1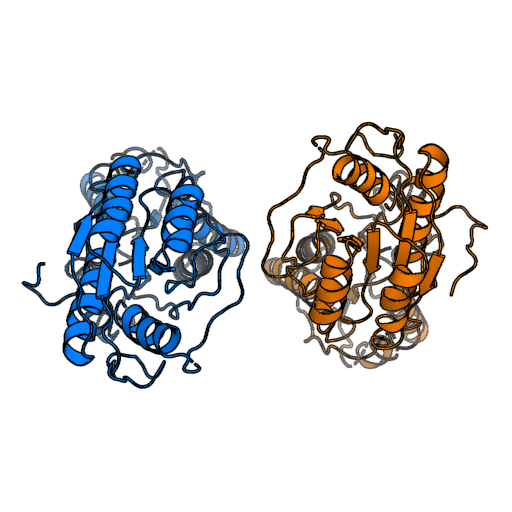.450 43.065 1.00 9.15 165 GLY B CA 1
ATOM 3410 C C . GLY B 1 126 ? 3.544 -1.607 44.337 1.00 10.82 165 GLY B C 1
ATOM 3411 O O . GLY B 1 126 ? 4.775 -1.643 44.285 1.00 11.41 165 GLY B O 1
ATOM 3412 N N . LYS B 1 127 ? 2.875 -1.660 45.498 1.00 11.29 166 LYS B N 1
ATOM 3413 C CA . LYS B 1 127 ? 3.632 -1.785 46.747 1.00 12.58 166 LYS B CA 1
ATOM 3414 C C . LYS B 1 127 ? 4.413 -3.090 46.799 1.00 12.56 166 LYS B C 1
ATOM 3415 O O . LYS B 1 127 ? 5.531 -3.124 47.323 1.00 14.01 166 LYS B O 1
ATOM 3421 N N . VAL B 1 128 ? 3.838 -4.194 46.316 1.00 12.41 167 VAL B N 1
ATOM 3422 C CA . VAL B 1 128 ? 4.582 -5.453 46.460 1.00 13.26 167 VAL B CA 1
ATOM 3423 C C . VAL B 1 128 ? 5.759 -5.480 45.492 1.00 12.97 167 VAL B C 1
ATOM 3424 O O . VAL B 1 128 ? 6.806 -6.080 45.788 1.00 13.69 167 VAL B O 1
ATOM 3428 N N . LEU B 1 129 ? 5.635 -4.809 44.336 1.00 11.15 168 LEU B N 1
ATOM 3429 C CA . LEU B 1 129 ? 6.798 -4.698 43.468 1.00 10.98 168 LEU B CA 1
ATOM 3430 C C . LEU B 1 129 ? 7.829 -3.770 44.090 1.00 11.06 168 LEU B C 1
ATOM 3431 O O . LEU B 1 129 ? 9.038 -3.973 43.911 1.00 12.88 168 LEU B O 1
ATOM 3436 N N . GLY B 1 130 ? 7.368 -2.731 44.801 1.00 11.41 169 GLY B N 1
ATOM 3437 C CA . GLY B 1 130 ? 8.294 -1.875 45.529 1.00 11.83 169 GLY B CA 1
ATOM 3438 C C . GLY B 1 130 ? 9.062 -2.640 46.600 1.00 13.45 169 GLY B C 1
ATOM 3439 O O . GLY B 1 130 ? 10.249 -2.402 46.813 1.00 14.56 169 GLY B O 1
ATOM 3440 N N . LYS B 1 131 ? 8.400 -3.588 47.269 1.00 13.74 170 LYS B N 1
ATOM 3441 C CA . LYS B 1 131 ? 9.104 -4.390 48.260 1.00 14.65 170 LYS B CA 1
ATOM 3442 C C . LYS B 1 131 ? 10.149 -5.274 47.598 1.00 14.82 170 LYS B C 1
ATOM 3443 O O . LYS B 1 131 ? 11.289 -5.382 48.091 1.00 14.91 170 LYS B O 1
ATOM 3449 N N . ALA B 1 132 ? 9.799 -5.873 46.452 1.00 14.87 171 ALA B N 1
ATOM 3450 C CA . ALA B 1 132 ? 10.775 -6.668 45.712 1.00 14.31 171 ALA B CA 1
ATOM 3451 C C . ALA B 1 132 ? 12.002 -5.839 45.374 1.00 14.49 171 ALA B C 1
ATOM 3452 O O . ALA B 1 132 ? 13.145 -6.320 45.488 1.00 13.84 171 ALA B O 1
ATOM 3454 N N . LEU B 1 133 ? 11.778 -4.573 44.988 1.00 14.08 172 LEU B N 1
ATOM 3455 C CA . LEU B 1 133 ? 12.875 -3.667 44.677 1.00 13.73 172 LEU B CA 1
ATOM 3456 C C . LEU B 1 133 ? 13.741 -3.410 45.900 1.00 15.14 172 LEU B C 1
ATOM 3457 O O . LEU B 1 133 ? 14.974 -3.585 45.865 1.00 15.34 172 LEU B O 1
ATOM 3462 N N . CYS B 1 134 ? 13.105 -2.990 46.995 1.00 16.14 173 CYS B N 1
ATOM 3463 C CA . CYS B 1 134 ? 13.842 -2.672 48.211 1.00 17.91 173 CYS B CA 1
ATOM 3464 C C . CYS B 1 134 ? 14.632 -3.878 48.698 1.00 17.89 173 CYS B C 1
ATOM 3465 O O . CYS B 1 134 ? 15.808 -3.760 49.102 1.00 18.69 173 CYS B O 1
ATOM 3468 N N . ASP B 1 135 ? 14.020 -5.063 48.630 1.00 18.13 174 ASP B N 1
ATOM 3469 C CA . ASP B 1 135 ? 14.683 -6.274 49.095 1.00 18.77 174 ASP B CA 1
ATOM 3470 C C . ASP B 1 135 ? 15.826 -6.711 48.193 1.00 17.67 174 ASP B C 1
ATOM 3471 O O . ASP B 1 135 ? 16.632 -7.559 48.607 1.00 19.40 174 ASP B O 1
ATOM 3476 N N . ASP B 1 136 ? 15.934 -6.165 46.990 1.00 16.02 175 ASP B N 1
ATOM 3477 C CA . ASP B 1 136 ? 17.079 -6.430 46.134 1.00 17.12 175 ASP B CA 1
ATOM 3478 C C . ASP B 1 136 ? 18.254 -5.496 46.421 1.00 18.42 175 ASP B C 1
ATOM 3479 O O . ASP B 1 136 ? 19.297 -5.598 45.765 1.00 20.12 175 ASP B O 1
ATOM 3484 N N . GLY B 1 137 ? 18.106 -4.580 47.366 1.00 18.41 176 GLY B N 1
ATOM 3485 C CA . GLY B 1 137 ? 19.186 -3.674 47.706 1.00 20.01 176 GLY B CA 1
ATOM 3486 C C . GLY B 1 137 ? 19.191 -2.379 46.919 1.00 20.33 176 GLY B C 1
ATOM 3487 O O . GLY B 1 137 ? 20.264 -1.810 46.681 1.00 21.26 176 GLY B O 1
ATOM 3488 N N . ALA B 1 138 ? 18.026 -1.873 46.537 1.00 19.11 177 ALA B N 1
ATOM 3489 C CA . ALA B 1 138 ? 17.939 -0.703 45.664 1.00 18.17 177 ALA B CA 1
ATOM 3490 C C . ALA B 1 138 ? 18.156 0.627 46.385 1.00 17.92 177 ALA B C 1
ATOM 3491 O O . ALA B 1 138 ? 18.146 1.675 45.732 1.00 17.64 177 ALA B O 1
ATOM 3493 N N . GLN B 1 139 ? 18.375 0.627 47.696 1.00 18.70 178 GLN B N 1
ATOM 3494 C CA . GLN B 1 139 ? 18.667 1.875 48.383 1.00 19.47 178 GLN B CA 1
ATOM 3495 C C . GLN B 1 139 ? 19.803 2.623 47.687 1.00 19.44 178 GLN B C 1
ATOM 3496 O O . GLN B 1 139 ? 20.870 2.057 47.446 1.00 19.72 178 GLN B O 1
ATOM 3502 N N . GLY B 1 140 ? 19.562 3.887 47.325 1.00 18.75 179 GLY B N 1
ATOM 3503 C CA . GLY B 1 140 ? 20.575 4.658 46.637 1.00 19.28 179 GLY B CA 1
ATOM 3504 C C . GLY B 1 140 ? 20.677 4.423 45.141 1.00 19.24 179 GLY B C 1
ATOM 3505 O O . GLY B 1 140 ? 21.464 5.111 44.474 1.00 20.34 179 GLY B O 1
ATOM 3506 N N . LYS B 1 141 ? 19.914 3.492 44.586 1.00 16.27 180 LYS B N 1
ATOM 3507 C CA . LYS B 1 141 ? 20.065 3.146 43.183 1.00 16.09 180 LYS B CA 1
ATOM 3508 C C . LYS B 1 141 ? 18.946 3.772 42.371 1.00 14.90 180 LYS B C 1
ATOM 3509 O O . LYS B 1 141 ? 17.865 4.063 42.892 1.00 15.50 180 LYS B O 1
ATOM 3515 N N . GLN B 1 142 ? 19.237 4.025 41.098 1.00 14.27 181 GLN B N 1
ATOM 3516 C CA . GLN B 1 142 ? 18.291 4.724 40.239 1.00 14.05 181 GLN B CA 1
ATOM 3517 C C . GLN B 1 142 ? 17.369 3.755 39.519 1.00 12.34 181 GLN B C 1
ATOM 3518 O O . GLN B 1 142 ? 17.789 2.688 39.049 1.00 13.50 181 GLN B O 1
ATOM 3524 N N . VAL B 1 143 ? 16.099 4.144 39.452 1.00 10.52 182 VAL B N 1
ATOM 3525 C CA . VAL B 1 143 ? 15.035 3.328 38.876 1.00 10.48 182 VAL B CA 1
ATOM 3526 C C . VAL B 1 143 ? 14.357 4.147 37.789 1.00 10.29 182 VAL B C 1
ATOM 3527 O O . VAL B 1 143 ? 13.784 5.208 38.074 1.00 11.27 182 VAL B O 1
ATOM 3531 N N . ILE B 1 144 ? 14.343 3.622 36.567 1.00 9.00 183 ILE B N 1
ATOM 3532 C CA . ILE B 1 144 ? 13.549 4.205 35.486 1.00 9.10 183 ILE B CA 1
ATOM 3533 C C . ILE B 1 144 ? 12.097 3.795 35.683 1.00 9.53 183 ILE B C 1
ATOM 3534 O O . ILE B 1 144 ? 11.812 2.609 35.874 1.00 10.70 183 ILE B O 1
ATOM 3539 N N . VAL B 1 145 ? 11.175 4.767 35.623 1.00 9.11 184 VAL B N 1
ATOM 3540 C CA . VAL B 1 145 ? 9.744 4.491 35.694 1.00 9.04 184 VAL B CA 1
ATOM 3541 C C . VAL B 1 145 ? 9.130 4.653 34.312 1.00 10.42 184 VAL B C 1
ATOM 3542 O O . VAL B 1 145 ? 9.189 5.739 33.727 1.00 11.17 184 VAL B O 1
ATOM 3546 N N . VAL B 1 146 ? 8.567 3.571 33.784 1.00 9.95 185 VAL B N 1
ATOM 3547 C CA . VAL B 1 146 ? 7.788 3.575 32.550 1.00 8.72 185 VAL B CA 1
ATOM 3548 C C . VAL B 1 146 ? 6.373 3.238 33.008 1.00 8.95 185 VAL B C 1
ATOM 3549 O O . VAL B 1 146 ? 6.048 2.050 33.172 1.00 10.79 185 VAL B O 1
ATOM 3553 N N . PRO B 1 147 ? 5.539 4.240 33.305 1.00 8.74 186 PRO B N 1
ATOM 3554 C CA . PRO B 1 147 ? 4.317 4.002 34.096 1.00 8.78 186 PRO B CA 1
ATOM 3555 C C . PRO B 1 147 ? 3.124 3.496 33.316 1.00 9.44 186 PRO B C 1
ATOM 3556 O O . PRO B 1 147 ? 2.115 3.127 33.937 1.00 10.56 186 PRO B O 1
ATOM 3560 N N . GLY B 1 148 ? 3.157 3.540 31.996 1.00 9.57 187 GLY B N 1
ATOM 3561 C CA . GLY B 1 148 ? 2.016 3.136 31.234 1.00 9.07 187 GLY B CA 1
ATOM 3562 C C . GLY B 1 148 ? 1.244 4.342 30.736 1.00 9.15 187 GLY B C 1
ATOM 3563 O O . GLY B 1 148 ? 1.751 5.465 30.680 1.00 10.57 187 GLY B O 1
ATOM 3564 N N . ALA B 1 149 ? 0.006 4.082 30.323 1.00 9.41 188 ALA B N 1
ATOM 3565 C CA . ALA B 1 149 ? -0.836 5.096 29.697 1.00 8.96 188 ALA B CA 1
ATOM 3566 C C . ALA B 1 149 ? -1.556 5.945 30.738 1.00 9.35 188 ALA B C 1
ATOM 3567 O O . ALA B 1 149 ? -1.785 5.511 31.878 1.00 9.40 188 ALA B O 1
ATOM 3569 N N . ALA B 1 150 ? -1.896 7.174 30.329 1.00 9.67 189 ALA B N 1
ATOM 3570 C CA . ALA B 1 150 ? -2.798 8.030 31.078 1.00 9.19 189 ALA B CA 1
ATOM 3571 C C . ALA B 1 150 ? -4.258 7.639 30.830 1.00 9.88 189 ALA B C 1
ATOM 3572 O O . ALA B 1 150 ? -4.597 6.965 29.855 1.00 12.10 189 ALA B O 1
ATOM 3574 N N . GLY B 1 151 ? -5.133 8.069 31.739 1.00 8.44 190 GLY B N 1
ATOM 3575 C CA . GLY B 1 151 ? -6.558 7.901 31.484 1.00 8.04 190 GLY B CA 1
ATOM 3576 C C . GLY B 1 151 ? -7.134 6.550 31.860 1.00 9.47 190 GLY B C 1
ATOM 3577 O O . GLY B 1 151 ? -8.325 6.306 31.612 1.00 11.00 190 GLY B O 1
ATOM 3578 N N . LEU B 1 152 ? -6.343 5.678 32.467 1.00 9.67 191 LEU B N 1
ATOM 3579 C CA . LEU B 1 152 ? -6.805 4.347 32.815 1.00 9.62 191 LEU B CA 1
ATOM 3580 C C . LEU B 1 152 ? -6.966 4.110 34.309 1.00 8.52 191 LEU B C 1
ATOM 3581 O O . LEU B 1 152 ? -7.519 3.063 34.687 1.00 7.78 191 LEU B O 1
ATOM 3586 N N . GLU B 1 153 ? -6.484 5.031 35.161 1.00 8.25 192 GLU B N 1
ATOM 3587 C CA . GLU B 1 153 ? -6.530 4.943 36.629 1.00 8.21 192 GLU B CA 1
ATOM 3588 C C . GLU B 1 153 ? -5.580 3.894 37.214 1.00 8.80 192 GLU B C 1
ATOM 3589 O O . GLU B 1 153 ? -4.705 4.232 38.007 1.00 9.45 192 GLU B O 1
ATOM 3595 N N . TRP B 1 154 ? -5.699 2.633 36.809 1.00 8.45 193 TRP B N 1
ATOM 3596 C CA . TRP B 1 154 ? -4.903 1.612 37.468 1.00 8.17 193 TRP B CA 1
ATOM 3597 C C . TRP B 1 154 ? -3.398 1.729 37.219 1.00 7.93 193 TRP B C 1
ATOM 3598 O O . TRP B 1 154 ? -2.644 1.401 38.137 1.00 7.70 193 TRP B O 1
ATOM 3609 N N . PRO B 1 155 ? -2.898 2.207 36.064 1.00 7.82 194 PRO B N 1
ATOM 3610 C CA . PRO B 1 155 ? -1.441 2.412 35.977 1.00 8.00 194 PRO B CA 1
ATOM 3611 C C . PRO B 1 155 ? -0.968 3.435 36.994 1.00 7.59 194 PRO B C 1
ATOM 3612 O O . PRO B 1 155 ? 0.112 3.280 37.604 1.00 8.16 194 PRO B O 1
ATOM 3616 N N . ARG B 1 156 ? -1.766 4.480 37.211 1.00 8.66 195 ARG B N 1
ATOM 3617 C CA . ARG B 1 156 ? -1.364 5.477 38.185 1.00 8.97 195 ARG B CA 1
ATOM 3618 C C . ARG B 1 156 ? -1.353 4.872 39.577 1.00 8.67 195 ARG B C 1
ATOM 3619 O O . ARG B 1 156 ? -0.449 5.168 40.376 1.00 9.86 195 ARG B O 1
ATOM 3627 N N . LEU B 1 157 ? -2.381 4.058 39.909 1.00 8.74 196 LEU B N 1
ATOM 3628 C CA . LEU B 1 157 ? -2.403 3.432 41.231 1.00 9.52 196 LEU B CA 1
ATOM 3629 C C . LEU B 1 157 ? -1.176 2.537 41.449 1.00 8.06 196 LEU B C 1
ATOM 3630 O O . LEU B 1 157 ? -0.578 2.517 42.545 1.00 8.62 196 LEU B O 1
ATOM 3635 N N . ARG B 1 158 ? -0.820 1.748 40.432 1.00 8.10 197 ARG B N 1
ATOM 3636 C CA . ARG B 1 158 ? 0.374 0.917 40.543 1.00 7.43 197 ARG B CA 1
ATOM 3637 C C . ARG B 1 158 ? 1.612 1.766 40.746 1.00 8.00 197 ARG B C 1
ATOM 3638 O O . ARG B 1 158 ? 2.478 1.440 41.581 1.00 8.96 197 ARG B O 1
ATOM 3646 N N . TYR B 1 159 ? 1.724 2.862 39.987 1.00 8.34 198 TYR B N 1
ATOM 3647 C CA . TYR B 1 159 ? 2.867 3.756 40.148 1.00 8.96 198 TYR B CA 1
ATOM 3648 C C . TYR B 1 159 ? 2.901 4.344 41.547 1.00 8.98 198 TYR B C 1
ATOM 3649 O O . TYR B 1 159 ? 3.964 4.389 42.177 1.00 9.71 198 TYR B O 1
ATOM 3658 N N . GLU B 1 160 ? 1.746 4.813 42.049 1.00 9.60 199 GLU B N 1
ATOM 3659 C CA . GLU B 1 160 ? 1.700 5.386 43.398 1.00 10.53 199 GLU B CA 1
ATOM 3660 C C . GLU B 1 160 ? 2.149 4.395 44.464 1.00 10.67 199 GLU B C 1
ATOM 3661 O O . GLU B 1 160 ? 2.914 4.759 45.374 1.00 11.04 199 GLU B O 1
ATOM 3667 N N . GLY B 1 161 ? 1.653 3.153 44.400 1.00 10.28 200 GLY B N 1
ATOM 3668 C CA . GLY B 1 161 ? 2.070 2.154 45.376 1.00 10.33 200 GLY B CA 1
ATOM 3669 C C . GLY B 1 161 ? 3.552 1.866 45.295 1.00 9.85 200 GLY B C 1
ATOM 3670 O O . GLY B 1 161 ? 4.239 1.780 46.320 1.00 11.52 200 GLY B O 1
ATOM 3671 N N . PHE B 1 162 ? 4.062 1.701 44.076 1.00 8.76 201 PHE B N 1
ATOM 3672 C CA . PHE B 1 162 ? 5.488 1.438 43.887 1.00 8.65 201 PHE B CA 1
ATOM 3673 C C . PHE B 1 162 ? 6.331 2.581 44.437 1.00 10.39 201 PHE B C 1
ATOM 3674 O O . PHE B 1 162 ? 7.323 2.363 45.164 1.00 11.58 201 PHE B O 1
ATOM 3682 N N . LYS B 1 163 ? 5.955 3.815 44.093 1.00 11.55 202 LYS B N 1
ATOM 3683 C CA . LYS B 1 163 ? 6.753 4.970 44.490 1.00 12.11 202 LYS B CA 1
ATOM 3684 C C . LYS B 1 163 ? 6.795 5.103 46.002 1.00 11.97 202 LYS B C 1
ATOM 3685 O O . LYS B 1 163 ? 7.832 5.460 46.574 1.00 13.58 202 LYS B O 1
ATOM 3691 N N . GLU B 1 164 ? 5.666 4.842 46.666 1.00 11.86 203 GLU B N 1
ATOM 3692 C CA . GLU B 1 164 ? 5.613 4.976 48.121 1.00 13.16 203 GLU B CA 1
ATOM 3693 C C . GLU B 1 164 ? 6.626 4.053 48.774 1.00 13.91 203 GLU B C 1
ATOM 3694 O O . GLU B 1 164 ? 7.425 4.477 49.624 1.00 14.29 203 GLU B O 1
ATOM 3700 N N . VAL B 1 165 ? 6.629 2.786 48.362 1.00 12.56 204 VAL B N 1
ATOM 3701 C CA . VAL B 1 165 ? 7.517 1.819 48.994 1.00 12.05 204 VAL B CA 1
ATOM 3702 C C . VAL B 1 165 ? 8.949 2.035 48.539 1.00 13.35 204 VAL B C 1
ATOM 3703 O O . VAL B 1 165 ? 9.876 1.990 49.359 1.00 14.37 204 VAL B O 1
ATOM 3707 N N . ALA B 1 166 ? 9.157 2.292 47.243 1.00 13.10 205 ALA B N 1
ATOM 3708 C CA . ALA B 1 166 ? 10.516 2.476 46.727 1.00 13.20 205 ALA B CA 1
ATOM 3709 C C . ALA B 1 166 ? 11.189 3.712 47.325 1.00 14.98 205 ALA B C 1
ATOM 3710 O O . ALA B 1 166 ? 12.377 3.681 47.679 1.00 16.79 205 ALA B O 1
ATOM 3712 N N . SER B 1 167 ? 10.457 4.819 47.422 1.00 16.89 206 SER B N 1
ATOM 3713 C CA . SER B 1 167 ? 11.004 6.018 48.052 1.00 18.24 206 SER B CA 1
ATOM 3714 C C . SER B 1 167 ? 11.372 5.769 49.508 1.00 18.21 206 SER B C 1
ATOM 3715 O O . SER B 1 167 ? 12.385 6.285 49.998 1.00 19.71 206 SER B O 1
ATOM 3718 N N . ALA B 1 168 ? 10.569 4.974 50.217 1.00 18.65 207 ALA B N 1
ATOM 3719 C CA . ALA B 1 168 ? 10.803 4.771 51.639 1.00 19.66 207 ALA B CA 1
ATOM 3720 C C . ALA B 1 168 ? 12.090 3.996 51.908 1.00 20.67 207 ALA B C 1
ATOM 3721 O O . ALA B 1 168 ? 12.716 4.185 52.965 1.00 21.76 207 ALA B O 1
ATOM 3723 N N . CYS B 1 169 ? 12.536 3.157 50.980 1.00 21.96 208 CYS B N 1
ATOM 3724 C CA . CYS B 1 169 ? 13.823 2.501 51.175 1.00 22.87 208 CYS B CA 1
ATOM 3725 C C . CYS B 1 169 ? 14.963 3.224 50.479 1.00 22.78 208 CYS B C 1
ATOM 3726 O O . CYS B 1 169 ? 16.064 2.669 50.393 1.00 23.26 208 CYS B O 1
ATOM 3729 N N . GLY B 1 170 ? 14.733 4.444 49.990 1.00 20.63 209 GLY B N 1
ATOM 3730 C CA . GLY B 1 170 ? 15.815 5.265 49.476 1.00 19.38 209 GLY B CA 1
ATOM 3731 C C . GLY B 1 170 ? 16.185 5.046 48.032 1.00 17.63 209 GLY B C 1
ATOM 3732 O O . GLY B 1 170 ? 17.239 5.540 47.602 1.00 17.24 209 GLY B O 1
ATOM 3733 N N . ALA B 1 171 ? 15.358 4.338 47.262 1.00 14.96 210 ALA B N 1
ATOM 3734 C CA . ALA B 1 171 ? 15.575 4.267 45.827 1.00 13.96 210 ALA B CA 1
ATOM 3735 C C . ALA B 1 171 ? 15.273 5.627 45.194 1.00 15.45 210 ALA B C 1
ATOM 3736 O O . ALA B 1 171 ? 14.455 6.417 45.706 1.00 17.26 210 ALA B O 1
ATOM 3738 N N A LYS B 1 172 ? 15.948 5.894 44.071 0.48 14.21 211 LYS B N 1
ATOM 3739 N N B LYS B 1 172 ? 15.899 5.872 44.038 0.52 14.45 211 LYS B N 1
ATOM 3740 C CA A LYS B 1 172 ? 15.881 7.164 43.346 0.48 14.10 211 LYS B CA 1
ATOM 3741 C CA B LYS B 1 172 ? 15.873 7.164 43.349 0.52 14.69 211 LYS B CA 1
ATOM 3742 C C A LYS B 1 172 ? 15.124 6.925 42.037 0.48 14.07 211 LYS B C 1
ATOM 3743 C C B LYS B 1 172 ? 15.149 7.014 42.009 0.52 14.38 211 LYS B C 1
ATOM 3744 O O A LYS B 1 172 ? 15.677 6.362 41.090 0.48 14.81 211 LYS B O 1
ATOM 3745 O O B LYS B 1 172 ? 15.756 6.629 41.008 0.52 15.28 211 LYS B O 1
ATOM 3756 N N . LEU B 1 173 ? 13.857 7.340 41.988 1.00 13.59 212 LEU B N 1
ATOM 3757 C CA . LEU B 1 173 ? 13.021 7.135 40.805 1.00 12.20 212 LEU B CA 1
ATOM 3758 C C . LEU B 1 173 ? 13.088 8.316 39.846 1.00 11.46 212 LEU B C 1
ATOM 3759 O O . LEU B 1 173 ? 13.154 9.484 40.271 1.00 14.25 212 LEU B O 1
ATOM 3764 N N . THR B 1 174 ? 13.071 8.004 38.535 1.00 11.25 213 THR B N 1
ATOM 3765 C CA . THR B 1 174 ? 12.830 9.052 37.550 1.00 11.32 213 THR B CA 1
ATOM 3766 C C . THR B 1 174 ? 11.390 9.534 37.661 1.00 11.65 213 THR B C 1
ATOM 3767 O O . THR B 1 174 ? 10.528 8.819 38.177 1.00 13.82 213 THR B O 1
ATOM 3771 N N . PRO B 1 175 ? 11.094 10.726 37.162 1.00 14.06 214 PRO B N 1
ATOM 3772 C CA . PRO B 1 175 ? 9.686 11.108 36.995 1.00 13.98 214 PRO B CA 1
ATOM 3773 C C . PRO B 1 175 ? 8.990 10.151 36.043 1.00 13.25 214 PRO B C 1
ATOM 3774 O O . PRO B 1 175 ? 9.618 9.417 35.288 1.00 15.27 214 PRO B O 1
ATOM 3778 N N . ALA B 1 176 ? 7.672 10.188 36.068 1.00 11.43 215 ALA B N 1
ATOM 3779 C CA . ALA B 1 176 ? 6.837 9.261 35.311 1.00 10.93 215 ALA B CA 1
ATOM 3780 C C . ALA B 1 176 ? 6.067 10.029 34.240 1.00 9.32 215 ALA B C 1
ATOM 3781 O O . ALA B 1 176 ? 5.261 10.910 34.573 1.00 11.74 215 ALA B O 1
ATOM 3783 N N . ALA B 1 177 ? 6.257 9.664 32.959 1.00 8.52 216 ALA B N 1
ATOM 3784 C CA . ALA B 1 177 ? 5.511 10.288 31.863 1.00 8.50 216 ALA B CA 1
ATOM 3785 C C . ALA B 1 177 ? 4.452 9.291 31.391 1.00 8.07 216 ALA B C 1
ATOM 3786 O O . ALA B 1 177 ? 4.782 8.256 30.809 1.00 10.02 216 ALA B O 1
ATOM 3788 N N . PHE B 1 178 ? 3.168 9.616 31.614 1.00 7.11 217 PHE B N 1
ATOM 3789 C CA . PHE B 1 178 ? 2.061 8.717 31.303 1.00 7.52 217 PHE B CA 1
ATOM 3790 C C . PHE B 1 178 ? 1.685 8.972 29.842 1.00 8.93 217 PHE B C 1
ATOM 3791 O O . PHE B 1 178 ? 1.153 10.039 29.507 1.00 11.35 217 PHE B O 1
ATOM 3799 N N . ARG B 1 179 ? 1.999 8.012 28.968 1.00 8.60 218 ARG B N 1
ATOM 3800 C CA . ARG B 1 179 ? 1.790 8.199 27.538 1.00 9.39 218 ARG B CA 1
ATOM 3801 C C . ARG B 1 179 ? 1.833 6.844 26.861 1.00 11.80 218 ARG B C 1
ATOM 3802 O O . ARG B 1 179 ? 2.305 5.858 27.434 1.00 13.30 218 ARG B O 1
ATOM 3810 N N . GLY B 1 180 ? 1.334 6.812 25.630 1.00 11.28 219 GLY B N 1
ATOM 3811 C CA . GLY B 1 180 ? 1.310 5.585 24.868 1.00 11.81 219 GLY B CA 1
ATOM 3812 C C . GLY B 1 180 ? 0.078 4.764 25.173 1.00 12.82 219 GLY B C 1
ATOM 3813 O O . GLY B 1 180 ? -0.862 5.216 25.839 1.00 14.36 219 GLY B O 1
ATOM 3814 N N . GLU B 1 181 ? 0.085 3.525 24.659 1.00 11.95 220 GLU B N 1
ATOM 3815 C CA . GLU B 1 181 ? -1.012 2.574 24.855 1.00 13.71 220 GLU B CA 1
ATOM 3816 C C . GLU B 1 181 ? -0.516 1.262 25.453 1.00 12.03 220 GLU B C 1
ATOM 3817 O O . GLU B 1 181 ? -1.233 0.262 25.426 1.00 13.89 220 GLU B O 1
ATOM 3831 N N . SER B 1 183 ? 1.925 -0.772 24.615 1.00 11.84 222 SER B N 1
ATOM 3832 C CA . SER B 1 183 ? 2.257 -1.791 23.639 1.00 12.05 222 SER B CA 1
ATOM 3833 C C . SER B 1 183 ? 3.707 -2.233 23.800 1.00 11.59 222 SER B C 1
ATOM 3834 O O . SER B 1 183 ? 4.503 -1.606 24.507 1.00 11.42 222 SER B O 1
ATOM 3837 N N A LEU B 1 184 ? 4.049 -3.343 23.137 0.51 11.34 223 LEU B N 1
ATOM 3838 N N B LEU B 1 184 ? 4.054 -3.311 23.099 0.49 10.76 223 LEU B N 1
ATOM 3839 C CA A LEU B 1 184 ? 5.453 -3.728 23.016 0.51 11.27 223 LEU B CA 1
ATOM 3840 C CA B LEU B 1 184 ? 5.445 -3.744 23.046 0.49 10.16 223 LEU B CA 1
ATOM 3841 C C A LEU B 1 184 ? 6.293 -2.570 22.507 0.51 10.80 223 LEU B C 1
ATOM 3842 C C B LEU B 1 184 ? 6.343 -2.667 22.429 0.49 10.13 223 LEU B C 1
ATOM 3843 O O A LEU B 1 184 ? 7.359 -2.257 23.052 0.51 10.84 223 LEU B O 1
ATOM 3844 O O B LEU B 1 184 ? 7.495 -2.490 22.846 0.49 9.80 223 LEU B O 1
ATOM 3853 N N . ALA B 1 185 ? 5.837 -1.951 21.418 1.00 10.77 224 ALA B N 1
ATOM 3854 C CA . ALA B 1 185 ? 6.612 -0.886 20.788 1.00 11.10 224 ALA B CA 1
ATOM 3855 C C . ALA B 1 185 ? 6.786 0.289 21.733 1.00 10.46 224 ALA B C 1
ATOM 3856 O O . ALA B 1 185 ? 7.852 0.927 21.743 1.00 11.01 224 ALA B O 1
ATOM 3858 N N . ASP B 1 186 ? 5.744 0.604 22.525 1.00 10.64 225 ASP B N 1
ATOM 3859 C CA . ASP B 1 186 ? 5.865 1.666 23.527 1.00 11.12 225 ASP B CA 1
ATOM 3860 C C . ASP B 1 186 ? 6.939 1.323 24.544 1.00 11.52 225 ASP B C 1
ATOM 3861 O O . ASP B 1 186 ? 7.746 2.183 24.927 1.00 10.86 225 ASP B O 1
ATOM 3866 N N . GLY B 1 187 ? 6.928 0.070 25.029 1.00 9.53 226 GLY B N 1
ATOM 3867 C CA . GLY B 1 187 ? 7.905 -0.334 26.028 1.00 9.73 226 GLY B CA 1
ATOM 3868 C C . GLY B 1 187 ? 9.317 -0.208 25.507 1.00 10.66 226 GLY B C 1
ATOM 3869 O O . GLY B 1 187 ? 10.217 0.316 26.193 1.00 11.11 226 GLY B O 1
ATOM 3878 N N . ALA B 1 189 ? 10.392 1.741 22.889 1.00 9.28 228 ALA B N 1
ATOM 3879 C CA . ALA B 1 189 ? 10.845 3.099 22.573 1.00 8.93 228 ALA B CA 1
ATOM 3880 C C . ALA B 1 189 ? 10.999 3.938 23.845 1.00 9.22 228 ALA B C 1
ATOM 3881 O O . ALA B 1 189 ? 11.943 4.743 23.963 1.00 10.29 228 ALA B O 1
ATOM 3883 N N . GLN B 1 190 ? 10.049 3.814 24.779 1.00 9.29 229 GLN B N 1
ATOM 3884 C CA . GLN B 1 190 ? 10.150 4.615 26.001 1.00 8.33 229 GLN B CA 1
ATOM 3885 C C . GLN B 1 190 ? 11.341 4.174 26.835 1.00 9.54 229 GLN B C 1
ATOM 3886 O O . GLN B 1 190 ? 12.068 5.020 27.380 1.00 10.00 229 GLN B O 1
ATOM 3892 N N . THR B 1 191 ? 11.604 2.854 26.903 1.00 8.63 230 THR B N 1
ATOM 3893 C CA . THR B 1 191 ? 12.731 2.407 27.719 1.00 8.77 230 THR B CA 1
ATOM 3894 C C . THR B 1 191 ? 14.045 2.762 27.056 1.00 9.07 230 THR B C 1
ATOM 3895 O O . THR B 1 191 ? 15.001 3.164 27.729 1.00 10.40 230 THR B O 1
ATOM 3899 N N . GLN B 1 192 ? 14.116 2.635 25.735 1.00 8.78 231 GLN B N 1
ATOM 3900 C CA . GLN B 1 192 ? 15.344 3.002 25.029 1.00 9.13 231 GLN B CA 1
ATOM 3901 C C . GLN B 1 192 ? 15.705 4.470 25.274 1.00 9.77 231 GLN B C 1
ATOM 3902 O O . GLN B 1 192 ? 16.848 4.819 25.611 1.00 9.61 231 GLN B O 1
ATOM 3908 N N . ASP B 1 193 ? 14.708 5.337 25.157 1.00 9.76 232 ASP B N 1
ATOM 3909 C CA . ASP B 1 193 ? 14.906 6.750 25.447 1.00 10.76 232 ASP B CA 1
ATOM 3910 C C . ASP B 1 193 ? 15.339 6.983 26.898 1.00 10.70 232 ASP B C 1
ATOM 3911 O O . ASP B 1 193 ? 16.298 7.729 27.160 1.00 10.95 232 ASP B O 1
ATOM 3916 N N . LEU B 1 194 ? 14.644 6.360 27.860 1.00 9.32 233 LEU B N 1
ATOM 3917 C CA . LEU B 1 194 ? 14.978 6.604 29.271 1.00 9.32 233 LEU B CA 1
ATOM 3918 C C . LEU B 1 194 ? 16.326 6.006 29.657 1.00 9.32 233 LEU B C 1
ATOM 3919 O O . LEU B 1 194 ? 16.978 6.538 30.559 1.00 10.85 233 LEU B O 1
ATOM 3924 N N . LEU B 1 195 ? 16.719 4.871 29.063 1.00 9.67 234 LEU B N 1
ATOM 3925 C CA . LEU B 1 195 ? 18.048 4.332 29.355 1.00 9.46 234 LEU B CA 1
ATOM 3926 C C . LEU B 1 195 ? 19.128 5.315 28.929 1.00 11.51 234 LEU B C 1
ATOM 3927 O O . LEU B 1 195 ? 20.111 5.532 29.646 1.00 11.68 234 LEU B O 1
ATOM 3940 N N . ARG B 1 197 ? 18.837 8.519 28.701 1.00 12.02 236 ARG B N 1
ATOM 3941 C CA . ARG B 1 197 ? 18.717 9.714 29.532 1.00 12.01 236 ARG B CA 1
ATOM 3942 C C . ARG B 1 197 ? 19.088 9.452 30.980 1.00 11.78 236 ARG B C 1
ATOM 3943 O O . ARG B 1 197 ? 19.299 10.402 31.740 1.00 13.70 236 ARG B O 1
ATOM 3951 N N . THR B 1 198 ? 19.144 8.191 31.385 1.00 11.71 237 THR B N 1
ATOM 3952 C CA . THR B 1 198 ? 19.375 7.810 32.781 1.00 11.42 237 THR B CA 1
ATOM 3953 C C . THR B 1 198 ? 20.485 6.772 32.784 1.00 12.62 237 THR B C 1
ATOM 3954 O O . THR B 1 198 ? 20.246 5.597 33.089 1.00 12.52 237 THR B O 1
ATOM 3958 N N . PRO B 1 199 ? 21.719 7.179 32.475 1.00 14.53 238 PRO B N 1
ATOM 3959 C CA . PRO B 1 199 ? 22.800 6.193 32.290 1.00 15.21 238 PRO B CA 1
ATOM 3960 C C . PRO B 1 199 ? 23.112 5.364 33.529 1.00 16.49 238 PRO B C 1
ATOM 3961 O O . PRO B 1 199 ? 23.627 4.242 33.390 1.00 16.99 238 PRO B O 1
ATOM 3965 N N . ASP B 1 200 ? 22.827 5.869 34.733 1.00 16.28 239 ASP B N 1
ATOM 3966 C CA . ASP B 1 200 ? 23.146 5.124 35.942 1.00 17.78 239 ASP B CA 1
ATOM 3967 C C . ASP B 1 200 ? 21.969 4.316 36.493 1.00 17.46 239 ASP B C 1
ATOM 3968 O O . ASP B 1 200 ? 22.112 3.684 37.544 1.00 17.93 239 ASP B O 1
ATOM 3973 N N . ALA B 1 201 ? 20.846 4.258 35.787 1.00 14.61 240 ALA B N 1
ATOM 3974 C CA . ALA B 1 201 ? 19.738 3.433 36.276 1.00 13.96 240 ALA B CA 1
ATOM 3975 C C . ALA B 1 201 ? 20.121 1.955 36.291 1.00 13.94 240 ALA B C 1
ATOM 3976 O O . ALA B 1 201 ? 20.772 1.457 35.366 1.00 13.94 240 ALA B O 1
ATOM 3978 N N . GLU B 1 202 ? 19.683 1.251 37.346 1.00 12.45 241 GLU B N 1
ATOM 3979 C CA . GLU B 1 202 ? 19.908 -0.183 37.495 1.00 12.84 241 GLU B CA 1
ATOM 3980 C C . GLU B 1 202 ? 18.620 -0.983 37.467 1.00 12.57 241 GLU B C 1
ATOM 3981 O O . GLU B 1 202 ? 18.678 -2.221 37.488 1.00 13.52 241 GLU B O 1
ATOM 3987 N N . TYR B 1 203 ? 17.468 -0.319 37.419 1.00 11.40 242 TYR B N 1
ATOM 3988 C CA . TYR B 1 203 ? 16.175 -0.981 37.435 1.00 10.72 242 TYR B CA 1
ATOM 3989 C C . TYR B 1 203 ? 15.238 -0.249 36.492 1.00 10.55 242 TYR B C 1
ATOM 3990 O O . TYR B 1 203 ? 15.386 0.968 36.265 1.00 10.60 242 TYR B O 1
ATOM 3999 N N . VAL B 1 204 ? 14.242 -0.977 35.985 1.00 10.82 243 VAL B N 1
ATOM 4000 C CA . VAL B 1 204 ? 13.145 -0.374 35.246 1.00 9.50 243 VAL B CA 1
ATOM 4001 C C . VAL B 1 204 ? 11.853 -0.910 35.827 1.00 9.99 243 VAL B C 1
ATOM 4002 O O . VAL B 1 204 ? 11.682 -2.130 35.945 1.00 11.42 243 VAL B O 1
ATOM 4006 N N . PHE B 1 205 ? 10.943 -0.010 36.171 1.00 7.82 244 PHE B N 1
ATOM 4007 C CA . PHE B 1 205 ? 9.612 -0.389 36.640 1.00 8.98 244 PHE B CA 1
ATOM 4008 C C . PHE B 1 205 ? 8.642 -0.261 35.476 1.00 9.18 244 PHE B C 1
ATOM 4009 O O . PHE B 1 205 ? 8.642 0.768 34.785 1.00 11.00 244 PHE B O 1
ATOM 4017 N N . THR B 1 206 ? 7.808 -1.286 35.261 1.00 8.84 245 THR B N 1
ATOM 4018 C CA . THR B 1 206 ? 6.716 -1.255 34.284 1.00 10.94 245 THR B CA 1
ATOM 4019 C C . THR B 1 206 ? 5.477 -1.866 34.921 1.00 11.59 245 THR B C 1
ATOM 4020 O O . THR B 1 206 ? 5.597 -2.748 35.783 1.00 12.35 245 THR B O 1
ATOM 4024 N N . PRO B 1 207 ? 4.274 -1.456 34.502 1.00 10.88 246 PRO B N 1
ATOM 4025 C CA . PRO B 1 207 ? 3.063 -2.019 35.124 1.00 11.28 246 PRO B CA 1
ATOM 4026 C C . PRO B 1 207 ? 2.439 -3.217 34.440 1.00 11.22 246 PRO B C 1
ATOM 4027 O O . PRO B 1 207 ? 1.558 -3.838 35.048 1.00 13.43 246 PRO B O 1
ATOM 4031 N N . VAL B 1 208 ? 2.814 -3.542 33.201 1.00 11.08 247 VAL B N 1
ATOM 4032 C CA . VAL B 1 208 ? 2.099 -4.563 32.432 1.00 11.63 247 VAL B CA 1
ATOM 4033 C C . VAL B 1 208 ? 3.068 -5.331 31.550 1.00 11.07 247 VAL B C 1
ATOM 4034 O O . VAL B 1 208 ? 4.141 -4.841 31.195 1.00 9.87 247 VAL B O 1
ATOM 4038 N N . THR B 1 209 ? 2.645 -6.541 31.165 1.00 11.82 248 THR B N 1
ATOM 4039 C CA . THR B 1 209 ? 3.473 -7.502 30.431 1.00 11.82 248 THR B CA 1
ATOM 4040 C C . THR B 1 209 ? 4.236 -6.888 29.256 1.00 11.81 248 THR B C 1
ATOM 4041 O O . THR B 1 209 ? 5.467 -7.023 29.151 1.00 11.94 248 THR B O 1
ATOM 4045 N N . PHE B 1 210 ? 3.510 -6.256 28.322 1.00 12.29 249 PHE B N 1
ATOM 4046 C CA . PHE B 1 210 ? 4.163 -5.828 27.087 1.00 12.96 249 PHE B CA 1
ATOM 4047 C C . PHE B 1 210 ? 5.131 -4.685 27.329 1.00 10.31 249 PHE B C 1
ATOM 4048 O O . PHE B 1 210 ? 6.119 -4.569 26.602 1.00 9.96 249 PHE B O 1
ATOM 4056 N N . LEU B 1 211 ? 4.858 -3.810 28.310 1.00 9.29 250 LEU B N 1
ATOM 4057 C CA . LEU B 1 211 ? 5.864 -2.795 28.633 1.00 9.58 250 LEU B CA 1
ATOM 4058 C C . LEU B 1 211 ? 7.105 -3.453 29.205 1.00 10.10 250 LEU B C 1
ATOM 4059 O O . LEU B 1 211 ? 8.227 -3.033 28.895 1.00 11.08 250 LEU B O 1
ATOM 4064 N N . GLY B 1 212 ? 6.930 -4.494 30.033 1.00 10.27 251 GLY B N 1
ATOM 4065 C CA . GLY B 1 212 ? 8.102 -5.197 30.550 1.00 11.86 251 GLY B CA 1
ATOM 4066 C C . GLY B 1 212 ? 8.902 -5.894 29.455 1.00 11.12 251 GLY B C 1
ATOM 4067 O O . GLY B 1 212 ? 10.138 -5.847 29.459 1.00 10.59 251 GLY B O 1
ATOM 4068 N N . ILE B 1 213 ? 8.213 -6.561 28.507 1.00 11.80 252 ILE B N 1
ATOM 4069 C CA . ILE B 1 213 ? 8.906 -7.184 27.368 1.00 12.10 252 ILE B CA 1
ATOM 4070 C C . ILE B 1 213 ? 9.640 -6.126 26.561 1.00 11.78 252 ILE B C 1
ATOM 4071 O O . ILE B 1 213 ? 10.804 -6.306 26.186 1.00 11.80 252 ILE B O 1
ATOM 4076 N N . GLY B 1 214 ? 8.979 -4.996 26.299 1.00 11.43 253 GLY B N 1
ATOM 4077 C CA . GLY B 1 214 ? 9.636 -3.943 25.530 1.00 10.70 253 GLY B CA 1
ATOM 4078 C C . GLY B 1 214 ? 10.844 -3.387 26.260 1.00 10.10 253 GLY B C 1
ATOM 4079 O O . GLY B 1 214 ? 11.875 -3.087 25.641 1.00 11.27 253 GLY B O 1
ATOM 4080 N N . ALA B 1 215 ? 10.728 -3.232 27.585 1.00 8.82 254 ALA B N 1
ATOM 4081 C CA . ALA B 1 215 ? 11.872 -2.776 28.369 1.00 8.90 254 ALA B CA 1
ATOM 4082 C C . ALA B 1 215 ? 13.037 -3.759 28.264 1.00 10.18 254 ALA B C 1
ATOM 4083 O O . ALA B 1 215 ? 14.193 -3.338 28.113 1.00 11.40 254 ALA B O 1
ATOM 4085 N N . VAL B 1 216 ? 12.760 -5.074 28.350 1.00 10.24 255 VAL B N 1
ATOM 4086 C CA . VAL B 1 216 ? 13.846 -6.046 28.208 1.00 11.58 255 VAL B CA 1
ATOM 4087 C C . VAL B 1 216 ? 14.476 -5.969 26.823 1.00 11.40 255 VAL B C 1
ATOM 4088 O O . VAL B 1 216 ? 15.699 -6.059 26.690 1.00 12.43 255 VAL B O 1
ATOM 4092 N N . ARG B 1 217 ? 13.667 -5.803 25.765 1.00 11.95 256 ARG B N 1
ATOM 4093 C CA . ARG B 1 217 ? 14.259 -5.658 24.429 1.00 11.44 256 ARG B CA 1
ATOM 4094 C C . ARG B 1 217 ? 15.182 -4.453 24.370 1.00 11.46 256 ARG B C 1
ATOM 4095 O O . ARG B 1 217 ? 16.250 -4.521 23.765 1.00 11.64 256 ARG B O 1
ATOM 4103 N N . ALA B 1 218 ? 14.759 -3.328 24.959 1.00 10.23 257 ALA B N 1
ATOM 4104 C CA . ALA B 1 218 ? 15.578 -2.116 24.947 1.00 9.10 257 ALA B CA 1
ATOM 4105 C C . ALA B 1 218 ? 16.864 -2.336 25.707 1.00 10.07 257 ALA B C 1
ATOM 4106 O O . ALA B 1 218 ? 17.937 -1.881 25.292 1.00 10.37 257 ALA B O 1
ATOM 4108 N N . ALA B 1 219 ? 16.763 -2.985 26.852 1.00 10.46 258 ALA B N 1
ATOM 4109 C CA . ALA B 1 219 ? 17.938 -3.236 27.681 1.00 11.08 258 ALA B CA 1
ATOM 4110 C C . ALA B 1 219 ? 18.921 -4.142 26.958 1.00 12.74 258 ALA B C 1
ATOM 4111 O O . ALA B 1 219 ? 20.141 -3.922 26.998 1.00 13.70 258 ALA B O 1
ATOM 4113 N N . ARG B 1 220 ? 18.408 -5.170 26.284 1.00 12.06 259 ARG B N 1
ATOM 4114 C CA . ARG B 1 220 ? 19.288 -6.049 25.517 1.00 13.08 259 ARG B CA 1
ATOM 4115 C C . ARG B 1 220 ? 20.003 -5.287 24.407 1.00 14.32 259 ARG B C 1
ATOM 4116 O O . ARG B 1 220 ? 21.219 -5.461 24.208 1.00 14.31 259 ARG B O 1
ATOM 4124 N N . GLN B 1 221 ? 19.279 -4.427 23.669 1.00 13.44 260 GLN B N 1
ATOM 4125 C CA . GLN B 1 221 ? 19.927 -3.698 22.579 1.00 13.62 260 GLN B CA 1
ATOM 4126 C C . GLN B 1 221 ? 20.976 -2.722 23.106 1.00 14.50 260 GLN B C 1
ATOM 4127 O O . GLN B 1 221 ? 22.050 -2.561 22.500 1.00 16.60 260 GLN B O 1
ATOM 4133 N N . ALA B 1 222 ? 20.697 -2.077 24.234 1.00 14.23 261 ALA B N 1
ATOM 4134 C CA . ALA B 1 222 ? 21.632 -1.118 24.822 1.00 14.32 261 ALA B CA 1
ATOM 4135 C C . ALA B 1 222 ? 22.751 -1.768 25.624 1.00 15.02 261 ALA B C 1
ATOM 4136 O O . ALA B 1 222 ? 23.583 -1.033 26.173 1.00 14.91 261 ALA B O 1
ATOM 4138 N N . ASN B 1 223 ? 22.772 -3.103 25.748 1.00 14.78 262 ASN B N 1
ATOM 4139 C CA . ASN B 1 223 ? 23.716 -3.783 26.641 1.00 15.90 262 ASN B CA 1
ATOM 4140 C C . ASN B 1 223 ? 23.657 -3.190 28.043 1.00 14.97 262 ASN B C 1
ATOM 4141 O O . ASN B 1 223 ? 24.685 -2.897 28.661 1.00 16.93 262 ASN B O 1
ATOM 4146 N N . ARG B 1 224 ? 22.443 -2.986 28.554 1.00 12.15 263 ARG B N 1
ATOM 4147 C CA . ARG B 1 224 ? 22.291 -2.506 29.932 1.00 11.82 263 ARG B CA 1
ATOM 4148 C C . ARG B 1 224 ? 21.699 -3.617 30.780 1.00 13.97 263 ARG B C 1
ATOM 4149 O O . ARG B 1 224 ? 20.592 -4.076 30.487 1.00 15.57 263 ARG B O 1
ATOM 4157 N N . PRO B 1 225 ? 22.344 -4.019 31.851 1.00 15.89 264 PRO B N 1
ATOM 4158 C CA . PRO B 1 225 ? 21.841 -5.143 32.655 1.00 16.81 264 PRO B CA 1
ATOM 4159 C C . PRO B 1 225 ? 20.800 -4.739 33.673 1.00 15.92 264 PRO B C 1
ATOM 4160 O O . PRO B 1 225 ? 20.797 -5.277 34.787 1.00 17.89 264 PRO B O 1
ATOM 4164 N N . VAL B 1 226 ? 19.940 -3.782 33.327 1.00 13.50 265 VAL B N 1
ATOM 4165 C CA . VAL B 1 226 ? 18.922 -3.344 34.268 1.00 13.25 265 VAL B CA 1
ATOM 4166 C C . VAL B 1 226 ? 17.991 -4.516 34.614 1.00 12.76 265 VAL B C 1
ATOM 4167 O O . VAL B 1 226 ? 17.675 -5.388 33.780 1.00 14.71 265 VAL B O 1
ATOM 4171 N N . LYS B 1 227 ? 17.538 -4.524 35.858 1.00 12.11 266 LYS B N 1
ATOM 4172 C CA . LYS B 1 227 ? 16.574 -5.508 36.312 1.00 11.33 266 LYS B CA 1
ATOM 4173 C C . LYS B 1 227 ? 15.186 -4.900 36.182 1.00 12.00 266 LYS B C 1
ATOM 4174 O O . LYS B 1 227 ? 14.950 -3.776 36.638 1.00 12.88 266 LYS B O 1
ATOM 4180 N N . VAL B 1 228 ? 14.275 -5.628 35.536 1.00 11.06 267 VAL B N 1
ATOM 4181 C CA . VAL B 1 228 ? 12.958 -5.117 35.196 1.00 12.11 267 VAL B CA 1
ATOM 4182 C C . VAL B 1 228 ? 11.939 -5.680 36.168 1.00 11.58 267 VAL B C 1
ATOM 4183 O O . VAL B 1 228 ? 11.984 -6.865 36.520 1.00 13.17 267 VAL B O 1
ATOM 4187 N N . LEU B 1 229 ? 11.013 -4.833 36.605 1.00 11.75 268 LEU B N 1
ATOM 4188 C CA . LEU B 1 229 ? 9.873 -5.252 37.393 1.00 10.72 268 LEU B CA 1
ATOM 4189 C C . LEU B 1 229 ? 8.645 -5.076 36.524 1.00 10.76 268 LEU B C 1
ATOM 4190 O O . LEU B 1 229 ? 8.534 -4.072 35.799 1.00 12.06 268 LEU B O 1
ATOM 4195 N N . THR B 1 230 ? 7.743 -6.050 36.559 1.00 10.71 269 THR B N 1
ATOM 4196 C CA . THR B 1 230 ? 6.570 -5.953 35.701 1.00 11.13 269 THR B CA 1
ATOM 4197 C C . THR B 1 230 ? 5.424 -6.762 36.325 1.00 11.40 269 THR B C 1
ATOM 4198 O O . THR B 1 230 ? 5.480 -7.187 37.484 1.00 9.67 269 THR B O 1
ATOM 4202 N N . SER B 1 231 ? 4.369 -6.970 35.549 1.00 11.01 270 SER B N 1
ATOM 4203 C CA . SER B 1 231 ? 3.187 -7.609 36.091 1.00 12.95 270 SER B CA 1
ATOM 4204 C C . SER B 1 231 ? 2.518 -8.434 34.998 1.00 13.69 270 SER B C 1
ATOM 4205 O O . SER B 1 231 ? 2.617 -8.099 33.806 1.00 15.59 270 SER B O 1
ATOM 4208 N N . ALA B 1 232 ? 1.877 -9.538 35.421 1.00 11.40 271 ALA B N 1
ATOM 4209 C CA . ALA B 1 232 ? 1.098 -10.452 34.576 1.00 10.63 271 ALA B CA 1
ATOM 4210 C C . ALA B 1 232 ? 2.016 -11.392 33.796 1.00 12.67 271 ALA B C 1
ATOM 4211 O O . ALA B 1 232 ? 2.607 -11.005 32.773 1.00 15.23 271 ALA B O 1
ATOM 4221 N N . VAL B 1 234 ? 3.727 -14.225 31.470 1.00 13.01 273 VAL B N 1
ATOM 4222 C CA . VAL B 1 234 ? 3.632 -15.062 30.282 1.00 13.54 273 VAL B CA 1
ATOM 4223 C C . VAL B 1 234 ? 4.759 -16.081 30.372 1.00 13.67 273 VAL B C 1
ATOM 4224 O O . VAL B 1 234 ? 5.743 -15.881 31.090 1.00 13.92 273 VAL B O 1
ATOM 4228 N N . LYS B 1 235 ? 4.626 -17.170 29.600 1.00 14.68 274 LYS B N 1
ATOM 4229 C CA . LYS B 1 235 ? 5.590 -18.266 29.684 1.00 16.67 274 LYS B CA 1
ATOM 4230 C C . LYS B 1 235 ? 7.041 -17.781 29.577 1.00 17.07 274 LYS B C 1
ATOM 4231 O O . LYS B 1 235 ? 7.932 -18.270 30.292 1.00 17.74 274 LYS B O 1
ATOM 4237 N N . GLU B 1 236 ? 7.310 -16.859 28.655 1.00 16.54 275 GLU B N 1
ATOM 4238 C CA . GLU B 1 236 ? 8.689 -16.447 28.404 1.00 18.36 275 GLU B CA 1
ATOM 4239 C C . GLU B 1 236 ? 9.298 -15.669 29.567 1.00 17.70 275 GLU B C 1
ATOM 4240 O O . GLU B 1 236 ? 10.530 -15.526 29.629 1.00 17.49 275 GLU B O 1
ATOM 4246 N N . ASN B 1 237 ? 8.473 -15.180 30.494 1.00 16.25 276 ASN B N 1
ATOM 4247 C CA . ASN B 1 237 ? 8.990 -14.517 31.690 1.00 14.93 276 ASN B CA 1
ATOM 4248 C C . ASN B 1 237 ? 9.694 -15.491 32.620 1.00 15.55 276 ASN B C 1
ATOM 4249 O O . ASN B 1 237 ? 10.497 -15.063 33.449 1.00 16.46 276 ASN B O 1
ATOM 4254 N N . GLU B 1 238 ? 9.365 -16.785 32.550 1.00 15.40 277 GLU B N 1
ATOM 4255 C CA . GLU B 1 238 ? 9.930 -17.728 33.509 1.00 14.86 277 GLU B CA 1
ATOM 4256 C C . GLU B 1 238 ? 11.441 -17.779 33.370 1.00 15.43 277 GLU B C 1
ATOM 4257 O O . GLU B 1 238 ? 12.181 -17.627 34.356 1.00 15.84 277 GLU B O 1
ATOM 4263 N N . ALA B 1 239 ? 11.919 -17.935 32.133 1.00 15.85 278 ALA B N 1
ATOM 4264 C CA . ALA B 1 239 ? 13.362 -17.946 31.919 1.00 17.11 278 ALA B CA 1
ATOM 4265 C C . ALA B 1 239 ? 13.988 -16.593 32.231 1.00 16.67 278 ALA B C 1
ATOM 4266 O O . ALA B 1 239 ? 15.123 -16.533 32.728 1.00 17.69 278 ALA B O 1
ATOM 4276 N N . ILE B 1 241 ? 13.084 -14.518 34.523 1.00 15.09 280 ILE B N 1
ATOM 4277 C CA . ILE B 1 241 ? 13.254 -14.506 35.977 1.00 15.76 280 ILE B CA 1
ATOM 4278 C C . ILE B 1 241 ? 14.474 -15.333 36.378 1.00 16.95 280 ILE B C 1
ATOM 4279 O O . ILE B 1 241 ? 15.313 -14.901 37.190 1.00 17.52 280 ILE B O 1
ATOM 4284 N N . ARG B 1 242 ? 14.581 -16.552 35.836 1.00 16.79 281 ARG B N 1
ATOM 4285 C CA . ARG B 1 242 ? 15.700 -17.412 36.208 1.00 18.68 281 ARG B CA 1
ATOM 4286 C C . ARG B 1 242 ? 17.029 -16.783 35.833 1.00 20.19 281 ARG B C 1
ATOM 4287 O O . ARG B 1 242 ? 18.015 -16.919 36.568 1.00 21.96 281 ARG B O 1
ATOM 4295 N N . GLU B 1 243 ? 17.084 -16.130 34.676 1.00 20.35 282 GLU B N 1
ATOM 4296 C CA . GLU B 1 243 ? 18.294 -15.481 34.189 1.00 21.48 282 GLU B CA 1
ATOM 4297 C C . GLU B 1 243 ? 18.583 -14.151 34.865 1.00 21.33 282 GLU B C 1
ATOM 4298 O O . GLU B 1 243 ? 19.646 -13.564 34.604 1.00 23.25 282 GLU B O 1
ATOM 4304 N N . GLY B 1 244 ? 17.664 -13.652 35.694 1.00 18.85 283 GLY B N 1
ATOM 4305 C CA . GLY B 1 244 ? 17.867 -12.437 36.458 1.00 18.40 283 GLY B CA 1
ATOM 4306 C C . GLY B 1 244 ? 17.525 -11.171 35.726 1.00 17.34 283 GLY B C 1
ATOM 4307 O O . GLY B 1 244 ? 17.771 -10.080 36.249 1.00 19.90 283 GLY B O 1
ATOM 4308 N N . ARG B 1 245 ? 16.986 -11.273 34.518 1.00 15.62 284 ARG B N 1
ATOM 4309 C CA . ARG B 1 245 ? 16.586 -10.070 33.790 1.00 15.22 284 ARG B CA 1
ATOM 4310 C C . ARG B 1 245 ? 15.312 -9.456 34.374 1.00 14.55 284 ARG B C 1
ATOM 4311 O O . ARG B 1 245 ? 15.162 -8.223 34.414 1.00 15.14 284 ARG B O 1
ATOM 4319 N N . LEU B 1 246 ? 14.360 -10.298 34.774 1.00 14.16 285 LEU B N 1
ATOM 4320 C CA . LEU B 1 246 ? 13.181 -9.835 35.494 1.00 13.40 285 LEU B CA 1
ATOM 4321 C C . LEU B 1 246 ? 13.416 -10.086 36.967 1.00 13.04 285 LEU B C 1
ATOM 4322 O O . LEU B 1 246 ? 13.622 -11.234 37.382 1.00 15.62 285 LEU B O 1
ATOM 4327 N N . LEU B 1 247 ? 13.384 -9.014 37.752 1.00 11.39 286 LEU B N 1
ATOM 4328 C CA . LEU B 1 247 ? 13.542 -9.162 39.195 1.00 12.47 286 LEU B CA 1
ATOM 4329 C C . LEU B 1 247 ? 12.300 -9.779 39.809 1.00 11.73 286 LEU B C 1
ATOM 4330 O O . LEU B 1 247 ? 12.387 -10.656 40.681 1.00 13.53 286 LEU B O 1
ATOM 4335 N N . ALA B 1 248 ? 11.130 -9.332 39.366 1.00 11.50 287 ALA B N 1
ATOM 4336 C CA . ALA B 1 248 ? 9.881 -9.733 39.991 1.00 12.06 287 ALA B CA 1
ATOM 4337 C C . ALA B 1 248 ? 8.769 -9.465 38.998 1.00 10.99 287 ALA B C 1
ATOM 4338 O O . ALA B 1 248 ? 8.815 -8.467 38.282 1.00 12.08 287 ALA B O 1
ATOM 4340 N N . VAL B 1 249 ? 7.765 -10.327 38.995 1.00 9.98 288 VAL B N 1
ATOM 4341 C CA . VAL B 1 249 ? 6.567 -10.143 38.177 1.00 9.61 288 VAL B CA 1
ATOM 4342 C C . VAL B 1 249 ? 5.381 -10.361 39.097 1.00 11.19 288 VAL B C 1
ATOM 4343 O O . VAL B 1 249 ? 5.238 -11.449 39.669 1.00 12.64 288 VAL B O 1
ATOM 4347 N N . ALA B 1 250 ? 4.520 -9.351 39.226 1.00 10.81 289 ALA B N 1
ATOM 4348 C CA . ALA B 1 250 ? 3.293 -9.546 39.992 1.00 11.18 289 ALA B CA 1
ATOM 4349 C C . ALA B 1 250 ? 2.394 -10.537 39.255 1.00 11.76 289 ALA B C 1
ATOM 4350 O O . ALA B 1 250 ? 2.227 -10.449 38.043 1.00 12.54 289 ALA B O 1
ATOM 4352 N N . SER B 1 251 ? 1.890 -11.542 39.958 1.00 11.96 290 SER B N 1
ATOM 4353 C CA . SER B 1 251 ? 0.945 -12.455 39.338 1.00 11.63 290 SER B CA 1
ATOM 4354 C C . SER B 1 251 ? -0.399 -11.750 39.200 1.00 12.20 290 SER B C 1
ATOM 4355 O O . SER B 1 251 ? -0.848 -11.110 40.138 1.00 14.80 290 SER B O 1
ATOM 4358 N N . GLU B 1 252 ? -1.005 -11.792 38.013 1.00 11.17 291 GLU B N 1
ATOM 4359 C CA . GLU B 1 252 ? -2.363 -11.280 37.833 1.00 11.73 291 GLU B CA 1
ATOM 4360 C C . GLU B 1 252 ? -3.240 -12.449 37.411 1.00 11.98 291 GLU B C 1
ATOM 4361 O O . GLU B 1 252 ? -3.225 -12.851 36.232 1.00 13.36 291 GLU B O 1
ATOM 4367 N N . PRO B 1 253 ? -3.988 -13.025 38.315 1.00 11.98 292 PRO B N 1
ATOM 4368 C CA . PRO B 1 253 ? -4.612 -14.342 38.047 1.00 12.14 292 PRO B CA 1
ATOM 4369 C C . PRO B 1 253 ? -5.948 -14.174 37.329 1.00 12.26 292 PRO B C 1
ATOM 4370 O O . PRO B 1 253 ? -7.018 -14.303 37.903 1.00 12.33 292 PRO B O 1
ATOM 4374 N N . GLY B 1 254 ? -5.863 -13.883 36.021 1.00 11.37 293 GLY B N 1
ATOM 4375 C CA . GLY B 1 254 ? -7.067 -13.615 35.254 1.00 10.11 293 GLY B CA 1
ATOM 4376 C C . GLY B 1 254 ? -8.014 -14.801 35.244 1.00 9.94 293 GLY B C 1
ATOM 4377 O O . GLY B 1 254 ? -9.227 -14.625 35.251 1.00 9.56 293 GLY B O 1
ATOM 4378 N N . VAL B 1 255 ? -7.469 -16.028 35.220 1.00 10.08 294 VAL B N 1
ATOM 4379 C CA . VAL B 1 255 ? -8.342 -17.187 35.097 1.00 10.53 294 VAL B CA 1
ATOM 4380 C C . VAL B 1 255 ? -9.242 -17.291 36.317 1.00 9.94 294 VAL B C 1
ATOM 4381 O O . VAL B 1 255 ? -10.462 -17.472 36.201 1.00 8.86 294 VAL B O 1
ATOM 4385 N N . ILE B 1 256 ? -8.661 -17.168 37.515 1.00 9.82 295 ILE B N 1
ATOM 4386 C CA . ILE B 1 256 ? -9.520 -17.281 38.694 1.00 11.23 295 ILE B CA 1
ATOM 4387 C C . ILE B 1 256 ? -10.496 -16.113 38.780 1.00 10.25 295 ILE B C 1
ATOM 4388 O O . ILE B 1 256 ? -11.645 -16.293 39.221 1.00 10.09 295 ILE B O 1
ATOM 4401 N N . GLY B 1 258 ? -12.044 -14.734 36.251 1.00 8.59 297 GLY B N 1
ATOM 4402 C CA . GLY B 1 258 ? -13.162 -15.088 35.395 1.00 7.93 297 GLY B CA 1
ATOM 4403 C C . GLY B 1 258 ? -14.053 -16.142 36.036 1.00 7.81 297 GLY B C 1
ATOM 4404 O O . GLY B 1 258 ? -15.282 -16.058 35.976 1.00 7.44 297 GLY B O 1
ATOM 4405 N N . ARG B 1 259 ? -13.447 -17.135 36.686 1.00 8.61 298 ARG B N 1
ATOM 4406 C CA . ARG B 1 259 ? -14.265 -18.159 37.348 1.00 8.66 298 ARG B CA 1
ATOM 4407 C C . ARG B 1 259 ? -15.104 -17.554 38.465 1.00 8.57 298 ARG B C 1
ATOM 4408 O O . ARG B 1 259 ? -16.289 -17.910 38.642 1.00 8.94 298 ARG B O 1
ATOM 4416 N N . LEU B 1 260 ? -14.500 -16.644 39.233 1.00 8.02 299 LEU B N 1
ATOM 4417 C CA . LEU B 1 260 ? -15.223 -16.009 40.324 1.00 8.18 299 LEU B CA 1
ATOM 4418 C C . LEU B 1 260 ? -16.365 -15.156 39.801 1.00 8.33 299 LEU B C 1
ATOM 4419 O O . LEU B 1 260 ? -17.441 -15.110 40.402 1.00 9.51 299 LEU B O 1
ATOM 4424 N N . ILE B 1 261 ? -16.145 -14.441 38.702 1.00 8.03 300 ILE B N 1
ATOM 4425 C CA . ILE B 1 261 ? -17.232 -13.661 38.107 1.00 8.72 300 ILE B CA 1
ATOM 4426 C C . ILE B 1 261 ? -18.449 -14.537 37.853 1.00 8.98 300 ILE B C 1
ATOM 4427 O O . ILE B 1 261 ? -19.578 -14.141 38.140 1.00 9.91 300 ILE B O 1
ATOM 4432 N N . VAL B 1 262 ? -18.246 -15.730 37.272 1.00 7.73 301 VAL B N 1
ATOM 4433 C CA . VAL B 1 262 ? -19.371 -16.650 37.055 1.00 7.94 301 VAL B CA 1
ATOM 4434 C C . VAL B 1 262 ? -20.021 -17.075 38.375 1.00 8.79 301 VAL B C 1
ATOM 4435 O O . VAL B 1 262 ? -21.253 -17.044 38.512 1.00 9.81 301 VAL B O 1
ATOM 4439 N N . GLN B 1 263 ? -19.220 -17.465 39.361 1.00 7.79 302 GLN B N 1
ATOM 4440 C CA . GLN B 1 263 ? -19.796 -17.937 40.621 1.00 8.26 302 GLN B CA 1
ATOM 4441 C C . GLN B 1 263 ? -20.535 -16.819 41.365 1.00 8.27 302 GLN B C 1
ATOM 4442 O O . GLN B 1 263 ? -21.604 -17.052 41.964 1.00 9.62 302 GLN B O 1
ATOM 4448 N N . TYR B 1 264 ? -20.002 -15.598 41.307 1.00 9.09 303 TYR B N 1
ATOM 4449 C CA . TYR B 1 264 ? -20.686 -14.460 41.924 1.00 9.36 303 TYR B CA 1
ATOM 4450 C C . TYR B 1 264 ? -21.970 -14.109 41.172 1.00 9.26 303 TYR B C 1
ATOM 4451 O O . TYR B 1 264 ? -23.000 -13.785 41.794 1.00 9.87 303 TYR B O 1
ATOM 4460 N N . ALA B 1 265 ? -21.929 -14.152 39.833 1.00 9.01 304 ALA B N 1
ATOM 4461 C CA . ALA B 1 265 ? -23.106 -13.790 39.050 1.00 9.18 304 ALA B CA 1
ATOM 4462 C C . ALA B 1 265 ? -24.262 -14.761 39.296 1.00 9.50 304 ALA B C 1
ATOM 4463 O O . ALA B 1 265 ? -25.422 -14.334 39.365 1.00 10.25 304 ALA B O 1
ATOM 4465 N N . ILE B 1 266 ? -23.980 -16.076 39.409 1.00 8.07 305 ILE B N 1
ATOM 4466 C CA . ILE B 1 266 ? -25.078 -17.026 39.692 1.00 8.90 305 ILE B CA 1
ATOM 4467 C C . ILE B 1 266 ? -25.753 -16.675 41.002 1.00 10.27 305 ILE B C 1
ATOM 4468 O O . ILE B 1 266 ? -26.981 -16.679 41.105 1.00 10.35 305 ILE B O 1
ATOM 4473 N N . ARG B 1 267 ? -24.959 -16.396 42.031 1.00 9.94 306 ARG B N 1
ATOM 4474 C CA . ARG B 1 267 ? -25.521 -16.073 43.338 1.00 9.98 306 ARG B CA 1
ATOM 4475 C C . ARG B 1 267 ? -26.314 -14.794 43.290 1.00 11.01 306 ARG B C 1
ATOM 4476 O O . ARG B 1 267 ? -27.422 -14.728 43.835 1.00 11.94 306 ARG B O 1
ATOM 4484 N N . GLU B 1 268 ? -25.795 -13.780 42.605 1.00 10.95 307 GLU B N 1
ATOM 4485 C CA . GLU B 1 268 ? -26.535 -12.524 42.514 1.00 11.97 307 GLU B CA 1
ATOM 4486 C C . GLU B 1 268 ? -27.862 -12.753 41.798 1.00 12.33 307 GLU B C 1
ATOM 4487 O O . GLU B 1 268 ? -28.923 -12.291 42.254 1.00 13.24 307 GLU B O 1
ATOM 4493 N N . HIS B 1 269 ? -27.818 -13.533 40.718 1.00 10.80 308 HIS B N 1
ATOM 4494 C CA . HIS B 1 269 ? -28.996 -13.759 39.888 1.00 11.56 308 HIS B CA 1
ATOM 4495 C C . HIS B 1 269 ? -30.088 -14.488 40.654 1.00 13.37 308 HIS B C 1
ATOM 4496 O O . HIS B 1 269 ? -31.274 -14.158 40.513 1.00 15.63 308 HIS B O 1
ATOM 4503 N N . GLU B 1 270 ? -29.719 -15.457 41.483 1.00 12.99 309 GLU B N 1
ATOM 4504 C CA . GLU B 1 270 ? -30.704 -16.299 42.165 1.00 13.63 309 GLU B CA 1
ATOM 4505 C C . GLU B 1 270 ? -30.945 -15.893 43.606 1.00 14.62 309 GLU B C 1
ATOM 4506 O O . GLU B 1 270 ? -31.611 -16.629 44.338 1.00 15.47 309 GLU B O 1
ATOM 4512 N N . GLY B 1 271 ? -30.445 -14.729 44.015 1.00 14.82 310 GLY B N 1
ATOM 4513 C CA . GLY B 1 271 ? -30.701 -14.201 45.341 1.00 16.00 310 GLY B CA 1
ATOM 4514 C C . GLY B 1 271 ? -30.047 -14.974 46.458 1.00 16.83 310 GLY B C 1
ATOM 4515 O O . GLY B 1 271 ? -30.594 -15.030 47.575 1.00 19.09 310 GLY B O 1
ATOM 4516 N N . LEU B 1 272 ? -28.901 -15.575 46.195 1.00 15.11 311 LEU B N 1
ATOM 4517 C CA . LEU B 1 272 ? -28.178 -16.352 47.189 1.00 15.62 311 LEU B CA 1
ATOM 4518 C C . LEU B 1 272 ? -27.175 -15.466 47.916 1.00 16.39 311 LEU B C 1
ATOM 4519 O O . LEU B 1 272 ? -26.796 -14.411 47.415 1.00 17.28 311 LEU B O 1
ATOM 4524 N N . PRO B 1 273 ? -26.702 -15.869 49.094 1.00 17.29 312 PRO B N 1
ATOM 4525 C CA . PRO B 1 273 ? -25.677 -15.075 49.795 1.00 17.00 312 PRO B CA 1
ATOM 4526 C C . PRO B 1 273 ? -24.443 -14.858 48.919 1.00 16.23 312 PRO B C 1
ATOM 4527 O O . PRO B 1 273 ? -23.948 -15.790 48.282 1.00 15.69 312 PRO B O 1
ATOM 4539 N N . PRO B 1 275 ? -20.528 -14.148 47.979 1.00 13.98 314 PRO B N 1
ATOM 4540 C CA . PRO B 1 275 ? -19.210 -14.361 48.553 1.00 13.80 314 PRO B CA 1
ATOM 4541 C C . PRO B 1 275 ? -18.584 -13.013 48.881 1.00 14.91 314 PRO B C 1
ATOM 4542 O O . PRO B 1 275 ? -19.263 -11.979 48.776 1.00 14.19 314 PRO B O 1
ATOM 4546 N N . PRO B 1 276 ? -17.327 -12.977 49.335 1.00 15.18 315 PRO B N 1
ATOM 4547 C CA . PRO B 1 276 ? -16.793 -11.742 49.926 1.00 15.18 315 PRO B CA 1
ATOM 4548 C C . PRO B 1 276 ? -16.754 -10.583 48.938 1.00 14.01 315 PRO B C 1
ATOM 4549 O O . PRO B 1 276 ? -16.413 -10.747 47.764 1.00 14.17 315 PRO B O 1
ATOM 4553 N N . LEU B 1 277 ? -17.144 -9.406 49.422 1.00 13.12 316 LEU B N 1
ATOM 4554 C CA . LEU B 1 277 ? -17.052 -8.174 48.644 1.00 12.26 316 LEU B CA 1
ATOM 4555 C C . LEU B 1 277 ? -16.545 -7.073 49.559 1.00 12.89 316 LEU B C 1
ATOM 4556 O O . LEU B 1 277 ? -17.151 -6.809 50.604 1.00 14.29 316 LEU B O 1
ATOM 4561 N N . ASP B 1 278 ? -15.445 -6.430 49.161 1.00 12.30 317 ASP B N 1
ATOM 4562 C CA . ASP B 1 278 ? -14.973 -5.227 49.831 1.00 13.89 317 ASP B CA 1
ATOM 4563 C C . ASP B 1 278 ? -15.908 -4.059 49.515 1.00 13.31 317 ASP B C 1
ATOM 4564 O O . ASP B 1 278 ? -16.615 -4.039 48.495 1.00 11.89 317 ASP B O 1
ATOM 4569 N N . LYS B 1 279 ? -15.877 -3.061 50.386 1.00 12.65 318 LYS B N 1
ATOM 4570 C CA . LYS B 1 279 ? -16.659 -1.846 50.181 1.00 12.71 318 LYS B CA 1
ATOM 4571 C C . LYS B 1 279 ? -16.097 -1.047 49.021 1.00 11.05 318 LYS B C 1
ATOM 4572 O O . LYS B 1 279 ? -14.902 -1.122 48.721 1.00 11.05 318 LYS B O 1
ATOM 4578 N N . PRO B 1 280 ? -16.928 -0.214 48.404 1.00 9.65 319 PRO B N 1
ATOM 4579 C CA . PRO B 1 280 ? -16.427 0.725 47.395 1.00 9.47 319 PRO B CA 1
ATOM 4580 C C . PRO B 1 280 ? -15.255 1.534 47.927 1.00 9.36 319 PRO B C 1
ATOM 4581 O O . PRO B 1 280 ? -15.195 1.872 49.115 1.00 11.95 319 PRO B O 1
ATOM 4585 N N . THR B 1 281 ? -14.342 1.872 47.024 1.00 8.66 320 THR B N 1
ATOM 4586 C CA . THR B 1 281 ? -13.251 2.793 47.329 1.00 9.03 320 THR B CA 1
ATOM 4587 C C . THR B 1 281 ? -13.306 3.977 46.372 1.00 9.85 320 THR B C 1
ATOM 4588 O O . THR B 1 281 ? -14.106 4.020 45.442 1.00 10.10 320 THR B O 1
ATOM 4592 N N . ARG B 1 282 ? -12.393 4.928 46.576 1.00 9.81 321 ARG B N 1
ATOM 4593 C CA . ARG B 1 282 ? -12.346 6.091 45.690 1.00 9.94 321 ARG B CA 1
ATOM 4594 C C . ARG B 1 282 ? -12.231 5.660 44.230 1.00 9.79 321 ARG B C 1
ATOM 4595 O O . ARG B 1 282 ? -12.980 6.145 43.357 1.00 10.47 321 ARG B O 1
ATOM 4603 N N . SER B 1 283 ? -11.262 4.783 43.935 1.00 9.78 322 SER B N 1
ATOM 4604 C CA . SER B 1 283 ? -11.000 4.400 42.551 1.00 9.89 322 SER B CA 1
ATOM 4605 C C . SER B 1 283 ? -11.887 3.270 42.065 1.00 9.65 322 SER B C 1
ATOM 4606 O O . SER B 1 283 ? -11.989 3.064 40.841 1.00 9.93 322 SER B O 1
ATOM 4609 N N . VAL B 1 284 ? -12.474 2.504 42.984 1.00 8.84 323 VAL B N 1
ATOM 4610 C CA . VAL B 1 284 ? -13.300 1.342 42.626 1.00 9.13 323 VAL B CA 1
ATOM 4611 C C . VAL B 1 284 ? -14.655 1.542 43.289 1.00 8.76 323 VAL B C 1
ATOM 4612 O O . VAL B 1 284 ? -14.903 1.036 44.404 1.00 7.91 323 VAL B O 1
ATOM 4616 N N . PRO B 1 285 ? -15.547 2.324 42.675 1.00 8.54 324 PRO B N 1
ATOM 4617 C CA . PRO B 1 285 ? -16.745 2.816 43.376 1.00 8.74 324 PRO B CA 1
ATOM 4618 C C . PRO B 1 285 ? -17.923 1.845 43.358 1.00 9.07 324 PRO B C 1
ATOM 4619 O O . PRO B 1 285 ? -19.055 2.213 43.035 1.00 10.93 324 PRO B O 1
ATOM 4623 N N . TYR B 1 286 ? -17.665 0.595 43.718 1.00 8.18 325 TYR B N 1
ATOM 4624 C CA . TYR B 1 286 ? -18.675 -0.458 43.738 1.00 8.19 325 TYR B CA 1
ATOM 4625 C C . TYR B 1 286 ? -18.147 -1.596 44.599 1.00 8.82 325 TYR B C 1
ATOM 4626 O O . TYR B 1 286 ? -16.934 -1.676 44.863 1.00 8.92 325 TYR B O 1
ATOM 4635 N N . PRO B 1 287 ? -19.027 -2.450 45.101 1.00 9.36 326 PRO B N 1
ATOM 4636 C CA . PRO B 1 287 ? -18.565 -3.623 45.855 1.00 10.19 326 PRO B CA 1
ATOM 4637 C C . PRO B 1 287 ? -17.679 -4.498 44.969 1.00 8.78 326 PRO B C 1
ATOM 4638 O O . PRO B 1 287 ? -17.949 -4.669 43.779 1.00 10.43 326 PRO B O 1
ATOM 4642 N N . HIS B 1 288 ? -16.604 -5.039 45.542 1.00 8.74 327 HIS B N 1
ATOM 4643 C CA . HIS B 1 288 ? -15.679 -5.774 44.693 1.00 8.66 327 HIS B CA 1
ATOM 4644 C C . HIS B 1 288 ? -14.834 -6.738 45.504 1.00 9.12 327 HIS B C 1
ATOM 4645 O O . HIS B 1 288 ? -14.494 -6.476 46.665 1.00 10.90 327 HIS B O 1
ATOM 4652 N N . PHE B 1 289 ? -14.469 -7.840 44.855 1.00 8.12 328 PHE B N 1
ATOM 4653 C CA . PHE B 1 289 ? -13.562 -8.809 45.439 1.00 8.35 328 PHE B CA 1
ATOM 4654 C C . PHE B 1 289 ? -12.183 -8.545 44.862 1.00 10.23 328 PHE B C 1
ATOM 4655 O O . PHE B 1 289 ? -12.040 -8.423 43.638 1.00 11.17 328 PHE B O 1
ATOM 4663 N N . ASN B 1 290 ? -11.185 -8.446 45.732 1.00 9.90 329 ASN B N 1
ATOM 4664 C CA . ASN B 1 290 ? -9.786 -8.352 45.311 1.00 12.02 329 ASN B CA 1
ATOM 4665 C C . ASN B 1 290 ? -9.083 -9.684 45.521 1.00 11.25 329 ASN B C 1
ATOM 4666 O O . ASN B 1 290 ? -8.942 -10.129 46.674 1.00 13.25 329 ASN B O 1
ATOM 4671 N N . VAL B 1 291 ? -8.602 -10.296 44.436 1.00 11.38 330 VAL B N 1
ATOM 4672 C CA . VAL B 1 291 ? -7.854 -11.556 44.568 1.00 11.42 330 VAL B CA 1
ATOM 4673 C C . VAL B 1 291 ? -6.524 -11.258 45.237 1.00 12.35 330 VAL B C 1
ATOM 4674 O O . VAL B 1 291 ? -5.829 -10.318 44.826 1.00 13.59 330 VAL B O 1
ATOM 4678 N N . PRO B 1 292 ? -6.130 -12.010 46.260 1.00 13.48 331 PRO B N 1
ATOM 4679 C CA . PRO B 1 292 ? -4.871 -11.717 46.943 1.00 14.19 331 PRO B CA 1
ATOM 4680 C C . PRO B 1 292 ? -3.707 -11.722 45.969 1.00 14.34 331 PRO B C 1
ATOM 4681 O O . PRO B 1 292 ? -3.688 -12.452 44.963 1.00 17.53 331 PRO B O 1
ATOM 4685 N N . ILE B 1 293 ? -2.743 -10.888 46.269 1.00 13.76 332 ILE B N 1
ATOM 4686 C CA . ILE B 1 293 ? -1.624 -10.629 45.384 1.00 15.16 332 ILE B CA 1
ATOM 4687 C C . ILE B 1 293 ? -0.449 -11.486 45.797 1.00 15.85 332 ILE B C 1
ATOM 4688 O O . ILE B 1 293 ? -0.125 -11.584 46.994 1.00 16.99 332 ILE B O 1
ATOM 4693 N N . THR B 1 294 ? 0.195 -12.091 44.802 1.00 15.68 333 THR B N 1
ATOM 4694 C CA . THR B 1 294 ? 1.455 -12.782 44.988 1.00 17.42 333 THR B CA 1
ATOM 4695 C C . THR B 1 294 ? 2.429 -12.292 43.928 1.00 16.13 333 THR B C 1
ATOM 4696 O O . THR B 1 294 ? 2.032 -11.810 42.858 1.00 18.28 333 THR B O 1
ATOM 4700 N N A VAL B 1 295 ? 3.716 -12.393 44.227 0.54 14.94 334 VAL B N 1
ATOM 4701 N N B VAL B 1 295 ? 3.706 -12.360 44.266 0.46 14.74 334 VAL B N 1
ATOM 4702 C CA A VAL B 1 295 ? 4.742 -11.938 43.305 0.54 14.92 334 VAL B CA 1
ATOM 4703 C CA B VAL B 1 295 ? 4.780 -11.987 43.364 0.46 14.46 334 VAL B CA 1
ATOM 4704 C C A VAL B 1 295 ? 5.632 -13.118 42.943 0.54 13.56 334 VAL B C 1
ATOM 4705 C C B VAL B 1 295 ? 5.450 -13.262 42.891 0.46 13.32 334 VAL B C 1
ATOM 4706 O O A VAL B 1 295 ? 6.018 -13.904 43.816 0.54 13.90 334 VAL B O 1
ATOM 4707 O O B VAL B 1 295 ? 5.503 -14.255 43.624 0.46 13.58 334 VAL B O 1
ATOM 4714 N N . VAL B 1 296 ? 5.937 -13.254 41.651 1.00 12.33 335 VAL B N 1
ATOM 4715 C CA . VAL B 1 296 ? 6.751 -14.351 41.135 1.00 12.32 335 VAL B CA 1
ATOM 4716 C C . VAL B 1 296 ? 8.182 -13.846 41.009 1.00 12.66 335 VAL B C 1
ATOM 4717 O O . VAL B 1 296 ? 8.426 -12.790 40.405 1.00 13.67 335 VAL B O 1
ATOM 4721 N N . ASP B 1 297 ? 9.130 -14.583 41.580 1.00 12.19 336 ASP B N 1
ATOM 4722 C CA . ASP B 1 297 ? 10.535 -14.191 41.515 1.00 15.94 336 ASP B CA 1
ATOM 4723 C C . ASP B 1 297 ? 11.370 -15.465 41.509 1.00 17.17 336 ASP B C 1
ATOM 4724 O O . ASP B 1 297 ? 10.831 -16.566 41.374 1.00 16.87 336 ASP B O 1
ATOM 4729 N N . LYS B 1 298 ? 12.701 -15.323 41.642 1.00 18.70 337 LYS B N 1
ATOM 4730 C CA . LYS B 1 298 ? 13.556 -16.506 41.544 1.00 22.34 337 LYS B CA 1
ATOM 4731 C C . LYS B 1 298 ? 13.205 -17.544 42.595 1.00 24.68 337 LYS B C 1
ATOM 4732 O O . LYS B 1 298 ? 13.396 -18.748 42.370 1.00 25.52 337 LYS B O 1
ATOM 4738 N N . SER B 1 299 ? 12.685 -17.100 43.743 1.00 25.02 338 SER B N 1
ATOM 4739 C CA . SER B 1 299 ? 12.427 -18.002 44.852 1.00 26.30 338 SER B CA 1
ATOM 4740 C C . SER B 1 299 ? 11.223 -18.901 44.610 1.00 25.79 338 SER B C 1
ATOM 4741 O O . SER B 1 299 ? 11.122 -19.954 45.248 1.00 27.02 338 SER B O 1
ATOM 4744 N N . ASN B 1 300 ? 10.316 -18.535 43.693 1.00 23.98 339 ASN B N 1
ATOM 4745 C CA . ASN B 1 300 ? 9.120 -19.345 43.523 1.00 21.81 339 ASN B CA 1
ATOM 4746 C C . ASN B 1 300 ? 8.709 -19.529 42.064 1.00 21.14 339 ASN B C 1
ATOM 4747 O O . ASN B 1 300 ? 7.621 -20.052 41.810 1.00 21.32 339 ASN B O 1
ATOM 4752 N N . VAL B 1 301 ? 9.545 -19.137 41.100 1.00 19.70 340 VAL B N 1
ATOM 4753 C CA . VAL B 1 301 ? 9.171 -19.321 39.698 1.00 20.07 340 VAL B CA 1
ATOM 4754 C C . VAL B 1 301 ? 8.953 -20.800 39.374 1.00 21.99 340 VAL B C 1
ATOM 4755 O O . VAL B 1 301 ? 8.192 -21.132 38.468 1.00 21.13 340 VAL B O 1
ATOM 4759 N N . ASP B 1 302 ? 9.608 -21.704 40.095 1.00 25.00 341 ASP B N 1
ATOM 4760 C CA . ASP B 1 302 ? 9.430 -23.133 39.846 1.00 27.39 341 ASP B CA 1
ATOM 4761 C C . ASP B 1 302 ? 8.312 -23.773 40.664 1.00 29.44 341 ASP B C 1
ATOM 4762 O O . ASP B 1 302 ? 8.034 -24.960 40.456 1.00 30.90 341 ASP B O 1
ATOM 4767 N N . THR B 1 303 ? 7.679 -23.048 41.592 1.00 29.38 342 THR B N 1
ATOM 4768 C CA . THR B 1 303 ? 6.657 -23.647 42.449 1.00 30.36 342 THR B CA 1
ATOM 4769 C C . THR B 1 303 ? 5.355 -22.868 42.418 1.00 29.06 342 THR B C 1
ATOM 4770 O O . THR B 1 303 ? 4.282 -23.436 42.619 1.00 30.39 342 THR B O 1
ATOM 4774 N N . HIS B 1 304 ? 5.436 -21.563 42.215 1.00 26.67 343 HIS B N 1
ATOM 4775 C CA . HIS B 1 304 ? 4.240 -20.731 42.241 1.00 27.55 343 HIS B CA 1
ATOM 4776 C C . HIS B 1 304 ? 3.218 -21.266 41.240 1.00 27.79 343 HIS B C 1
ATOM 4777 O O . HIS B 1 304 ? 3.593 -21.668 40.133 1.00 28.15 343 HIS B O 1
ATOM 4784 N N . PRO B 1 305 ? 1.918 -21.303 41.594 1.00 28.20 344 PRO B N 1
ATOM 4785 C CA . PRO B 1 305 ? 0.922 -21.920 40.709 1.00 26.86 344 PRO B CA 1
ATOM 4786 C C . PRO B 1 305 ? 0.395 -21.003 39.604 1.00 26.79 344 PRO B C 1
ATOM 4787 O O . PRO B 1 305 ? -0.701 -21.268 39.084 1.00 26.72 344 PRO B O 1
ATOM 4791 N N . TYR B 1 306 ? 1.158 -19.962 39.210 1.00 25.94 345 TYR B N 1
ATOM 4792 C CA . TYR B 1 306 ? 0.705 -19.022 38.172 1.00 26.62 345 TYR B CA 1
ATOM 4793 C C . TYR B 1 306 ? 0.178 -19.745 36.938 1.00 27.15 345 TYR B C 1
ATOM 4794 O O . TYR B 1 306 ? -0.765 -19.272 36.298 1.00 29.29 345 TYR B O 1
ATOM 4803 N N . ALA B 1 307 ? 0.736 -20.907 36.608 1.00 27.76 346 ALA B N 1
ATOM 4804 C CA . ALA B 1 307 ? 0.321 -21.584 35.387 1.00 29.60 346 ALA B CA 1
ATOM 4805 C C . ALA B 1 307 ? -1.087 -22.165 35.487 1.00 31.39 346 ALA B C 1
ATOM 4806 O O . ALA B 1 307 ? -1.689 -22.476 34.460 1.00 34.22 346 ALA B O 1
ATOM 4808 N N . PHE B 1 308 ? -1.611 -22.360 36.689 1.00 30.72 347 PHE B N 1
ATOM 4809 C CA . PHE B 1 308 ? -2.972 -22.864 36.855 1.00 29.70 347 PHE B CA 1
ATOM 4810 C C . PHE B 1 308 ? -3.982 -21.744 37.063 1.00 28.20 347 PHE B C 1
ATOM 4811 O O . PHE B 1 308 ? -5.152 -21.908 36.725 1.00 30.64 347 PHE B O 1
ATOM 4813 N N . TYR B 1 309 ? -3.555 -20.594 37.587 1.00 25.30 348 TYR B N 1
ATOM 4814 C CA . TYR B 1 309 ? -4.461 -19.495 37.902 1.00 22.26 348 TYR B CA 1
ATOM 4815 C C . TYR B 1 309 ? -4.279 -18.295 36.993 1.00 21.33 348 TYR B C 1
ATOM 4816 O O . TYR B 1 309 ? -5.143 -17.403 36.990 1.00 21.24 348 TYR B O 1
ATOM 4825 N N . ASP B 1 310 ? -3.195 -18.253 36.211 1.00 21.60 349 ASP B N 1
ATOM 4826 C CA . ASP B 1 310 ? -2.832 -17.085 35.419 1.00 21.25 349 ASP B CA 1
ATOM 4827 C C . ASP B 1 310 ? -2.687 -17.356 33.926 1.00 21.01 349 ASP B C 1
ATOM 4828 O O . ASP B 1 310 ? -2.686 -16.397 33.144 1.00 23.22 349 ASP B O 1
ATOM 4833 N N . TYR B 1 311 ? -2.451 -18.575 33.532 1.00 17.51 350 TYR B N 1
ATOM 4834 C CA . TYR B 1 311 ? -2.337 -18.905 32.112 1.00 16.34 350 TYR B CA 1
ATOM 4835 C C . TYR B 1 311 ? -3.604 -19.562 31.642 1.00 15.84 350 TYR B C 1
ATOM 4836 O O . TYR B 1 311 ? -4.005 -20.585 32.220 1.00 17.92 350 TYR B O 1
ATOM 4845 N N . PRO B 1 312 ? -4.194 -19.094 30.554 1.00 16.55 351 PRO B N 1
ATOM 4846 C CA . PRO B 1 312 ? -5.165 -19.928 29.830 1.00 17.11 351 PRO B CA 1
ATOM 4847 C C . PRO B 1 312 ? -4.452 -21.118 29.211 1.00 17.90 351 PRO B C 1
ATOM 4848 O O . PRO B 1 312 ? -3.223 -21.093 29.027 1.00 18.48 351 PRO B O 1
ATOM 4852 N N . PRO B 1 313 ? -5.165 -22.189 28.894 1.00 18.82 352 PRO B N 1
ATOM 4853 C CA . PRO B 1 313 ? -4.485 -23.378 28.363 1.00 20.20 352 PRO B CA 1
ATOM 4854 C C . PRO B 1 313 ? -3.745 -23.055 27.073 1.00 22.56 352 PRO B C 1
ATOM 4855 O O . PRO B 1 313 ? -4.179 -22.218 26.271 1.00 21.75 352 PRO B O 1
ATOM 4859 N N . GLN B 1 314 ? -2.587 -23.698 26.891 1.00 23.46 353 GLN B N 1
ATOM 4860 C CA . GLN B 1 314 ? -1.906 -23.539 25.625 1.00 27.10 353 GLN B CA 1
ATOM 4861 C C . GLN B 1 314 ? -2.864 -23.976 24.548 1.00 27.12 353 GLN B C 1
ATOM 4862 O O . GLN B 1 314 ? -3.497 -25.043 24.642 1.00 27.06 353 GLN B O 1
ATOM 4868 N N . GLY B 1 315 ? -3.012 -23.129 23.554 1.00 24.52 354 GLY B N 1
ATOM 4869 C CA . GLY B 1 315 ? -3.841 -23.523 22.476 1.00 23.68 354 GLY B CA 1
ATOM 4870 C C . GLY B 1 315 ? -5.261 -23.068 22.570 1.00 23.71 354 GLY B C 1
ATOM 4871 O O . GLY B 1 315 ? -6.019 -23.331 21.631 1.00 25.59 354 GLY B O 1
ATOM 4872 N N . TRP B 1 316 ? -5.650 -22.397 23.659 1.00 22.85 355 TRP B N 1
ATOM 4873 C CA . TRP B 1 316 ? -7.027 -21.946 23.827 1.00 22.95 355 TRP B CA 1
ATOM 4874 C C . TRP B 1 316 ? -7.233 -20.598 23.144 1.00 24.89 355 TRP B C 1
ATOM 4875 O O . TRP B 1 316 ? -6.394 -19.700 23.250 1.00 26.62 355 TRP B O 1
ATOM 4886 N N . SER B 1 317 ? -8.354 -20.464 22.440 1.00 25.77 356 SER B N 1
ATOM 4887 C CA . SER B 1 317 ? -8.794 -19.178 21.917 1.00 27.58 356 SER B CA 1
ATOM 4888 C C . SER B 1 317 ? -10.314 -19.164 21.853 1.00 29.99 356 SER B C 1
ATOM 4889 O O . SER B 1 317 ? -10.973 -20.199 21.948 1.00 29.53 356 SER B O 1
ATOM 4892 N N . ILE B 1 318 ? -10.872 -17.977 21.656 1.00 31.53 357 ILE B N 1
ATOM 4893 C CA . ILE B 1 318 ? -12.312 -17.820 21.532 1.00 33.80 357 ILE B CA 1
ATOM 4894 C C . ILE B 1 318 ? -12.600 -16.938 20.326 1.00 35.80 357 ILE B C 1
ATOM 4895 O O . ILE B 1 318 ? -11.858 -15.988 20.050 1.00 36.33 357 ILE B O 1
ATOM 4900 N N . GLU B 1 319 ? -13.659 -17.269 19.588 1.00 37.12 358 GLU B N 1
ATOM 4901 C CA . GLU B 1 319 ? -14.139 -16.371 18.542 1.00 38.40 358 GLU B CA 1
ATOM 4902 C C . GLU B 1 319 ? -14.628 -15.063 19.163 1.00 39.89 358 GLU B C 1
ATOM 4903 O O . GLU B 1 319 ? -15.358 -15.073 20.160 1.00 40.10 358 GLU B O 1
ATOM 4905 N N . THR B 1 320 ? -14.217 -13.923 18.596 1.00 41.02 359 THR B N 1
ATOM 4906 C CA . THR B 1 320 ? -14.540 -12.650 19.226 1.00 42.04 359 THR B CA 1
ATOM 4907 C C . THR B 1 320 ? -15.202 -11.683 18.258 1.00 41.24 359 THR B C 1
ATOM 4908 O O . THR B 1 320 ? -14.967 -11.714 17.043 1.00 41.84 359 THR B O 1
ATOM 4912 N N . ALA B 1 321 ? -16.037 -10.820 18.829 1.00 38.97 360 ALA B N 1
ATOM 4913 C CA . ALA B 1 321 ? -16.636 -9.697 18.115 1.00 37.18 360 ALA B CA 1
ATOM 4914 C C . ALA B 1 321 ? -15.806 -8.400 18.263 1.00 34.94 360 ALA B C 1
ATOM 4915 O O . ALA B 1 321 ? -15.009 -8.215 19.210 1.00 31.04 360 ALA B O 1
#

Solvent-accessible surface area: 24803 Å² total